Protein AF-0000000084447727 (afdb_homodimer)

Foldseek 3Di:
DCPPPLNVLLVLLQVLLVVLVVLLVVDFQVSLLVSLVSLLVNLVSLVVSVVVCVVVVPADPNSVVRSVVSNLSSLVSLLCSCVVVVLADPVLNVLSVLLNVLVVLLVVLQVVVVVVVHDDDDDPLNVVLSVLSSVLSSLSSSALRNCVVVVNNVDRSSVVSSVSSVVSSVSSVVVSVVSVVVSVVVVVVVVVVVVVVVVVVD/DCPPPLNVLLVLLLVLLVVLVVLLVVDFQVSLLVSLVSLLVNLVSLVVSVVVCVVVVPADPNSVVRSVVSNLSSLVSLLCSCVVVVLADPVLNVLSVLLNVLVVLLVVLQVVVVVVVHDDDDDPLNVVLSVLSSVLSSLSSSALRNCVVVVNNVDRSSVVSSVSSVVSSVSSVVVSVVSVVVSVVVVVVVVVVVVVVVVVVD

pLDDT: mean 88.58, std 10.21, range [55.38, 98.56]

Nearest PDB structures (foldseek):
  7drk-assembly1_B  TM=7.957E-01  e=1.998E-08  Staphylococcus aureus subsp. aureus N315
  4q7c-assembly1_B  TM=5.998E-01  e=5.733E-03  Archaeoglobus fulgidus DSM 4304
  4o6m-assembly1_A  TM=5.891E-01  e=8.051E-03  Archaeoglobus fulgidus DSM 4304
  4q7c-assembly1_A  TM=5.862E-01  e=9.313E-03  Archaeoglobus fulgidus DSM 4304
  7drk-assembly1_B  TM=7.958E-01  e=2.191E-08  Staphylococcus aureus subsp. aureus N315

Secondary structure (DSSP, 8-state):
-TTSHHHHHHHHHHHHHHHHHHHHHH-SHHHHHHHHHHHHHHHHHHHHHHHHHHHHT---HHHHHHHHHHHHHHHHHHHHHHHHTT-S-HHHHHHHHHHHHHHHHHHHHHHHHHHTT---PPPHHHHHHHHHHHHHHHHHHHHHHHHHHTT-TTS-HHHHHHHHHHHHHHHHHHHHHHHHHHHHHHHHHHHHHHHHHHHHH-/-TTSHHHHHHHHHHHHHHHHHHHHHH-SHHHHHHHHHHHHHHHHHHHHHHHHHHHHT---HHHHHHHHHHHHHHHHHHHHHHHHTT-S-HHHHHHHHHHHHHHHHHHHHHHHHHHTT---PPPHHHHHHHHHHHHHHHHHHHHHHHHHHTT-TTS-HHHHHHHHHHHHHHHHHHHHHHHHHHHHHHHHHHHHHHHHHHHHH-

Sequence (404 aa):
MPTDLPNLLTLSRIAAVPLLVLLAYGGGGWGDVAACAVFSIAAITDYFDGKIARDRQLTSAFGRMLDPIADKLLVGAALMLLAGLGRLSLLGLLPAIVILLREILVSGLREYLASLRVGMPVTRLAKWKTGFQMGALGVLLAGDTGARALGLGFLPLSLLGELGLWAAAVLTMITGWDYMISGLRHAGAQDAQAAATLRGRSMPTDLPNLLTLSRIAAVPLLVLLAYGGGGWGDVAACAVFSIAAITDYFDGKIARDRQLTSAFGRMLDPIADKLLVGAALMLLAGLGRLSLLGLLPAIVILLREILVSGLREYLASLRVGMPVTRLAKWKTGFQMGALGVLLAGDTGARALGLGFLPLSLLGELGLWAAAVLTMITGWDYMISGLRHAGAQDAQAAATLRGRS

Radius of gyration: 21.67 Å; Cα contacts (8 Å, |Δi|>4): 560; chains: 2; bounding box: 54×63×46 Å

InterPro domains:
  IPR000462 CDP-alcohol phosphatidyltransferase [PF01066] (5-173)
  IPR004570 CDP-diacylglycerol--glycerol-3-phosphate 3-phosphatidyltransferase [PIRSF000847] (4-187)
  IPR004570 CDP-diacylglycerol--glycerol-3-phosphate 3-phosphatidyltransferase [TIGR00560] (4-182)
  IPR043130 CDP-alcohol phosphatidyltransferase, transmembrane domain [G3DSA:1.20.120.1760] (4-189)
  IPR048254 CDP-alcohol phosphatidyltransferase, conserved site [PS00379] (49-71)
  IPR050324 CDP-alcohol phosphatidyltransferase class-I [PTHR14269] (4-183)

Organism: NCBI:txid207340

Solvent-accessible surface area (backbone atoms only — not comparable to full-atom values): 19793 Å² total; per-residue (Å²): 107,79,74,37,68,68,31,45,53,39,51,50,33,47,54,40,38,64,50,37,52,52,29,52,70,67,36,62,29,63,28,14,38,49,27,15,48,54,50,42,51,43,53,52,50,50,58,54,44,54,51,46,34,66,69,60,69,62,64,46,47,55,36,66,47,44,43,70,31,27,57,50,40,40,52,51,48,49,49,46,49,36,27,46,68,64,64,41,52,82,74,42,43,52,29,50,46,50,42,52,42,46,52,49,45,51,42,35,48,46,23,47,33,19,58,71,72,43,85,79,83,85,53,73,64,51,53,54,23,50,50,33,36,52,49,12,50,28,38,36,45,20,17,47,51,14,24,41,62,73,71,40,56,85,46,60,28,41,60,53,13,41,52,29,31,44,52,16,24,54,42,42,50,55,53,46,48,55,52,49,52,53,49,48,51,53,23,48,51,49,41,51,49,52,51,50,54,55,59,69,71,103,105,78,75,35,68,67,31,44,53,39,49,50,32,47,55,41,39,63,50,37,53,53,28,53,69,66,36,62,28,64,28,14,38,48,26,16,47,54,49,42,52,43,52,52,50,49,58,52,44,55,53,47,34,64,69,58,68,61,65,46,46,56,34,63,47,45,42,69,29,28,57,51,41,40,50,50,49,50,48,47,49,35,26,46,69,63,63,42,54,82,75,41,44,52,32,50,46,50,43,51,42,43,52,49,45,51,42,35,46,46,23,48,33,19,59,70,71,44,84,79,82,84,51,73,64,51,54,53,23,50,50,33,36,52,51,12,50,29,38,36,43,20,17,48,51,14,25,41,62,73,71,40,57,85,47,60,29,41,59,53,12,40,52,29,31,44,52,17,25,54,42,42,50,56,52,46,47,55,53,49,52,52,48,49,51,54,24,48,52,50,41,51,50,54,50,50,54,53,62,70,72,103

Structure (mmCIF, N/CA/C/O backbone):
data_AF-0000000084447727-model_v1
#
loop_
_entity.id
_entity.type
_entity.pdbx_description
1 polymer 'CDP-diacylglycerol--glycerol-3-phosphate 3-phosphatidyltransferase'
#
loop_
_atom_site.group_PDB
_atom_site.id
_atom_site.type_symbol
_atom_site.label_atom_id
_atom_site.label_alt_id
_atom_site.label_comp_id
_atom_site.label_asym_id
_atom_site.label_entity_id
_atom_site.label_seq_id
_atom_site.pdbx_PDB_ins_code
_atom_site.Cartn_x
_atom_site.Cartn_y
_atom_site.Cartn_z
_atom_site.occupancy
_atom_site.B_iso_or_equiv
_atom_site.auth_seq_id
_atom_site.auth_comp_id
_atom_site.auth_asym_id
_atom_site.auth_atom_id
_atom_site.pdbx_PDB_model_num
ATOM 1 N N . MET A 1 1 ? -19.031 10.312 18.109 1 55.38 1 MET A N 1
ATOM 2 C CA . MET A 1 1 ? -18.75 9.078 18.844 1 55.38 1 MET A CA 1
ATOM 3 C C . MET A 1 1 ? -18.281 7.98 17.891 1 55.38 1 MET A C 1
ATOM 5 O O . MET A 1 1 ? -18.641 7.977 16.719 1 55.38 1 MET A O 1
ATOM 9 N N . PRO A 1 2 ? -17.266 7.277 18.281 1 56.53 2 PRO A N 1
ATOM 10 C CA . PRO A 1 2 ? -16.797 6.176 17.438 1 56.53 2 PRO A CA 1
ATOM 11 C C . PRO A 1 2 ? -17.938 5.266 16.969 1 56.53 2 PRO A C 1
ATOM 13 O O . PRO A 1 2 ? -17.766 4.488 16.031 1 56.53 2 PRO A O 1
ATOM 16 N N . THR A 1 3 ? -19.016 5.52 17.531 1 65.5 3 THR A N 1
ATOM 17 C CA . THR A 1 3 ? -20.094 4.59 17.234 1 65.5 3 THR A CA 1
ATOM 18 C C . THR A 1 3 ? -21.078 5.211 16.25 1 65.5 3 THR A C 1
ATOM 20 O O . THR A 1 3 ? -22.125 4.629 15.953 1 65.5 3 THR A O 1
ATOM 23 N N . ASP A 1 4 ? -20.688 6.297 15.812 1 73.75 4 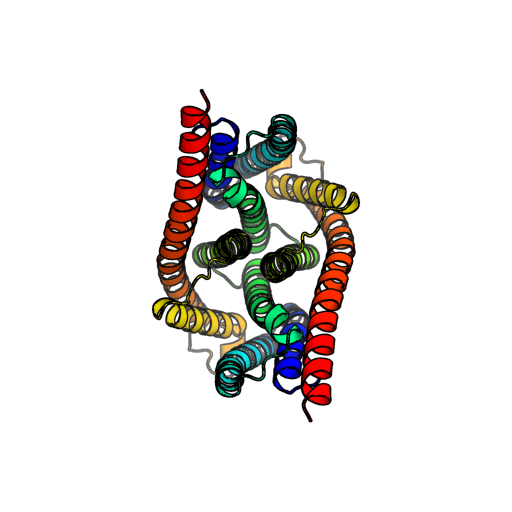ASP A N 1
ATOM 24 C CA . ASP A 1 4 ? -21.562 6.863 14.789 1 73.75 4 ASP A CA 1
ATOM 25 C C . ASP A 1 4 ? -21.531 6.031 13.508 1 73.75 4 ASP A C 1
ATOM 27 O O . ASP A 1 4 ? -20.547 5.332 13.25 1 73.75 4 ASP A O 1
ATOM 31 N N . LEU A 1 5 ? -22.578 6.004 12.844 1 73.31 5 LEU A N 1
ATOM 32 C CA . LEU A 1 5 ? -22.781 5.16 11.672 1 73.31 5 LEU A CA 1
ATOM 33 C C . LEU A 1 5 ? -21.578 5.246 10.727 1 73.31 5 LEU A C 1
ATOM 35 O O . LEU A 1 5 ? -21.047 4.219 10.297 1 73.31 5 LEU A O 1
ATOM 39 N N . PRO A 1 6 ? -21.094 6.402 10.461 1 73.94 6 PRO A N 1
ATOM 40 C CA . PRO A 1 6 ? -19.953 6.473 9.555 1 73.94 6 PRO A CA 1
ATOM 41 C C . PRO A 1 6 ? -18.703 5.789 10.117 1 73.94 6 PRO A C 1
ATOM 43 O O . PRO A 1 6 ? -17.969 5.141 9.375 1 73.94 6 PRO A O 1
ATOM 46 N N . ASN A 1 7 ? -18.609 5.859 11.383 1 80.25 7 ASN A N 1
ATOM 47 C CA . ASN A 1 7 ? -17.469 5.223 12.031 1 80.25 7 ASN A CA 1
ATOM 48 C C . ASN A 1 7 ? -17.594 3.699 12.008 1 80.25 7 ASN A C 1
ATOM 50 O O . ASN A 1 7 ? -16.594 2.998 11.844 1 80.25 7 ASN A O 1
ATOM 54 N N . LEU A 1 8 ? -18.734 3.311 12.148 1 80 8 LEU A N 1
ATOM 55 C CA . LEU A 1 8 ? -18.969 1.87 12.117 1 80 8 LEU A CA 1
ATOM 56 C C . LEU A 1 8 ? -18.672 1.307 10.727 1 80 8 LEU A C 1
ATOM 58 O O . LEU A 1 8 ? -18.156 0.198 10.602 1 80 8 LEU A O 1
ATOM 62 N N . LEU A 1 9 ? -19.031 2.039 9.773 1 81.81 9 LEU A N 1
ATOM 63 C CA . LEU A 1 9 ? -18.766 1.608 8.398 1 81.81 9 LEU A CA 1
ATOM 64 C C . LEU A 1 9 ? -17.266 1.563 8.125 1 81.81 9 LEU A C 1
ATOM 66 O O . LEU A 1 9 ? -16.781 0.634 7.477 1 81.81 9 LEU A O 1
ATOM 70 N N . THR A 1 10 ? -16.625 2.502 8.625 1 86.06 10 THR A N 1
ATOM 71 C CA . THR A 1 10 ? -15.172 2.529 8.477 1 86.06 10 THR A CA 1
ATOM 72 C C . THR A 1 10 ? -14.531 1.329 9.172 1 86.06 10 THR A C 1
ATOM 74 O O . THR A 1 10 ? -13.688 0.647 8.586 1 86.06 10 THR A O 1
ATOM 77 N N . LEU A 1 11 ? -14.992 1.07 10.352 1 88.19 11 LEU A N 1
ATOM 78 C CA . LEU A 1 11 ? -14.469 -0.056 11.117 1 88.19 11 LEU A CA 1
ATOM 79 C C . LEU A 1 11 ? -14.781 -1.377 10.422 1 88.19 11 LEU A C 1
ATOM 81 O O . LEU A 1 11 ? -13.977 -2.309 10.461 1 88.19 11 LEU A O 1
ATOM 85 N N . SER A 1 12 ? -15.906 -1.451 9.891 1 91.38 12 SER A N 1
ATOM 86 C CA . SER A 1 12 ? -16.281 -2.662 9.164 1 91.38 12 SER A CA 1
ATOM 87 C C . SER A 1 12 ? -15.367 -2.885 7.965 1 91.38 12 SER A C 1
ATOM 89 O O . SER A 1 12 ? -15.023 -4.023 7.641 1 91.38 12 SER A O 1
ATOM 91 N N . ARG A 1 13 ? -14.977 -1.822 7.305 1 93 13 ARG A N 1
ATOM 92 C CA . ARG A 1 13 ? -14.078 -1.932 6.16 1 93 13 ARG A CA 1
ATOM 93 C C . ARG A 1 13 ? -12.688 -2.377 6.598 1 93 13 ARG A C 1
ATOM 95 O O . ARG A 1 13 ? -12.031 -3.148 5.898 1 93 13 ARG A O 1
ATOM 102 N N . ILE A 1 14 ? -12.289 -1.893 7.672 1 92.81 14 ILE A N 1
ATOM 103 C CA . ILE A 1 14 ? -11.008 -2.32 8.219 1 92.81 14 ILE A CA 1
ATOM 104 C C . ILE A 1 14 ? -11.07 -3.801 8.586 1 92.81 14 ILE A C 1
ATOM 106 O O . ILE A 1 14 ? -10.133 -4.555 8.32 1 92.81 14 ILE A O 1
ATOM 110 N N . ALA A 1 15 ? -12.203 -4.184 9.188 1 94.75 15 ALA A N 1
ATOM 111 C CA . ALA A 1 15 ? -12.398 -5.578 9.578 1 94.75 15 ALA A CA 1
ATOM 112 C C . ALA A 1 15 ? -12.5 -6.48 8.352 1 94.75 15 ALA A C 1
ATOM 114 O O . ALA A 1 15 ? -12.219 -7.68 8.438 1 94.75 15 ALA A O 1
ATOM 115 N N . ALA A 1 16 ? -12.914 -5.938 7.305 1 96.62 16 ALA A N 1
ATOM 116 C CA . ALA A 1 16 ? -13.039 -6.691 6.059 1 96.62 16 ALA A CA 1
ATOM 117 C C . ALA A 1 16 ? -11.672 -7.16 5.562 1 96.62 16 ALA A C 1
ATOM 119 O O . ALA A 1 16 ? -11.578 -8.148 4.832 1 96.62 16 ALA A O 1
ATOM 120 N N . VAL A 1 17 ? -10.633 -6.496 5.926 1 97 17 VAL A N 1
ATOM 121 C CA . VAL A 1 17 ? -9.297 -6.789 5.418 1 97 17 VAL A CA 1
ATOM 122 C C . VAL A 1 17 ? -8.852 -8.172 5.898 1 97 17 VAL A C 1
ATOM 124 O O . VAL A 1 17 ? -8.531 -9.047 5.086 1 97 17 VAL A O 1
ATOM 127 N N . PRO A 1 18 ? -8.82 -8.469 7.23 1 97.19 18 PRO A N 1
ATOM 128 C CA . PRO A 1 18 ? -8.445 -9.82 7.645 1 97.19 18 PRO A CA 1
ATOM 129 C C . PRO A 1 18 ? -9.414 -10.883 7.133 1 97.19 18 PRO A C 1
ATOM 131 O O . PRO A 1 18 ? -9 -12.016 6.855 1 97.19 18 PRO A O 1
ATOM 134 N N . LEU A 1 19 ? -10.633 -10.531 7.047 1 97.44 19 LEU A N 1
ATOM 135 C CA . LEU A 1 19 ? -11.609 -11.469 6.496 1 97.44 19 LEU A CA 1
ATOM 136 C C . LEU A 1 19 ? -11.289 -11.789 5.043 1 97.44 19 LEU A C 1
ATOM 138 O O . LEU A 1 19 ? -11.383 -12.945 4.625 1 97.44 19 LEU A O 1
ATOM 142 N N . LEU A 1 20 ? -10.977 -10.781 4.332 1 97.62 20 LEU A N 1
ATOM 143 C CA . LEU A 1 20 ? -10.594 -10.969 2.936 1 97.62 20 LEU A CA 1
ATOM 144 C C . LEU A 1 20 ? -9.383 -11.883 2.82 1 97.62 20 LEU A C 1
ATOM 146 O O . LEU A 1 20 ? -9.344 -12.766 1.957 1 97.62 20 LEU A O 1
ATOM 150 N N . VAL A 1 21 ? -8.406 -11.688 3.648 1 97.31 21 VAL A N 1
ATOM 151 C CA . VAL A 1 21 ? -7.199 -12.508 3.65 1 97.31 21 VAL A CA 1
ATOM 152 C C . VAL A 1 21 ? -7.559 -13.961 3.943 1 97.31 21 VAL A C 1
ATOM 154 O O . VAL A 1 21 ? -7.113 -14.867 3.242 1 97.31 21 VAL A O 1
ATOM 157 N N . LEU A 1 22 ? -8.391 -14.148 4.938 1 96.5 22 LEU A N 1
ATOM 158 C CA . LEU A 1 22 ? -8.797 -15.492 5.332 1 96.5 22 LEU A CA 1
ATOM 159 C C . LEU A 1 22 ? -9.531 -16.188 4.195 1 96.5 22 LEU A C 1
ATOM 161 O O . LEU A 1 22 ? -9.242 -17.359 3.889 1 96.5 22 LEU A O 1
ATOM 165 N N . LEU A 1 23 ? -10.422 -15.547 3.6 1 96.75 23 LEU A N 1
ATOM 166 C CA . LEU A 1 23 ? -11.227 -16.141 2.533 1 96.75 23 LEU A CA 1
ATOM 167 C C . LEU A 1 23 ? -10.367 -16.438 1.309 1 96.75 23 LEU A C 1
ATOM 169 O O . LEU A 1 23 ? -10.531 -17.469 0.67 1 96.75 23 LEU A O 1
ATOM 173 N N . ALA A 1 24 ? -9.516 -15.508 1.017 1 94.62 24 ALA A N 1
ATOM 174 C CA . ALA A 1 24 ? -8.672 -15.695 -0.157 1 94.62 24 ALA A CA 1
ATOM 175 C C . ALA A 1 24 ? -7.73 -16.875 0.029 1 94.62 24 ALA A C 1
ATOM 177 O O . ALA A 1 24 ? -7.445 -17.609 -0.925 1 94.62 24 ALA A O 1
ATOM 178 N N . TYR A 1 25 ? -7.246 -17.094 1.228 1 93.75 25 TYR A N 1
ATOM 179 C CA . TYR A 1 25 ? -6.367 -18.219 1.52 1 93.75 25 TYR A CA 1
ATOM 180 C C . TYR A 1 25 ? -7.137 -19.531 1.483 1 93.75 25 TYR A C 1
ATOM 182 O O . TYR A 1 25 ? -6.562 -20.578 1.186 1 93.75 25 TYR A O 1
ATOM 190 N N . GLY A 1 26 ? -8.297 -19.484 1.862 1 90.69 26 GLY A N 1
ATOM 191 C CA . GLY A 1 26 ? -9.102 -20.703 1.827 1 90.69 26 GLY A CA 1
ATOM 192 C C . GLY A 1 26 ? -9.297 -21.25 0.426 1 90.69 26 GLY A C 1
ATOM 193 O O . GLY A 1 26 ? -9.461 -22.453 0.243 1 90.69 26 GLY A O 1
ATOM 194 N N . GLY A 1 27 ? -9.25 -20.391 -0.618 1 82.12 27 GLY A N 1
ATOM 195 C CA . GLY A 1 27 ? -9.344 -20.797 -2.012 1 82.12 27 GLY A CA 1
ATOM 196 C C . GLY A 1 27 ? -10.695 -21.391 -2.375 1 82.12 27 GLY A C 1
ATOM 197 O O . GLY A 1 27 ? -11.664 -21.219 -1.64 1 82.12 27 GLY A O 1
ATOM 198 N N . GLY A 1 28 ? -10.703 -21.906 -3.607 1 86.88 28 GLY A N 1
ATOM 199 C CA . GLY A 1 28 ? -11.898 -22.562 -4.109 1 86.88 28 GLY A CA 1
ATOM 200 C C . GLY A 1 28 ? -12.898 -21.594 -4.723 1 86.88 28 GLY A C 1
ATOM 201 O O . GLY A 1 28 ? -12.766 -20.391 -4.57 1 86.88 28 GLY A O 1
ATOM 202 N N . GLY A 1 29 ? -13.844 -22.203 -5.457 1 91.19 29 GLY A N 1
ATOM 203 C CA . GLY A 1 29 ? -14.852 -21.406 -6.164 1 91.19 29 GLY A CA 1
ATOM 204 C C . GLY A 1 29 ? -15.68 -20.531 -5.246 1 91.19 29 GLY A C 1
ATOM 205 O O . GLY A 1 29 ? -15.719 -19.312 -5.418 1 91.19 29 GLY A O 1
ATOM 206 N N . TRP A 1 30 ? -16.172 -21.109 -4.18 1 93.31 30 TRP A N 1
ATOM 207 C CA . TRP A 1 30 ? -17.062 -20.359 -3.291 1 93.31 30 TRP A CA 1
ATOM 208 C C . TRP A 1 30 ? -16.25 -19.422 -2.393 1 93.31 30 TRP A C 1
ATOM 210 O O . TRP A 1 30 ? -16.75 -18.375 -1.977 1 93.31 30 TRP A O 1
ATOM 220 N N . GLY A 1 31 ? -15.102 -19.812 -2.018 1 94.44 31 GLY A N 1
ATOM 221 C CA . GLY A 1 31 ? -14.219 -18.906 -1.3 1 94.44 31 GLY A CA 1
ATOM 222 C C . GLY A 1 31 ? -13.906 -17.641 -2.08 1 94.44 31 GLY A C 1
ATOM 223 O O . GLY A 1 31 ? -13.914 -16.547 -1.523 1 94.44 31 GLY A O 1
ATOM 224 N N . ASP A 1 32 ? -13.656 -17.875 -3.312 1 95.88 32 ASP A N 1
ATOM 225 C CA . ASP A 1 32 ? -13.359 -16.75 -4.184 1 95.88 32 ASP A CA 1
ATOM 226 C C . ASP A 1 32 ? -14.578 -15.836 -4.332 1 95.88 32 ASP A C 1
ATOM 228 O O . ASP A 1 32 ? -14.445 -14.609 -4.348 1 95.88 32 ASP A O 1
ATOM 232 N N . VAL A 1 33 ? -15.711 -16.422 -4.457 1 96.44 33 VAL A N 1
ATOM 233 C CA . VAL A 1 33 ? -16.953 -15.664 -4.543 1 96.44 33 VAL A CA 1
ATOM 234 C C . VAL A 1 33 ? -17.156 -14.867 -3.256 1 96.44 33 VAL A C 1
ATOM 236 O O . VAL A 1 33 ? -17.547 -13.703 -3.297 1 96.44 33 VAL A O 1
ATOM 239 N N . ALA A 1 34 ? -16.922 -15.531 -2.143 1 97.5 34 ALA A N 1
ATOM 240 C CA . ALA A 1 34 ? -17.062 -14.867 -0.852 1 97.5 34 ALA A CA 1
ATOM 241 C C . ALA A 1 34 ? -16.078 -13.703 -0.727 1 97.5 34 ALA A C 1
ATOM 243 O O . ALA A 1 34 ? -16.422 -12.648 -0.192 1 97.5 34 ALA A O 1
ATOM 244 N N . ALA A 1 35 ? -14.859 -13.914 -1.131 1 97.38 35 ALA A N 1
ATOM 245 C CA . ALA A 1 35 ? -13.867 -12.844 -1.106 1 97.38 35 ALA A CA 1
ATOM 246 C C . ALA A 1 35 ? -14.305 -11.672 -1.976 1 97.38 35 ALA A C 1
ATOM 248 O O . ALA A 1 35 ? -14.18 -10.508 -1.573 1 97.38 35 ALA A O 1
ATOM 249 N N . CYS A 1 36 ? -14.758 -12 -3.096 1 97.31 36 CYS A N 1
ATOM 250 C CA . CYS A 1 36 ? -15.289 -10.977 -3.988 1 97.31 36 CYS A CA 1
ATOM 251 C C . CYS A 1 36 ? -16.422 -10.203 -3.322 1 97.31 36 CYS A C 1
ATOM 253 O O . CYS A 1 36 ? -16.469 -8.977 -3.381 1 97.31 36 CYS A O 1
ATOM 255 N N . ALA A 1 37 ? -17.297 -10.906 -2.781 1 97.5 37 ALA A N 1
ATOM 256 C CA . ALA A 1 37 ? -18.453 -10.289 -2.121 1 97.5 37 ALA A CA 1
ATOM 257 C C . ALA A 1 37 ? -18.016 -9.367 -0.989 1 97.5 37 ALA A C 1
ATOM 259 O O . ALA A 1 37 ? -18.5 -8.242 -0.874 1 97.5 37 ALA A O 1
ATOM 260 N N . 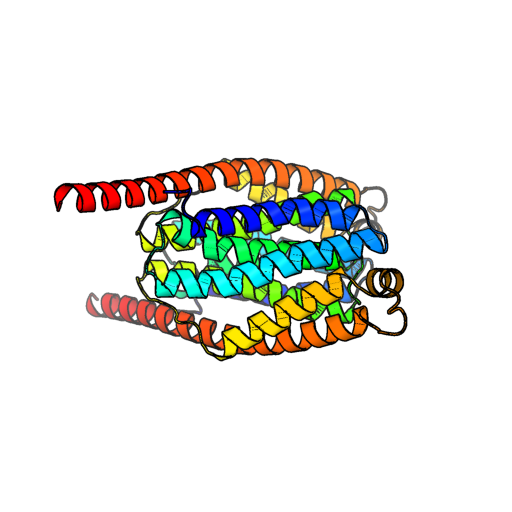VAL A 1 38 ? -17.172 -9.867 -0.092 1 97.31 38 VAL A N 1
ATOM 261 C CA . VAL A 1 38 ? -16.672 -9.078 1.029 1 97.31 38 VAL A CA 1
ATOM 262 C C . VAL A 1 38 ? -16.016 -7.797 0.511 1 97.31 38 VAL A C 1
ATOM 264 O O . VAL A 1 38 ? -16.281 -6.707 1.021 1 97.31 38 VAL A O 1
ATOM 267 N N . PHE A 1 39 ? -15.195 -7.934 -0.521 1 97.88 39 PHE A N 1
ATOM 268 C CA . PHE A 1 39 ? -14.516 -6.781 -1.089 1 97.88 39 PHE A CA 1
ATOM 269 C C . PHE A 1 39 ? -15.516 -5.801 -1.695 1 97.88 39 PHE A C 1
ATOM 271 O O . PHE A 1 39 ? -15.422 -4.594 -1.476 1 97.88 39 PHE A O 1
ATOM 278 N N . SER A 1 40 ? -16.438 -6.309 -2.457 1 96.19 40 SER A N 1
ATOM 279 C CA . SER A 1 40 ? -17.422 -5.473 -3.15 1 96.19 40 SER A CA 1
ATOM 280 C C . SER A 1 40 ? -18.312 -4.734 -2.162 1 96.19 40 SER A C 1
ATOM 282 O O . SER A 1 40 ? -18.609 -3.553 -2.348 1 96.19 40 SER A O 1
ATOM 284 N N . ILE A 1 41 ? -18.734 -5.438 -1.172 1 95.25 41 ILE A N 1
ATOM 285 C CA . ILE A 1 41 ? -19.578 -4.812 -0.156 1 95.25 41 ILE A CA 1
ATOM 286 C C . ILE A 1 41 ? -18.812 -3.684 0.525 1 95.25 41 ILE A C 1
ATOM 288 O O . ILE A 1 41 ? -19.328 -2.584 0.708 1 95.25 41 ILE A O 1
ATOM 292 N N . ALA A 1 42 ? -17.562 -3.984 0.841 1 93.5 42 ALA A N 1
ATOM 293 C CA . ALA A 1 42 ? -16.734 -2.969 1.475 1 93.5 42 ALA A CA 1
ATOM 294 C C . ALA A 1 42 ? -16.531 -1.768 0.553 1 93.5 42 ALA A C 1
ATOM 296 O O . ALA A 1 42 ? -16.594 -0.619 0.999 1 93.5 42 ALA A O 1
ATOM 297 N N . ALA A 1 43 ? -16.328 -2.014 -0.697 1 90.75 43 ALA A N 1
ATOM 298 C CA . ALA A 1 43 ? -16.094 -0.95 -1.672 1 90.75 43 ALA A CA 1
ATOM 299 C C . ALA A 1 43 ? -17.359 -0.118 -1.882 1 90.75 43 ALA A C 1
ATOM 301 O O . ALA A 1 43 ? -17.297 1.109 -1.977 1 90.75 43 ALA A O 1
ATOM 302 N N . ILE A 1 44 ? -18.422 -0.765 -2.014 1 88.69 44 ILE A N 1
ATOM 303 C CA . ILE A 1 44 ? -19.688 -0.102 -2.252 1 88.69 44 ILE A CA 1
ATOM 304 C C . ILE A 1 44 ? -20.078 0.73 -1.031 1 88.69 44 ILE A C 1
ATOM 306 O O . ILE A 1 44 ? -20.562 1.85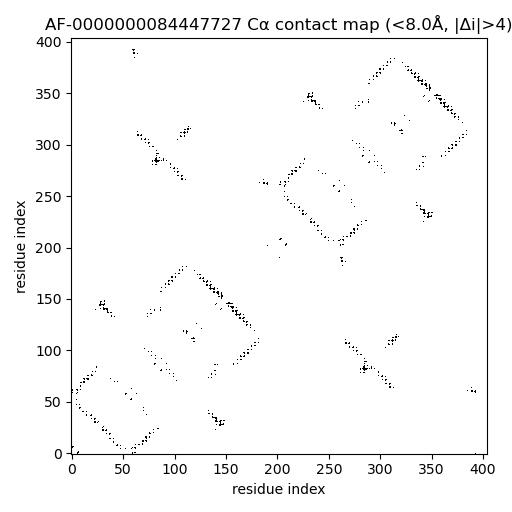6 -1.167 1 88.69 44 ILE A O 1
ATOM 310 N N . THR A 1 45 ? -19.906 0.197 0.106 1 85.81 45 THR A N 1
ATOM 311 C CA . THR A 1 45 ? -20.25 0.917 1.328 1 85.81 45 THR A CA 1
ATOM 312 C C . THR A 1 45 ? -19.422 2.191 1.453 1 85.81 45 THR A C 1
ATOM 314 O O . THR A 1 45 ? -19.891 3.201 1.974 1 85.81 45 THR A O 1
ATOM 317 N N . ASP A 1 46 ? -18.188 2.115 1.027 1 83.19 46 ASP A N 1
ATOM 318 C CA . ASP A 1 46 ? -17.344 3.305 1.056 1 83.19 46 ASP A CA 1
ATOM 319 C C . ASP A 1 46 ? -17.891 4.387 0.126 1 83.19 46 ASP A C 1
ATOM 321 O O . ASP A 1 46 ? -17.844 5.574 0.456 1 83.19 46 ASP A O 1
ATOM 325 N N . TYR A 1 47 ? -18.328 4.012 -0.947 1 77.69 47 TYR A N 1
ATOM 326 C CA . TYR A 1 47 ? -18.859 4.941 -1.937 1 77.69 47 TYR A CA 1
ATOM 327 C C . TYR A 1 47 ? -20.094 5.656 -1.404 1 77.69 47 TYR A C 1
ATOM 329 O O . TYR A 1 47 ? -20.219 6.875 -1.546 1 77.69 47 TYR A O 1
ATOM 337 N N . PHE A 1 48 ? -20.906 5.016 -0.827 1 77.38 48 PHE A N 1
ATOM 338 C CA . PHE A 1 48 ? -22.172 5.578 -0.366 1 77.38 48 PHE A CA 1
ATOM 339 C C . PHE A 1 48 ? -21.969 6.359 0.928 1 77.38 48 PHE A C 1
ATOM 341 O O . PHE A 1 48 ? -22.594 7.402 1.13 1 77.38 48 PHE A O 1
ATOM 348 N N . ASP A 1 49 ? -21.109 5.863 1.751 1 69.94 49 ASP A N 1
ATOM 349 C CA . ASP A 1 49 ? -20.938 6.531 3.035 1 69.94 49 ASP A CA 1
ATOM 350 C C . ASP A 1 49 ? -20.203 7.859 2.865 1 69.94 49 ASP A C 1
ATOM 352 O O . ASP A 1 49 ? -20.484 8.828 3.576 1 69.94 49 ASP A O 1
ATOM 356 N N . GLY A 1 50 ? -19.188 7.887 2.023 1 63.16 50 GLY A N 1
ATOM 357 C CA . GLY A 1 50 ? -18.578 9.172 1.734 1 63.16 50 GLY A CA 1
ATOM 358 C C . GLY A 1 50 ? -19.562 10.219 1.283 1 63.16 50 GLY A C 1
ATOM 359 O O . GLY A 1 50 ? -19.5 11.375 1.72 1 63.16 50 GLY A O 1
ATOM 360 N N . LYS A 1 51 ? -20.516 9.734 0.596 1 62.97 51 LYS A N 1
ATOM 361 C CA . LYS A 1 51 ? -21.547 10.648 0.112 1 62.97 51 LYS A CA 1
ATOM 362 C C . LYS A 1 51 ? -22.422 11.133 1.256 1 62.97 51 LYS A C 1
ATOM 364 O O . LYS A 1 51 ? -22.734 12.32 1.351 1 62.97 51 LYS A O 1
ATOM 369 N N . ILE A 1 52 ? -22.641 10.281 2.117 1 60.31 52 ILE A N 1
ATOM 370 C CA . ILE A 1 52 ? -23.547 10.594 3.219 1 60.31 52 ILE A CA 1
ATOM 371 C C . ILE A 1 52 ? -22.844 11.508 4.219 1 60.31 52 ILE A C 1
ATOM 373 O O . ILE A 1 52 ? -23.422 12.484 4.695 1 60.31 52 ILE A O 1
ATOM 377 N N . ALA A 1 53 ? -21.641 11.141 4.559 1 58.31 53 ALA A N 1
ATOM 378 C CA . ALA A 1 53 ? -20.891 11.938 5.516 1 58.31 53 ALA A CA 1
ATOM 379 C C . ALA A 1 53 ? -20.688 13.367 5.008 1 58.31 53 ALA A C 1
ATOM 381 O O . ALA A 1 53 ? -20.766 14.32 5.781 1 58.31 53 ALA A O 1
ATOM 382 N N . ARG A 1 54 ? -20.375 13.484 3.801 1 58.72 54 ARG A N 1
ATOM 383 C CA . ARG A 1 54 ? -20.219 14.797 3.188 1 58.72 54 ARG A CA 1
ATOM 384 C C . ARG A 1 54 ? -21.531 15.578 3.236 1 58.72 54 ARG A C 1
ATOM 386 O O . ARG A 1 54 ? -21.531 16.781 3.488 1 58.72 54 ARG A O 1
ATOM 393 N N . ASP A 1 55 ? -22.391 14.859 3.127 1 58.19 55 ASP A N 1
ATOM 394 C CA . ASP A 1 55 ? -23.688 15.516 3.078 1 58.19 55 ASP A CA 1
ATOM 395 C C . ASP A 1 55 ? -24.141 15.945 4.473 1 58.19 55 ASP A C 1
ATOM 397 O O . ASP A 1 55 ? -24.812 16.969 4.629 1 58.19 55 ASP A O 1
ATOM 401 N N . ARG A 1 56 ? -23.719 15.188 5.402 1 57.47 56 ARG A N 1
ATOM 402 C CA . ARG A 1 56 ? -24.234 15.5 6.73 1 57.47 56 ARG A CA 1
ATOM 403 C C . ARG A 1 56 ? -23.172 16.156 7.598 1 57.47 56 ARG A C 1
ATOM 405 O O . ARG A 1 5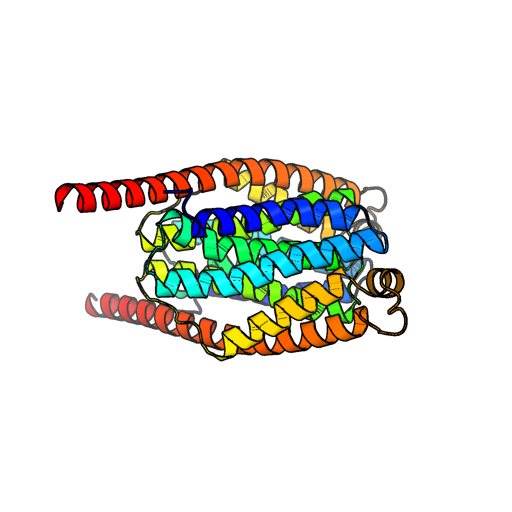6 ? -23.406 16.438 8.773 1 57.47 56 ARG A O 1
ATOM 412 N N . GLN A 1 57 ? -22.172 16.375 7.043 1 57.84 57 GLN A N 1
ATOM 413 C CA . GLN A 1 57 ? -21.094 17.047 7.738 1 57.84 57 GLN A CA 1
ATOM 414 C C . GLN A 1 57 ? -20.75 16.344 9.047 1 57.84 57 GLN A C 1
ATOM 416 O O . GLN A 1 57 ? -20.484 16.984 10.062 1 57.84 57 GLN A O 1
ATOM 421 N N . LEU A 1 58 ? -21.109 15.102 9.141 1 59.38 58 LEU A N 1
ATOM 422 C CA . LEU A 1 58 ? -21 14.375 10.398 1 59.38 58 LEU A CA 1
ATOM 423 C C . LEU A 1 58 ? -19.719 13.555 10.445 1 59.38 58 LEU A C 1
ATOM 425 O O . LEU A 1 58 ? -19.75 12.328 10.406 1 59.38 58 LEU A O 1
ATOM 429 N N . THR A 1 59 ? -18.656 14.227 10.133 1 70.38 59 THR A N 1
ATOM 430 C CA . THR A 1 59 ? -17.547 13.297 10.227 1 70.38 59 THR A CA 1
ATOM 431 C C . THR A 1 59 ? -16.719 13.562 11.484 1 70.38 59 THR A C 1
ATOM 433 O O . THR A 1 59 ? -16.391 14.711 11.789 1 70.38 59 THR A O 1
ATOM 436 N N . SER A 1 60 ? -16.656 12.547 12.344 1 82 60 SER A N 1
ATOM 437 C CA . SER A 1 60 ? -15.797 12.602 13.523 1 82 60 SER A CA 1
ATOM 438 C C . SER A 1 60 ? -14.32 12.633 13.141 1 82 60 SER A C 1
ATOM 440 O O . SER A 1 60 ? -13.969 12.383 11.984 1 82 60 SER A O 1
ATOM 442 N N . ALA A 1 61 ? -13.547 13.156 14.047 1 84.19 61 ALA A N 1
ATOM 443 C CA . ALA A 1 61 ? -12.102 13.125 13.828 1 84.19 61 ALA A CA 1
ATOM 444 C C . ALA A 1 61 ? -11.617 11.703 13.57 1 84.19 61 ALA A C 1
ATOM 446 O O . ALA A 1 61 ? -10.719 11.484 12.75 1 84.19 61 ALA A O 1
ATOM 447 N N . PHE A 1 62 ? -12.242 10.812 14.211 1 85.06 62 PHE A N 1
ATOM 448 C CA . PHE A 1 62 ? -11.938 9.406 14.023 1 85.06 62 PHE A CA 1
ATOM 449 C C . PHE A 1 62 ? -12.203 8.977 12.578 1 85.06 62 PHE A C 1
ATOM 451 O O . PHE A 1 62 ? -11.367 8.336 11.953 1 85.06 62 PHE A O 1
ATOM 458 N N . GLY A 1 63 ? -13.305 9.273 12.172 1 83.38 63 GLY A N 1
ATOM 459 C CA . GLY A 1 63 ? -13.672 8.953 10.797 1 83.38 63 GLY A CA 1
ATOM 460 C C . GLY A 1 63 ? -12.789 9.641 9.773 1 83.38 63 GLY A C 1
ATOM 461 O O . GLY A 1 63 ? -12.367 9.023 8.789 1 83.38 63 GLY A O 1
ATOM 462 N N . ARG A 1 64 ? -12.508 10.836 10.008 1 83.81 64 ARG A N 1
ATOM 463 C CA . ARG A 1 64 ? -11.664 11.602 9.109 1 83.81 64 ARG A CA 1
ATOM 464 C C . ARG A 1 64 ? -10.273 10.984 9 1 83.81 64 ARG A C 1
ATOM 466 O O . ARG A 1 64 ? -9.641 11.031 7.941 1 83.81 64 ARG A O 1
ATOM 473 N N . MET A 1 65 ? -9.867 10.477 10.039 1 87.75 65 MET A N 1
ATOM 474 C CA . MET A 1 65 ? -8.531 9.875 10.086 1 87.75 65 MET A CA 1
ATOM 475 C C . MET A 1 65 ? -8.523 8.516 9.398 1 87.75 65 MET A C 1
ATOM 477 O O . MET A 1 65 ? -7.668 8.25 8.555 1 87.75 65 MET A O 1
ATOM 481 N N . LEU A 1 66 ? -9.508 7.699 9.727 1 90 66 LEU A N 1
ATOM 482 C CA . LEU A 1 66 ? -9.414 6.285 9.375 1 90 66 LEU A CA 1
ATOM 483 C C . LEU A 1 66 ? -10.055 6.02 8.023 1 90 66 LEU A C 1
ATOM 485 O O . LEU A 1 66 ? -9.742 5.023 7.363 1 90 66 LEU A O 1
ATOM 489 N N . ASP A 1 67 ? -10.914 6.914 7.645 1 87.38 67 ASP A N 1
ATOM 490 C CA . ASP A 1 67 ? -11.68 6.672 6.426 1 87.38 67 ASP A CA 1
ATOM 491 C C . ASP A 1 67 ? -10.758 6.508 5.223 1 87.38 67 ASP A C 1
ATOM 493 O O . ASP A 1 67 ? -10.82 5.496 4.523 1 87.38 67 ASP A O 1
ATOM 497 N N . PRO A 1 68 ? -9.898 7.402 5.023 1 86.81 68 PRO A N 1
ATOM 498 C CA . PRO A 1 68 ? -9.008 7.285 3.863 1 86.81 68 PRO A CA 1
ATOM 499 C C . PRO A 1 68 ? -8.055 6.102 3.971 1 86.81 68 PRO A C 1
ATOM 501 O O . PRO A 1 68 ? -7.602 5.574 2.951 1 86.81 68 PRO A O 1
ATOM 504 N N . ILE A 1 69 ? -7.723 5.668 5.098 1 91.81 69 ILE A N 1
ATOM 505 C CA . ILE A 1 69 ? -6.797 4.57 5.348 1 91.81 69 ILE A CA 1
ATOM 506 C C . ILE A 1 69 ? -7.48 3.24 5.051 1 91.81 69 ILE A C 1
ATOM 508 O O . ILE A 1 69 ? -6.891 2.363 4.41 1 91.81 69 ILE A O 1
ATOM 512 N N . ALA A 1 70 ? -8.703 3.186 5.512 1 92.88 70 ALA A N 1
ATOM 513 C CA . ALA A 1 70 ? -9.453 1.939 5.391 1 92.88 70 ALA A CA 1
ATOM 514 C C . ALA A 1 70 ? -9.547 1.491 3.934 1 92.88 70 ALA A C 1
ATOM 516 O O . ALA A 1 70 ? -9.328 0.316 3.625 1 92.88 70 ALA A O 1
ATOM 517 N N . ASP A 1 71 ? -9.852 2.387 3.105 1 90.12 71 ASP A N 1
ATOM 518 C CA . ASP A 1 71 ? -9.977 2.059 1.688 1 90.12 71 ASP A CA 1
ATOM 519 C C . ASP A 1 71 ? -8.633 1.623 1.106 1 90.12 71 ASP A C 1
ATOM 521 O O . ASP A 1 71 ? -8.57 0.678 0.317 1 90.12 71 ASP A O 1
ATOM 525 N N . LYS A 1 72 ? -7.59 2.197 1.433 1 93.81 72 LYS A N 1
ATOM 526 C CA . LYS A 1 72 ? -6.254 1.873 0.939 1 93.81 72 LYS A CA 1
ATOM 527 C C . LYS A 1 72 ? -5.797 0.508 1.447 1 93.81 72 LYS A C 1
ATOM 529 O O . LYS A 1 72 ? -5.113 -0.228 0.734 1 93.81 72 LYS A O 1
ATOM 534 N N . LEU A 1 73 ? -6.145 0.281 2.664 1 96.5 73 LEU A N 1
ATOM 535 C CA . LEU A 1 73 ? -5.797 -1.018 3.229 1 96.5 73 LEU A CA 1
ATOM 536 C C . LEU A 1 73 ? -6.461 -2.146 2.449 1 96.5 73 LEU A C 1
ATOM 538 O O . LEU A 1 73 ? -5.824 -3.156 2.143 1 96.5 73 LEU A O 1
ATOM 542 N N . LEU A 1 74 ? -7.703 -1.944 2.219 1 96 74 LEU A N 1
ATOM 543 C CA . LEU A 1 74 ? -8.469 -2.953 1.497 1 96 74 LEU A CA 1
ATOM 544 C C . LEU A 1 74 ? -7.891 -3.184 0.106 1 96 74 LEU A C 1
ATOM 546 O O . LEU A 1 74 ? -7.719 -4.328 -0.317 1 96 74 LEU A O 1
ATOM 550 N N . VAL A 1 75 ? -7.617 -2.158 -0.579 1 96.69 75 VAL A N 1
ATOM 551 C CA . VAL A 1 75 ? -7.047 -2.23 -1.92 1 96.69 75 VAL A CA 1
ATOM 552 C C . VAL A 1 75 ? -5.66 -2.867 -1.858 1 96.69 75 VAL A C 1
ATOM 554 O O . VAL A 1 75 ? -5.336 -3.744 -2.662 1 96.69 75 VAL A O 1
ATOM 557 N N . GLY A 1 76 ? -4.836 -2.396 -0.933 1 97.81 76 GLY A N 1
ATOM 558 C CA . GLY A 1 76 ? -3.512 -2.977 -0.773 1 97.81 76 GLY A CA 1
ATOM 559 C C . GLY A 1 76 ? -3.543 -4.469 -0.503 1 97.81 76 GLY A C 1
ATOM 560 O O . GLY A 1 76 ? -2.768 -5.227 -1.09 1 97.81 76 GLY A O 1
ATOM 561 N N . ALA A 1 77 ? -4.41 -4.84 0.379 1 98.19 77 ALA A N 1
ATOM 562 C CA . ALA A 1 77 ? -4.551 -6.258 0.695 1 98.19 77 ALA A CA 1
ATOM 563 C C . ALA A 1 77 ? -4.984 -7.051 -0.533 1 98.19 77 ALA A C 1
ATOM 565 O O . ALA A 1 77 ? -4.434 -8.117 -0.815 1 98.19 77 ALA A O 1
ATOM 566 N N . ALA A 1 78 ? -5.945 -6.527 -1.213 1 98.31 78 ALA A N 1
ATOM 567 C CA . ALA A 1 78 ? -6.453 -7.211 -2.398 1 98.31 78 ALA A CA 1
ATOM 568 C C . ALA A 1 78 ? -5.359 -7.391 -3.443 1 98.31 78 ALA A C 1
ATOM 570 O O . ALA A 1 78 ? -5.219 -8.469 -4.031 1 98.31 78 ALA A O 1
ATOM 571 N N . LEU A 1 79 ? -4.621 -6.352 -3.67 1 98.56 79 LEU A N 1
ATOM 572 C CA . LEU A 1 79 ? -3.549 -6.406 -4.66 1 98.56 79 LEU A CA 1
ATOM 573 C C . LEU A 1 79 ? -2.498 -7.438 -4.266 1 98.56 79 LEU A C 1
ATOM 575 O O . LEU A 1 79 ? -2.053 -8.227 -5.102 1 98.56 79 LEU A O 1
ATOM 579 N N . MET A 1 80 ? -2.137 -7.441 -3.004 1 98.56 80 MET A N 1
ATOM 580 C CA . MET A 1 80 ? -1.133 -8.383 -2.523 1 98.56 80 MET A CA 1
ATOM 581 C C . MET A 1 80 ? -1.643 -9.82 -2.629 1 98.56 80 MET A C 1
ATOM 583 O O . MET A 1 80 ? -0.891 -10.727 -2.992 1 98.56 80 MET A O 1
ATOM 587 N N . LEU A 1 81 ? -2.881 -10.016 -2.279 1 98.19 81 LEU A N 1
ATOM 588 C CA . LEU A 1 81 ? -3.469 -11.352 -2.336 1 98.19 81 LEU A CA 1
ATOM 589 C C . LEU A 1 81 ? -3.533 -11.859 -3.775 1 98.19 81 LEU A C 1
ATOM 591 O O . LEU A 1 81 ? -3.174 -13 -4.051 1 98.19 81 LEU A O 1
ATOM 595 N N . LEU A 1 82 ? -4.004 -10.984 -4.637 1 98 82 LEU A N 1
ATOM 596 C CA . LEU A 1 82 ? -4.102 -11.383 -6.039 1 98 82 LEU A CA 1
ATOM 597 C C . LEU A 1 82 ? -2.725 -11.695 -6.609 1 98 82 LEU A C 1
ATOM 599 O O . LEU A 1 82 ? -2.562 -12.672 -7.348 1 98 82 LEU A O 1
ATOM 603 N N . ALA A 1 83 ? -1.757 -10.906 -6.27 1 97.75 83 ALA A N 1
ATOM 604 C CA . ALA A 1 83 ? -0.388 -11.133 -6.723 1 97.75 83 ALA A CA 1
ATOM 605 C C . ALA A 1 83 ? 0.186 -12.406 -6.105 1 97.75 83 ALA A C 1
ATOM 607 O O . ALA A 1 83 ? 0.729 -13.258 -6.812 1 97.75 83 ALA A O 1
ATOM 608 N N . GLY A 1 84 ? 0.015 -12.602 -4.852 1 97.31 84 GLY A N 1
ATOM 609 C CA . GLY A 1 84 ? 0.695 -13.648 -4.098 1 97.31 84 GLY A CA 1
ATOM 610 C C . GLY A 1 84 ? 0.058 -15.016 -4.266 1 97.31 84 GLY A C 1
ATOM 611 O O . GLY A 1 84 ? 0.702 -16.031 -4.027 1 97.31 84 GLY A O 1
ATOM 612 N N . LEU A 1 85 ? -1.169 -15.031 -4.633 1 96.19 85 LEU A N 1
ATOM 613 C CA . LEU A 1 85 ? -1.856 -16.312 -4.773 1 96.19 85 LEU A CA 1
ATOM 614 C C . LEU A 1 85 ? -1.926 -16.734 -6.238 1 96.19 85 LEU A C 1
ATOM 616 O O . LEU A 1 85 ? -2.684 -17.641 -6.59 1 96.19 85 LEU A O 1
ATOM 620 N N . GLY A 1 86 ? -1.207 -16 -7.043 1 94.56 86 GLY A N 1
ATOM 621 C CA . GLY A 1 86 ? -1.086 -16.391 -8.438 1 94.56 86 GLY A CA 1
ATOM 622 C C . GLY A 1 86 ? -2.34 -16.125 -9.25 1 94.56 86 GLY A C 1
ATOM 623 O O . GLY A 1 86 ? -2.67 -16.875 -10.164 1 94.56 86 GLY A O 1
ATOM 624 N N . ARG A 1 87 ? -3.061 -15.078 -8.867 1 94.88 87 ARG A N 1
ATOM 625 C CA . ARG A 1 87 ? -4.32 -14.766 -9.539 1 94.88 87 ARG A CA 1
ATOM 626 C C . ARG A 1 87 ? -4.129 -13.68 -10.586 1 94.88 87 ARG A C 1
ATOM 628 O O . ARG A 1 87 ? -5.105 -13.172 -11.148 1 94.88 87 ARG A O 1
ATOM 635 N N . LEU A 1 88 ? -2.98 -13.258 -10.781 1 96.81 88 LEU A N 1
ATOM 636 C CA . LEU A 1 88 ? -2.611 -12.305 -11.828 1 96.81 88 LEU A CA 1
ATOM 637 C C . LEU A 1 88 ? -1.62 -12.93 -12.805 1 96.81 88 LEU A C 1
ATOM 639 O O . LEU A 1 88 ? -0.726 -13.672 -12.398 1 96.81 88 LEU A O 1
ATOM 643 N N . SER A 1 89 ? -1.908 -12.672 -14.117 1 96.69 89 SER A N 1
ATOM 644 C CA . SER A 1 89 ? -0.89 -13.031 -15.094 1 96.69 89 SER A CA 1
ATOM 645 C C . SER A 1 89 ? 0.376 -12.203 -14.914 1 96.69 89 SER A C 1
ATOM 647 O O . SER A 1 89 ? 0.379 -11.227 -14.164 1 96.69 89 SER A O 1
ATOM 649 N N . LEU A 1 90 ? 1.475 -12.617 -15.531 1 95.12 90 LEU A N 1
ATOM 650 C CA . LEU A 1 90 ? 2.721 -11.867 -15.477 1 95.12 90 LEU A CA 1
ATOM 651 C C . LEU A 1 90 ? 2.514 -10.43 -15.953 1 95.12 90 LEU A C 1
ATOM 653 O O . LEU A 1 90 ? 3.061 -9.492 -15.375 1 95.12 90 LEU A O 1
ATOM 657 N N . LEU A 1 91 ? 1.741 -10.281 -16.969 1 95.94 91 LEU A N 1
ATOM 658 C CA . LEU A 1 91 ? 1.457 -8.953 -17.5 1 95.94 91 LEU A CA 1
ATOM 659 C C . LEU A 1 91 ? 0.497 -8.195 -16.594 1 95.94 91 LEU A C 1
ATOM 661 O O . LEU A 1 91 ? 0.55 -6.965 -16.516 1 95.94 91 LEU A O 1
ATOM 665 N N . GLY A 1 92 ? -0.367 -8.922 -15.898 1 97.44 92 GLY A N 1
ATOM 666 C CA . GLY A 1 92 ? -1.323 -8.32 -14.984 1 97.44 92 GLY A CA 1
ATOM 667 C C . GLY A 1 92 ? -0.69 -7.816 -13.703 1 97.44 92 GLY A C 1
ATOM 668 O O . GLY A 1 92 ? -1.27 -6.984 -13 1 97.44 92 GLY A O 1
ATOM 669 N N . LEU A 1 93 ? 0.486 -8.312 -13.414 1 97.88 93 LEU A N 1
ATOM 670 C CA . LEU A 1 93 ? 1.202 -7.891 -12.211 1 97.88 93 LEU A CA 1
ATOM 671 C C . LEU A 1 93 ? 1.707 -6.457 -12.359 1 97.88 93 LEU A C 1
ATOM 673 O O . LEU A 1 93 ? 1.783 -5.719 -11.375 1 97.88 93 LEU A O 1
ATOM 677 N N . LEU A 1 94 ? 1.979 -6.012 -13.562 1 98 94 LEU A N 1
ATOM 678 C CA . LEU A 1 94 ? 2.547 -4.691 -13.812 1 98 94 LEU A CA 1
ATOM 679 C C . LEU A 1 94 ? 1.57 -3.594 -13.398 1 98 94 LEU A C 1
ATOM 681 O O . LEU A 1 94 ? 1.922 -2.701 -12.625 1 98 94 LEU A O 1
ATOM 685 N N . PRO A 1 95 ? 0.304 -3.701 -13.883 1 98.25 95 PRO A N 1
ATOM 686 C CA . PRO A 1 95 ? -0.622 -2.662 -13.43 1 98.25 95 PRO A CA 1
ATOM 687 C C . PRO A 1 95 ? -0.876 -2.715 -11.93 1 98.25 95 PRO A C 1
ATOM 689 O O . PRO A 1 95 ? -1.111 -1.678 -11.297 1 98.25 95 PRO A O 1
ATOM 692 N N . ALA A 1 96 ? -0.866 -3.871 -11.305 1 98.38 96 ALA A N 1
ATOM 693 C CA . ALA A 1 96 ? -1.018 -3.984 -9.852 1 98.38 96 ALA A CA 1
ATOM 694 C C . ALA A 1 96 ? 0.101 -3.244 -9.125 1 98.38 96 ALA A C 1
ATOM 696 O O . ALA A 1 96 ? -0.149 -2.535 -8.148 1 98.38 96 ALA A O 1
ATOM 697 N N . ILE A 1 97 ? 1.322 -3.379 -9.625 1 98.31 97 ILE A N 1
ATOM 698 C CA . ILE A 1 97 ? 2.475 -2.699 -9.047 1 98.31 97 ILE A CA 1
ATOM 699 C C . ILE A 1 97 ? 2.32 -1.189 -9.211 1 98.31 97 ILE A C 1
ATOM 701 O O . ILE A 1 97 ? 2.508 -0.432 -8.258 1 98.31 97 ILE A O 1
ATOM 705 N N . VAL A 1 98 ? 1.93 -0.82 -10.367 1 97.75 98 VAL A N 1
ATOM 706 C CA . VAL A 1 98 ? 1.773 0.6 -10.664 1 97.75 98 VAL A CA 1
ATOM 707 C C . VAL A 1 98 ? 0.731 1.212 -9.727 1 97.75 98 VAL A C 1
ATOM 709 O O . VAL A 1 98 ? 0.948 2.287 -9.164 1 97.75 98 VAL A O 1
ATOM 712 N N . ILE A 1 99 ? -0.343 0.566 -9.578 1 97.31 99 ILE A N 1
ATOM 713 C CA . ILE A 1 99 ? -1.438 1.071 -8.758 1 97.31 99 ILE A CA 1
ATOM 714 C C . ILE A 1 99 ? -0.991 1.172 -7.301 1 97.31 99 ILE A C 1
ATOM 716 O O . ILE A 1 99 ? -1.211 2.193 -6.645 1 97.31 99 ILE A O 1
ATOM 720 N N . LEU A 1 100 ? -0.405 0.158 -6.84 1 97.5 100 LEU A N 1
ATOM 721 C CA . LEU A 1 100 ? 0.042 0.157 -5.449 1 97.5 100 LEU A CA 1
ATOM 722 C C . LEU A 1 100 ? 1.079 1.25 -5.211 1 97.5 100 LEU A C 1
ATOM 724 O O . LEU A 1 100 ? 1 1.981 -4.223 1 97.5 100 LEU A O 1
ATOM 728 N N . LEU A 1 101 ? 2.074 1.369 -6.082 1 96.75 101 LEU A N 1
ATOM 729 C CA . LEU A 1 101 ? 3.125 2.369 -5.93 1 96.75 101 LEU A CA 1
ATOM 730 C C . LEU A 1 101 ? 2.549 3.779 -6.008 1 96.75 101 LEU A C 1
ATOM 732 O O . LEU A 1 101 ? 3.014 4.684 -5.312 1 96.75 101 LEU A O 1
ATOM 736 N N . ARG A 1 102 ? 1.612 3.912 -6.84 1 95.12 102 ARG A N 1
ATOM 737 C CA . ARG A 1 102 ? 0.958 5.215 -6.926 1 95.12 102 ARG A CA 1
ATOM 738 C C . ARG A 1 102 ? 0.231 5.547 -5.625 1 95.12 102 ARG A C 1
ATOM 740 O O . ARG A 1 102 ? 0.209 6.703 -5.199 1 95.12 102 ARG A O 1
ATOM 747 N N . GLU A 1 103 ? -0.399 4.605 -5.086 1 93.12 103 GLU A N 1
ATOM 748 C CA . GLU A 1 103 ? -1.043 4.824 -3.793 1 93.12 103 GLU A CA 1
ATOM 749 C C . GLU A 1 103 ? -0.033 5.281 -2.744 1 93.12 103 GLU A C 1
ATOM 751 O O . GLU A 1 103 ? -0.313 6.191 -1.963 1 93.12 103 GLU A O 1
ATOM 756 N N . ILE A 1 104 ? 1.058 4.645 -2.727 1 93.5 104 ILE A N 1
ATOM 757 C CA . ILE A 1 104 ? 2.127 4.984 -1.795 1 93.5 104 ILE A CA 1
ATOM 758 C C . ILE A 1 104 ? 2.654 6.383 -2.102 1 93.5 104 ILE A C 1
ATOM 760 O O . ILE A 1 104 ? 2.816 7.207 -1.197 1 93.5 104 ILE A O 1
ATOM 764 N N . LEU A 1 105 ? 2.877 6.672 -3.359 1 93.75 105 LEU A N 1
ATOM 765 C CA . LEU A 1 105 ? 3.395 7.957 -3.816 1 93.75 105 LEU A CA 1
ATOM 766 C C . LEU A 1 105 ? 2.461 9.094 -3.412 1 93.75 105 LEU A C 1
ATOM 768 O O . LEU A 1 105 ? 2.898 10.078 -2.812 1 93.75 105 LEU A O 1
ATOM 772 N N . VAL A 1 106 ? 1.239 8.922 -3.676 1 91.62 106 VAL A N 1
ATOM 773 C CA . VAL A 1 106 ? 0.26 9.977 -3.426 1 91.62 106 VAL A CA 1
ATOM 774 C C . VAL A 1 106 ? 0.08 10.164 -1.922 1 91.62 106 VAL A C 1
ATOM 776 O O . VAL A 1 106 ? -0.102 11.289 -1.452 1 91.62 106 VAL A O 1
ATOM 779 N N . SER A 1 107 ? 0.073 9.078 -1.18 1 91.75 107 SER A N 1
ATOM 780 C CA . SER A 1 107 ? -0.005 9.195 0.273 1 91.75 107 SER A CA 1
ATOM 781 C C . SER A 1 107 ? 1.162 10 0.826 1 91.75 107 SER A C 1
ATOM 783 O O . SER A 1 107 ? 0.981 10.828 1.725 1 91.75 107 SER A O 1
ATOM 785 N N . GLY A 1 108 ? 2.354 9.758 0.339 1 91.62 108 GLY A N 1
ATOM 786 C CA . GLY A 1 108 ? 3.514 10.531 0.757 1 91.62 108 GLY A CA 1
ATOM 787 C C . GLY A 1 108 ? 3.42 12 0.384 1 91.62 108 GLY A C 1
ATOM 788 O O . GLY A 1 108 ? 3.785 12.875 1.175 1 91.62 108 GLY A O 1
ATOM 789 N N . LEU A 1 109 ? 2.953 12.281 -0.782 1 91.38 109 LEU A N 1
ATOM 790 C CA . LEU A 1 109 ? 2.779 13.656 -1.232 1 91.38 109 LEU A CA 1
ATOM 791 C C . LEU A 1 109 ? 1.752 14.383 -0.372 1 91.38 109 LEU A C 1
ATOM 793 O O . LEU A 1 109 ? 1.959 15.539 0.006 1 91.38 109 LEU A O 1
ATOM 797 N N . ARG A 1 110 ? 0.724 13.695 -0.067 1 89.75 110 ARG A N 1
ATOM 798 C CA . ARG A 1 110 ? -0.317 14.289 0.766 1 89.75 110 ARG A CA 1
ATOM 799 C C . ARG A 1 110 ? 0.202 14.57 2.172 1 89.75 110 ARG A C 1
ATOM 801 O O . ARG A 1 110 ? -0.18 15.562 2.791 1 89.75 110 ARG A O 1
ATOM 808 N N . GLU A 1 111 ? 0.929 13.609 2.641 1 87.88 111 GLU A N 1
ATOM 809 C CA . GLU A 1 111 ? 1.544 13.82 3.947 1 87.88 111 GLU A CA 1
ATOM 810 C C . GLU A 1 111 ? 2.398 15.086 3.961 1 87.88 111 GLU A C 1
ATOM 812 O O . GLU A 1 111 ? 2.311 15.891 4.891 1 87.88 111 GLU A O 1
ATOM 817 N N . TYR A 1 112 ? 3.189 15.281 2.939 1 88.56 112 TYR A N 1
ATOM 818 C CA . TYR A 1 112 ? 4.051 16.453 2.822 1 88.56 112 TYR A CA 1
ATOM 819 C C . TYR A 1 112 ? 3.225 17.719 2.693 1 88.56 112 TYR A C 1
ATOM 821 O O . TYR A 1 112 ? 3.473 18.703 3.396 1 88.56 112 TYR A O 1
ATOM 829 N N . LEU A 1 113 ? 2.277 17.766 1.892 1 87.75 113 LEU A N 1
ATOM 830 C CA . LEU A 1 113 ? 1.472 18.953 1.619 1 87.75 113 LEU A CA 1
ATOM 831 C C . LEU A 1 113 ? 0.603 19.312 2.82 1 87.75 113 LEU A C 1
ATOM 833 O O . LEU A 1 113 ? 0.328 20.484 3.066 1 87.75 113 LEU A O 1
ATOM 837 N N . ALA A 1 114 ? 0.166 18.25 3.479 1 84.81 114 ALA A N 1
ATOM 838 C CA . ALA A 1 114 ? -0.595 18.5 4.699 1 84.81 114 ALA A CA 1
ATOM 839 C C . ALA A 1 114 ? 0.236 19.281 5.719 1 84.81 114 ALA A C 1
ATOM 841 O O . ALA A 1 114 ? -0.295 20.109 6.457 1 84.81 114 ALA A O 1
ATOM 842 N N . SER A 1 115 ? 1.493 18.984 5.734 1 84.31 115 SER A N 1
ATOM 843 C CA . SER A 1 115 ? 2.373 19.703 6.656 1 84.31 115 SER A CA 1
ATOM 844 C C . SER A 1 115 ? 2.48 21.172 6.289 1 84.31 115 SER A C 1
ATOM 846 O O . SER A 1 115 ? 2.814 22 7.137 1 84.31 115 SER A O 1
ATOM 848 N N . LEU A 1 116 ? 2.221 21.5 5.07 1 84.06 116 LEU A N 1
ATOM 849 C CA . LEU A 1 116 ? 2.24 22.875 4.59 1 84.06 116 LEU A CA 1
ATOM 850 C C . LEU A 1 116 ? 0.843 23.484 4.629 1 84.06 116 LEU A C 1
ATOM 852 O O . LEU A 1 116 ? 0.646 24.625 4.195 1 84.06 116 LEU A O 1
ATOM 856 N N . ARG A 1 117 ? -0.137 22.672 5.02 1 84.62 117 ARG A N 1
ATOM 857 C CA . ARG A 1 117 ? -1.533 23.078 5.078 1 84.62 117 ARG A CA 1
ATOM 858 C C . ARG A 1 117 ? -2.088 23.328 3.678 1 84.62 117 ARG A C 1
ATOM 860 O O . ARG A 1 117 ? -2.84 24.281 3.465 1 84.62 117 ARG A O 1
ATOM 867 N N . VAL A 1 118 ? -1.565 22.641 2.822 1 80.25 118 VAL A N 1
ATOM 868 C CA . VAL A 1 118 ? -2.066 22.703 1.453 1 80.25 118 VAL A CA 1
ATOM 869 C C . VAL A 1 118 ? -2.891 21.453 1.147 1 80.25 118 VAL A C 1
ATOM 871 O O . VAL A 1 118 ? -2.439 20.328 1.387 1 80.25 118 VAL A O 1
ATOM 874 N N . GLY A 1 119 ? -4.105 21.688 0.72 1 76.5 119 GLY A N 1
ATOM 875 C CA . GLY A 1 119 ? -4.957 20.562 0.35 1 76.5 119 GLY A CA 1
ATOM 876 C C . GLY A 1 119 ? -4.762 20.109 -1.088 1 76.5 119 GLY A C 1
ATOM 877 O O . GLY A 1 119 ? -4.266 20.875 -1.918 1 76.5 119 GLY A O 1
ATOM 878 N N . MET A 1 120 ? -4.961 18.891 -1.272 1 75.06 120 MET A N 1
ATOM 879 C CA . MET A 1 120 ? -4.945 18.312 -2.615 1 75.06 120 MET A CA 1
ATOM 880 C C . MET A 1 120 ? -6.336 17.828 -3.016 1 75.06 120 MET A C 1
ATOM 882 O O . MET A 1 120 ? -6.73 16.719 -2.674 1 75.06 120 MET A O 1
ATOM 886 N N . PRO A 1 121 ? -7.023 18.656 -3.773 1 72.5 121 PRO A N 1
ATOM 887 C CA . PRO A 1 121 ? -8.391 18.25 -4.117 1 72.5 121 PRO A CA 1
ATOM 888 C C . PRO A 1 121 ? -8.438 17.062 -5.086 1 72.5 121 PRO A C 1
ATOM 890 O O . PRO A 1 121 ? -7.543 16.922 -5.922 1 72.5 121 PRO A O 1
ATOM 893 N N . VAL A 1 122 ? -9.523 16.266 -4.914 1 68.69 122 VAL A N 1
ATOM 894 C CA . VAL A 1 122 ? -9.734 15.102 -5.77 1 68.69 122 VAL A CA 1
ATOM 895 C C . VAL A 1 122 ? -10.336 15.539 -7.102 1 68.69 122 VAL A C 1
ATOM 897 O O . VAL A 1 122 ? -11.219 16.406 -7.137 1 68.69 122 VAL A O 1
ATOM 900 N N . THR A 1 123 ? -9.773 15.023 -8.195 1 76.12 123 THR A N 1
ATOM 901 C CA . THR A 1 123 ? -10.273 15.336 -9.531 1 76.12 123 THR A CA 1
ATOM 902 C C . THR A 1 123 ? -11.32 14.32 -9.969 1 76.12 123 THR A C 1
ATOM 904 O O . THR A 1 123 ? -11.461 13.258 -9.359 1 76.12 123 THR A O 1
ATOM 907 N N . ARG A 1 124 ? -12.07 14.727 -10.961 1 77.88 124 ARG A N 1
ATOM 908 C CA . ARG A 1 124 ? -13.062 13.82 -11.523 1 77.88 124 ARG A CA 1
ATOM 909 C C . ARG A 1 124 ? -12.406 12.547 -12.047 1 77.88 124 ARG A C 1
ATOM 911 O O . ARG A 1 124 ? -12.969 11.461 -11.922 1 77.88 124 ARG A O 1
ATOM 918 N N . LEU A 1 125 ? -11.328 12.672 -12.578 1 79.12 125 LEU A N 1
ATOM 919 C CA . LEU A 1 125 ? -10.609 11.523 -13.109 1 79.12 125 LEU A CA 1
ATOM 920 C C . LEU A 1 125 ? -10.25 10.539 -12 1 79.12 125 LEU A C 1
ATOM 922 O O . LEU A 1 125 ? -10.195 9.328 -12.227 1 79.12 125 LEU A O 1
ATOM 926 N N . ALA A 1 126 ? -10.133 11.062 -10.906 1 76.5 126 ALA A N 1
ATOM 927 C CA . ALA A 1 126 ? -9.789 10.227 -9.758 1 76.5 126 ALA A CA 1
ATOM 928 C C . ALA A 1 126 ? -10.953 9.312 -9.375 1 76.5 126 ALA A C 1
ATOM 930 O O . ALA A 1 126 ? -10.742 8.203 -8.891 1 76.5 126 ALA A O 1
ATOM 931 N N . LYS A 1 127 ? -12.133 9.789 -9.617 1 79.56 127 LYS A N 1
ATOM 932 C CA . LYS A 1 127 ? -13.312 8.984 -9.32 1 79.56 127 LYS A CA 1
ATOM 933 C C . LYS A 1 127 ? -13.422 7.797 -10.273 1 79.56 127 LYS A C 1
ATOM 935 O O . LYS A 1 127 ? -13.766 6.688 -9.852 1 79.56 127 LYS A O 1
ATOM 940 N N . TRP A 1 128 ? -13.156 8.039 -11.477 1 85.69 128 TRP A N 1
ATOM 941 C CA . TRP A 1 128 ? -13.172 6.969 -12.469 1 85.69 128 TRP A CA 1
ATOM 942 C C . TRP A 1 128 ? -12.094 5.934 -12.164 1 85.69 128 TRP A C 1
ATOM 944 O O . TRP A 1 128 ? -12.328 4.73 -12.289 1 85.69 128 TRP A O 1
ATOM 954 N N . LYS A 1 129 ? -11.023 6.395 -11.797 1 88.06 129 LYS A N 1
ATOM 955 C CA . LYS A 1 129 ? -9.945 5.484 -11.422 1 88.06 129 LYS A CA 1
ATOM 956 C C . LYS A 1 129 ? -10.375 4.543 -10.305 1 88.06 129 LYS A C 1
ATOM 958 O O . LYS A 1 129 ? -10.148 3.336 -10.375 1 88.06 129 LYS A O 1
ATOM 963 N N . THR A 1 130 ? -10.961 5.16 -9.344 1 86.5 130 THR A N 1
ATOM 964 C CA . THR A 1 130 ? -11.391 4.367 -8.195 1 86.5 130 THR A CA 1
ATOM 965 C C . THR A 1 130 ? -12.461 3.363 -8.609 1 86.5 130 THR A C 1
ATOM 967 O O . THR A 1 130 ? -12.438 2.207 -8.18 1 86.5 130 THR A O 1
ATOM 970 N N . GLY A 1 131 ? -13.312 3.771 -9.438 1 88.44 131 GLY A N 1
ATOM 971 C CA . GLY A 1 131 ? -14.336 2.867 -9.93 1 88.44 131 GLY A CA 1
ATOM 972 C C . GLY A 1 131 ? -13.773 1.681 -10.695 1 88.44 131 GLY A C 1
ATOM 973 O O . GLY A 1 131 ? -14.141 0.534 -10.422 1 88.44 131 GLY A O 1
ATOM 974 N N . PHE A 1 132 ? -12.914 1.929 -11.625 1 93 132 PHE A N 1
ATOM 975 C CA . PHE A 1 132 ? -12.289 0.872 -12.406 1 93 132 PHE A CA 1
ATOM 976 C C . PHE A 1 132 ? -11.453 -0.04 -11.523 1 93 132 PHE A C 1
ATOM 978 O O . PHE A 1 132 ? -11.453 -1.261 -11.695 1 93 132 PHE A O 1
ATOM 985 N N . GLN A 1 133 ? -10.766 0.55 -10.633 1 94.81 133 GLN A N 1
ATOM 986 C CA . GLN A 1 133 ? -9.891 -0.212 -9.75 1 94.81 133 GLN A CA 1
ATOM 987 C C . GLN A 1 133 ? -10.695 -1.155 -8.859 1 94.81 133 GLN A C 1
ATOM 989 O O . GLN A 1 133 ? -10.398 -2.35 -8.781 1 94.81 133 GLN A O 1
ATOM 994 N N . MET A 1 134 ? -11.734 -0.606 -8.258 1 95.38 134 MET A N 1
ATOM 995 C CA . MET A 1 134 ? -12.547 -1.426 -7.363 1 95.38 134 MET A CA 1
ATOM 996 C C . MET A 1 134 ? -13.266 -2.525 -8.141 1 95.38 134 MET A C 1
ATOM 998 O O . MET A 1 134 ? -13.359 -3.662 -7.672 1 95.38 134 MET A O 1
ATOM 1002 N N . GLY A 1 135 ? -13.766 -2.139 -9.227 1 96.44 135 GLY A N 1
ATOM 1003 C CA . GLY A 1 135 ? -14.406 -3.139 -10.07 1 96.44 135 GLY A CA 1
ATOM 1004 C C . GLY A 1 135 ? -13.469 -4.242 -10.508 1 96.44 135 GLY A C 1
ATOM 1005 O O . GLY A 1 135 ? -13.812 -5.422 -10.438 1 96.44 135 GLY A O 1
ATOM 1006 N N . ALA A 1 136 ? -12.359 -3.84 -11 1 97.81 136 ALA A N 1
ATOM 1007 C CA . ALA A 1 136 ? -11.367 -4.797 -11.477 1 97.81 136 ALA A CA 1
ATOM 1008 C C . ALA A 1 136 ? -10.922 -5.734 -10.359 1 97.81 136 ALA A C 1
ATOM 1010 O O . ALA A 1 136 ? -10.828 -6.949 -10.555 1 97.81 136 ALA A O 1
ATOM 1011 N N . LEU A 1 137 ? -10.648 -5.18 -9.227 1 98.06 137 LEU A N 1
ATOM 1012 C CA . LEU A 1 137 ? -10.195 -5.988 -8.102 1 98.06 137 LEU A CA 1
ATOM 1013 C C . LEU A 1 137 ? -11.281 -6.969 -7.668 1 98.06 137 LEU A C 1
ATOM 1015 O O . LEU A 1 137 ? -11 -8.133 -7.391 1 98.06 137 LEU A O 1
ATOM 1019 N N . GLY A 1 138 ? -12.516 -6.488 -7.574 1 97.31 138 GLY A N 1
ATOM 1020 C CA . GLY A 1 138 ? -13.609 -7.387 -7.25 1 97.31 138 GLY A CA 1
ATOM 1021 C C . GLY A 1 138 ? -13.734 -8.547 -8.219 1 97.31 138 GLY A C 1
ATOM 1022 O O . GLY A 1 138 ? -13.836 -9.703 -7.801 1 97.31 138 GLY A O 1
ATOM 1023 N N . VAL A 1 139 ? -13.734 -8.25 -9.461 1 97.31 139 VAL A N 1
ATOM 1024 C CA . VAL A 1 139 ? -13.859 -9.258 -10.508 1 97.31 139 VAL A CA 1
ATOM 1025 C C . VAL A 1 139 ? -12.688 -10.234 -10.422 1 97.31 139 VAL A C 1
ATOM 1027 O O . VAL A 1 139 ? -12.875 -11.445 -10.578 1 97.31 139 VAL A O 1
ATOM 1030 N N . LEU A 1 140 ? -11.539 -9.766 -10.195 1 97.62 140 LEU A N 1
ATOM 1031 C CA . LEU A 1 140 ? -10.344 -10.609 -10.133 1 97.62 140 LEU A CA 1
ATOM 1032 C C . LEU A 1 140 ? -10.383 -11.5 -8.891 1 97.62 140 LEU A C 1
ATOM 1034 O O . LEU A 1 140 ? -9.867 -12.625 -8.914 1 97.62 140 LEU A O 1
ATOM 1038 N N . LEU A 1 141 ? -10.93 -10.992 -7.809 1 97.44 141 LEU A N 1
ATOM 1039 C CA . LEU A 1 141 ? -11.039 -11.805 -6.598 1 97.44 141 LEU A CA 1
ATOM 1040 C C . LEU A 1 141 ? -11.961 -12.992 -6.82 1 97.44 141 LEU A C 1
ATOM 1042 O O . LEU A 1 141 ? -11.734 -14.07 -6.273 1 97.44 141 LEU A O 1
ATOM 1046 N N . ALA A 1 142 ? -12.969 -12.781 -7.562 1 96 142 ALA A N 1
ATOM 1047 C CA . ALA A 1 142 ? -13.797 -13.922 -7.961 1 96 142 ALA A CA 1
ATOM 1048 C C . ALA A 1 142 ? -13.039 -14.844 -8.906 1 96 142 ALA A C 1
ATOM 1050 O O . ALA A 1 142 ? -12.969 -16.047 -8.68 1 96 142 ALA A O 1
ATOM 1051 N N . GLY A 1 143 ? -12.43 -14.188 -9.938 1 95.38 143 GLY A N 1
ATOM 1052 C CA . GLY A 1 143 ? -11.648 -14.922 -10.922 1 95.38 143 GLY A CA 1
ATOM 1053 C C . GLY A 1 143 ? -12.461 -15.945 -11.688 1 95.38 143 GLY A C 1
ATOM 1054 O O . GLY A 1 143 ? -13.688 -15.945 -11.625 1 95.38 143 GLY A O 1
ATOM 1055 N N . ASP A 1 144 ? -11.758 -16.797 -12.359 1 94.81 144 ASP A N 1
ATOM 1056 C CA . ASP A 1 144 ? -12.422 -17.812 -13.164 1 94.81 144 ASP A CA 1
ATOM 1057 C C . ASP A 1 144 ? -13.023 -18.906 -12.273 1 94.81 144 ASP A C 1
ATOM 1059 O O . ASP A 1 144 ? -14.047 -19.5 -12.625 1 94.81 144 ASP A O 1
ATOM 1063 N N . THR A 1 145 ? -12.383 -19.141 -11.164 1 93.5 145 THR A N 1
ATOM 1064 C CA . THR A 1 145 ? -12.898 -20.141 -10.227 1 93.5 145 THR A CA 1
ATOM 1065 C C . THR A 1 145 ? -14.242 -19.703 -9.648 1 93.5 145 THR A C 1
ATOM 1067 O O . THR A 1 145 ? -15.156 -20.5 -9.508 1 93.5 145 THR A O 1
ATOM 1070 N N . GLY A 1 146 ? -14.312 -18.453 -9.273 1 93.12 146 GLY A N 1
ATOM 1071 C CA . GLY A 1 146 ? -15.586 -17.922 -8.805 1 93.12 146 GLY A CA 1
ATOM 1072 C C . GLY A 1 146 ? -16.656 -17.922 -9.875 1 93.12 146 GLY A C 1
ATOM 1073 O O . GLY A 1 146 ? -17.828 -18.203 -9.594 1 93.12 146 GLY A O 1
ATOM 1074 N N . ALA A 1 147 ? -16.266 -17.562 -11.062 1 93.5 147 ALA A N 1
ATOM 1075 C CA . ALA A 1 147 ? -17.203 -17.562 -12.172 1 93.5 147 ALA A CA 1
ATOM 1076 C C . ALA A 1 147 ? -17.812 -18.953 -12.367 1 93.5 147 ALA A C 1
ATOM 1078 O O . ALA A 1 147 ? -19.016 -19.078 -12.594 1 93.5 147 ALA A O 1
ATOM 1079 N N . ARG A 1 148 ? -16.984 -19.953 -12.344 1 93.81 148 ARG A N 1
ATOM 1080 C CA . ARG A 1 148 ? -17.469 -21.312 -12.508 1 93.81 148 ARG A CA 1
ATOM 1081 C C . ARG A 1 148 ? -18.406 -21.703 -11.367 1 93.81 148 ARG A C 1
ATOM 1083 O O . ARG A 1 148 ? -19.422 -22.359 -11.594 1 93.81 148 ARG A O 1
ATOM 1090 N N . ALA A 1 149 ? -18.047 -21.297 -10.211 1 93.12 149 ALA A N 1
ATOM 1091 C CA . ALA A 1 149 ? -18.875 -21.609 -9.055 1 93.12 149 ALA A CA 1
ATOM 1092 C C . ALA A 1 149 ? -20.25 -20.969 -9.188 1 93.12 149 ALA A C 1
ATOM 1094 O O . ALA A 1 149 ? -21.25 -21.547 -8.742 1 93.12 149 ALA A O 1
ATOM 1095 N N . LEU A 1 150 ? -20.344 -19.859 -9.75 1 93.56 150 LEU A N 1
ATOM 1096 C CA . LEU A 1 150 ? -21.594 -19.125 -9.914 1 93.56 150 LEU A CA 1
ATOM 1097 C C . LEU A 1 150 ? -22.328 -19.562 -11.172 1 93.56 150 LEU A C 1
ATOM 1099 O O . LEU A 1 150 ? -23.375 -19.016 -11.516 1 93.56 150 LEU A O 1
ATOM 1103 N N . GLY A 1 151 ? -21.734 -20.516 -11.938 1 92.25 151 GLY A N 1
ATOM 1104 C CA . GLY A 1 151 ? -22.344 -21 -13.172 1 92.25 151 GLY A CA 1
ATOM 1105 C C . GLY A 1 151 ? -22.047 -20.109 -14.359 1 92.25 151 GLY A C 1
ATOM 1106 O O . GLY A 1 151 ? -22.734 -20.188 -15.383 1 92.25 151 GLY A O 1
ATOM 1107 N N . LEU A 1 152 ? -21.125 -19.234 -14.203 1 92.5 152 LEU A N 1
ATOM 1108 C CA . LEU A 1 152 ? -20.734 -18.297 -15.258 1 92.5 152 LEU A CA 1
ATOM 1109 C C . LEU A 1 152 ? -19.359 -18.641 -15.812 1 92.5 152 LEU A C 1
ATOM 1111 O O . LEU A 1 152 ? -18.562 -17.75 -16.078 1 92.5 152 LEU A O 1
ATOM 1115 N N . GLY A 1 153 ? -19.094 -19.891 -15.891 1 88.56 153 GLY A N 1
ATOM 1116 C CA . GLY A 1 153 ? -17.781 -20.375 -16.281 1 88.56 153 GLY A CA 1
ATOM 1117 C C . GLY A 1 153 ? -17.359 -19.922 -17.656 1 88.56 153 GLY A C 1
ATOM 1118 O O . GLY A 1 153 ? -16.172 -19.922 -17.969 1 88.56 153 GLY A O 1
ATOM 1119 N N . PHE A 1 154 ? -18.328 -19.484 -18.406 1 91.12 154 PHE A N 1
ATOM 1120 C CA . PHE A 1 154 ? -18.016 -19.047 -19.766 1 91.12 154 PHE A CA 1
ATOM 1121 C C . PHE A 1 154 ? -17.375 -17.672 -19.766 1 91.12 154 PHE A C 1
ATOM 1123 O O . PHE A 1 154 ? -16.75 -17.266 -20.75 1 91.12 154 PHE A O 1
ATOM 1130 N N . LEU A 1 155 ? -17.531 -16.922 -18.734 1 90.5 155 LEU A N 1
ATOM 1131 C CA . LEU A 1 155 ? -16.984 -15.57 -18.641 1 90.5 155 LEU A CA 1
ATOM 1132 C C . LEU A 1 155 ? -15.531 -15.594 -18.172 1 90.5 155 LEU A C 1
ATOM 1134 O O . LEU A 1 155 ? -15.234 -16.141 -17.109 1 90.5 155 LEU A O 1
ATOM 1138 N N . PRO A 1 156 ? -14.688 -15.039 -19 1 94.81 156 PRO A N 1
ATOM 1139 C CA . PRO A 1 156 ? -13.289 -14.969 -18.562 1 94.81 156 PRO A CA 1
ATOM 1140 C C . PRO A 1 156 ? -13.031 -13.828 -17.578 1 94.81 156 PRO A C 1
ATOM 1142 O O . PRO A 1 156 ? -12.422 -12.82 -17.938 1 94.81 156 PRO A O 1
ATOM 1145 N N . LEU A 1 157 ? -13.422 -14.031 -16.359 1 95 157 LEU A N 1
ATOM 1146 C CA . LEU A 1 157 ? -13.375 -12.977 -15.352 1 95 157 LEU A CA 1
ATOM 1147 C C . LEU A 1 157 ? -11.938 -12.555 -15.07 1 95 157 LEU A C 1
ATOM 1149 O O . LEU A 1 157 ? -11.68 -11.383 -14.789 1 95 157 LEU A O 1
ATOM 1153 N N . SER A 1 158 ? -11.047 -13.484 -15.102 1 95.75 158 SER A N 1
ATOM 1154 C CA . SER A 1 158 ? -9.648 -13.133 -14.875 1 95.75 158 SER A CA 1
ATOM 1155 C C . SER A 1 158 ? -9.141 -12.18 -15.953 1 95.75 158 SER A C 1
ATOM 1157 O O . SER A 1 158 ? -8.461 -11.195 -15.648 1 95.75 158 SER A O 1
ATOM 1159 N N . LEU A 1 159 ? -9.484 -12.461 -17.188 1 95.88 159 LEU A N 1
ATOM 1160 C CA . LEU A 1 159 ? -9.07 -11.602 -18.297 1 95.88 159 LEU A CA 1
ATOM 1161 C C . LEU A 1 159 ? -9.742 -10.234 -18.188 1 95.88 159 LEU A C 1
ATOM 1163 O O . LEU A 1 159 ? -9.086 -9.203 -18.359 1 95.88 159 LEU A O 1
ATOM 1167 N N . LEU A 1 160 ? -11.055 -10.242 -17.922 1 95.94 160 LEU A N 1
ATOM 1168 C CA . LEU A 1 160 ? -11.797 -9 -17.781 1 95.94 160 LEU A CA 1
ATOM 1169 C C . LEU A 1 160 ? -11.266 -8.164 -16.625 1 95.94 160 LEU A C 1
ATOM 1171 O O . LEU A 1 160 ? -11.148 -6.941 -16.734 1 95.94 160 LEU A O 1
ATOM 1175 N N . GLY A 1 161 ? -11.039 -8.836 -15.547 1 97.38 161 GLY A N 1
ATOM 1176 C CA . GLY A 1 161 ? -10.477 -8.156 -14.398 1 97.38 161 GLY A CA 1
ATOM 1177 C C . GLY A 1 161 ? -9.117 -7.535 -14.672 1 97.38 161 GLY A C 1
ATOM 1178 O O . GLY A 1 161 ? -8.844 -6.414 -14.25 1 97.38 161 GLY A O 1
ATOM 1179 N N . GLU A 1 162 ? -8.289 -8.219 -15.359 1 97.88 162 GLU A N 1
ATOM 1180 C CA . GLU A 1 162 ? -6.965 -7.699 -15.672 1 97.88 162 GLU A CA 1
ATOM 1181 C C . GLU A 1 162 ? -7.047 -6.523 -16.641 1 97.88 162 GLU A C 1
ATOM 1183 O O . GLU A 1 162 ? -6.273 -5.566 -16.531 1 97.88 162 GLU A O 1
ATOM 1188 N N . LEU A 1 163 ? -7.934 -6.617 -17.594 1 97.5 163 LEU A N 1
ATOM 1189 C CA . LEU A 1 163 ? -8.148 -5.484 -18.5 1 97.5 163 LEU A CA 1
ATOM 1190 C C . LEU A 1 163 ? -8.594 -4.254 -17.719 1 97.5 163 LEU A C 1
ATOM 1192 O O . LEU A 1 163 ? -8.141 -3.143 -17.984 1 97.5 163 LEU A O 1
ATOM 1196 N N . GLY A 1 164 ? -9.523 -4.496 -16.828 1 97.69 164 GLY A N 1
ATOM 1197 C CA . GLY A 1 164 ? -9.945 -3.41 -15.953 1 97.69 164 GLY A CA 1
ATOM 1198 C C . GLY A 1 164 ? -8.805 -2.84 -15.125 1 97.69 164 GLY A C 1
ATOM 1199 O O . GLY A 1 164 ? -8.734 -1.628 -14.914 1 97.69 164 GLY A O 1
ATOM 1200 N N . LEU A 1 165 ? -7.98 -3.719 -14.672 1 97.56 165 LEU A N 1
ATOM 1201 C CA . LEU A 1 165 ? -6.832 -3.283 -13.875 1 97.56 165 LEU A CA 1
ATOM 1202 C C . LEU A 1 165 ? -5.895 -2.416 -14.711 1 97.56 165 LEU A C 1
ATOM 1204 O O . LEU A 1 165 ? -5.34 -1.437 -14.211 1 97.56 165 LEU A O 1
ATOM 1208 N N . TRP A 1 166 ? -5.645 -2.777 -15.953 1 98 166 TRP A N 1
ATOM 1209 C CA . TRP A 1 166 ? -4.828 -1.976 -16.859 1 98 166 TRP A CA 1
ATOM 1210 C C . TRP A 1 166 ? -5.445 -0.597 -17.078 1 98 166 TRP A C 1
ATOM 1212 O O . TRP A 1 166 ? -4.738 0.413 -17.078 1 98 166 TRP A O 1
ATOM 1222 N N . ALA A 1 167 ? -6.727 -0.594 -17.281 1 97.38 167 ALA A N 1
ATOM 1223 C CA . ALA A 1 167 ? -7.418 0.685 -17.422 1 97.38 167 ALA A CA 1
ATOM 1224 C C . ALA A 1 167 ? -7.242 1.545 -16.172 1 97.38 167 ALA A C 1
ATOM 1226 O O . ALA A 1 167 ? -6.961 2.742 -16.266 1 97.38 167 ALA A O 1
ATOM 1227 N N . ALA A 1 168 ? -7.441 0.904 -15.062 1 96.5 168 ALA A N 1
ATOM 1228 C CA . ALA A 1 168 ? -7.262 1.612 -13.797 1 96.5 168 ALA A CA 1
ATOM 1229 C C . ALA A 1 168 ? -5.836 2.135 -13.656 1 96.5 168 ALA A C 1
ATOM 1231 O O . ALA A 1 168 ? -5.617 3.244 -13.164 1 96.5 168 ALA A O 1
ATOM 1232 N N . ALA A 1 169 ? -4.895 1.338 -14.062 1 97.19 169 ALA A N 1
ATOM 1233 C CA . ALA A 1 169 ? -3.49 1.725 -13.945 1 97.19 169 ALA A CA 1
ATOM 1234 C C . ALA A 1 169 ? -3.186 2.943 -14.812 1 97.19 169 ALA A C 1
ATOM 1236 O O . ALA A 1 169 ? -2.445 3.838 -14.398 1 97.19 169 ALA A O 1
ATOM 1237 N N . VAL A 1 170 ? -3.707 2.969 -15.992 1 96.12 170 VAL A N 1
ATOM 1238 C CA . VAL A 1 170 ? -3.502 4.105 -16.891 1 96.12 170 VAL A CA 1
ATOM 1239 C C . VAL A 1 170 ? -4.082 5.367 -16.25 1 96.12 170 VAL A C 1
ATOM 1241 O O . VAL A 1 170 ? -3.422 6.41 -16.203 1 96.12 170 VAL A O 1
ATOM 1244 N N . LEU A 1 171 ? -5.309 5.258 -15.766 1 93.31 171 LEU A N 1
ATOM 1245 C CA . LEU A 1 171 ? -5.949 6.391 -15.109 1 93.31 171 LEU A CA 1
ATOM 1246 C C . LEU A 1 171 ? -5.176 6.816 -13.867 1 93.31 171 LEU A C 1
ATOM 1248 O O . LEU A 1 171 ? -5.059 8.008 -13.578 1 93.31 171 LEU A O 1
ATOM 1252 N N . THR A 1 172 ? -4.711 5.824 -13.133 1 91.44 172 THR A N 1
ATOM 1253 C CA . THR A 1 172 ? -3.924 6.059 -11.93 1 91.44 172 THR A CA 1
ATOM 1254 C C . THR A 1 172 ? -2.645 6.82 -12.258 1 91.44 172 THR A C 1
ATOM 1256 O O . THR A 1 172 ? -2.246 7.723 -11.523 1 91.44 172 THR A O 1
ATOM 1259 N N . MET A 1 173 ? -2.025 6.48 -13.32 1 93.94 173 MET A N 1
ATOM 1260 C CA . MET A 1 173 ? -0.798 7.156 -13.727 1 93.94 173 MET A CA 1
ATOM 1261 C C . MET A 1 173 ? -1.078 8.609 -14.117 1 93.94 173 MET A C 1
ATOM 1263 O O . MET A 1 173 ? -0.295 9.5 -13.789 1 93.94 173 MET A O 1
ATOM 1267 N N . ILE A 1 174 ? -2.143 8.82 -14.75 1 91.56 174 ILE A N 1
ATOM 1268 C CA . ILE A 1 174 ? -2.51 10.164 -15.172 1 91.56 174 ILE A CA 1
ATOM 1269 C C . ILE A 1 174 ? -2.789 11.039 -13.953 1 91.56 174 ILE A C 1
ATOM 1271 O O . ILE A 1 174 ? -2.25 12.141 -13.828 1 91.56 174 ILE A O 1
ATOM 1275 N N . THR A 1 175 ? -3.557 10.523 -13.047 1 88.75 175 THR A N 1
ATOM 1276 C CA . THR A 1 175 ? -3.893 11.305 -11.852 1 88.75 175 THR A CA 1
ATOM 1277 C C . THR A 1 175 ? -2.682 11.43 -10.938 1 88.75 175 THR A C 1
ATOM 1279 O O . THR A 1 175 ? -2.506 12.461 -10.273 1 88.75 175 THR A O 1
ATOM 1282 N N . GLY A 1 176 ? -1.904 10.406 -10.844 1 88.19 176 GLY A N 1
ATOM 1283 C CA . GLY A 1 176 ? -0.681 10.469 -10.055 1 88.19 176 GLY A CA 1
ATOM 1284 C C . GLY A 1 176 ? 0.288 11.523 -10.547 1 88.19 176 GLY A C 1
ATOM 1285 O O . GLY A 1 176 ? 0.96 12.18 -9.742 1 88.19 176 GLY A O 1
ATOM 1286 N N . TRP A 1 177 ? 0.301 11.672 -11.836 1 89.38 177 TRP A N 1
ATOM 1287 C CA . TRP A 1 177 ? 1.151 12.695 -12.438 1 89.38 177 TRP A CA 1
ATOM 1288 C C . TRP A 1 177 ? 0.712 14.086 -12 1 89.38 177 TRP A C 1
ATOM 1290 O O . TRP A 1 177 ? 1.547 14.93 -11.672 1 89.38 177 TRP A O 1
ATOM 1300 N N . ASP A 1 178 ? -0.505 14.383 -12 1 87 178 ASP A N 1
ATOM 1301 C CA . ASP A 1 178 ? -1.035 15.672 -11.562 1 87 178 ASP A CA 1
ATOM 1302 C C . ASP A 1 178 ? -0.65 15.961 -10.117 1 87 178 ASP A C 1
ATOM 1304 O O . ASP A 1 178 ? -0.252 17.078 -9.789 1 87 178 ASP A O 1
ATOM 1308 N N . TYR A 1 179 ? -0.778 14.969 -9.297 1 85.5 179 TYR A N 1
ATOM 1309 C CA . TYR A 1 179 ? -0.44 15.133 -7.887 1 85.5 179 TYR A CA 1
ATOM 1310 C C . TYR A 1 179 ? 1.055 15.367 -7.707 1 85.5 179 TYR A C 1
ATOM 1312 O O . TYR A 1 179 ? 1.466 16.172 -6.863 1 85.5 179 TYR A O 1
ATOM 1320 N N . MET A 1 180 ? 1.805 14.68 -8.484 1 90.38 180 MET A N 1
ATOM 1321 C CA . MET A 1 180 ? 3.256 14.82 -8.406 1 90.38 180 MET A CA 1
ATOM 1322 C C . MET A 1 180 ? 3.689 16.219 -8.797 1 90.38 180 MET A C 1
ATOM 1324 O O . MET A 1 180 ? 4.523 16.828 -8.125 1 90.38 180 MET A O 1
ATOM 1328 N N . ILE A 1 181 ? 3.121 16.766 -9.859 1 89.62 181 ILE A N 1
ATOM 1329 C CA . ILE A 1 181 ? 3.459 18.109 -10.328 1 89.62 181 ILE A CA 1
ATOM 1330 C C . ILE A 1 181 ? 3.07 19.141 -9.266 1 89.62 181 ILE A C 1
ATOM 1332 O O . ILE A 1 181 ? 3.828 20.062 -8.992 1 89.62 181 ILE A O 1
ATOM 1336 N N . SER A 1 182 ? 1.938 18.891 -8.742 1 85.69 182 SER A N 1
ATOM 1337 C CA . SER A 1 182 ? 1.498 19.797 -7.688 1 85.69 182 SER A CA 1
ATOM 1338 C C . SER A 1 182 ? 2.473 19.781 -6.516 1 85.69 182 SER A C 1
ATOM 1340 O O . SER A 1 182 ? 2.832 20.844 -5.996 1 85.69 182 SER A O 1
ATOM 1342 N N . GLY A 1 183 ? 2.867 18.625 -6.043 1 86.75 183 GLY A N 1
ATOM 1343 C CA . GLY A 1 183 ? 3.836 18.516 -4.965 1 86.75 183 GLY A CA 1
ATOM 1344 C C . GLY A 1 183 ? 5.172 19.156 -5.293 1 86.75 183 GLY A C 1
ATOM 1345 O O . GLY A 1 183 ? 5.746 19.875 -4.465 1 86.75 183 GLY A O 1
ATOM 1346 N N . LEU A 1 184 ? 5.602 18.922 -6.535 1 88.12 184 LEU A N 1
ATOM 1347 C CA . LEU A 1 184 ? 6.895 19.469 -6.961 1 88.12 184 LEU A CA 1
ATOM 1348 C C . LEU A 1 184 ? 6.852 20.984 -7.051 1 88.12 184 LEU A C 1
ATOM 1350 O O . LEU A 1 184 ? 7.84 21.656 -6.754 1 88.12 184 LEU A O 1
ATOM 1354 N N . ARG A 1 185 ? 5.766 21.469 -7.465 1 89.44 185 ARG A N 1
ATOM 1355 C CA . ARG A 1 185 ? 5.605 22.922 -7.543 1 89.44 185 ARG A CA 1
ATOM 1356 C C . ARG A 1 185 ? 5.711 23.562 -6.16 1 89.44 185 ARG A C 1
ATOM 1358 O O . ARG A 1 185 ? 6.379 24.578 -5.992 1 89.44 185 ARG A O 1
ATOM 1365 N N . HIS A 1 186 ? 5.121 22.984 -5.238 1 88.94 186 HIS A N 1
ATOM 1366 C CA . HIS A 1 186 ? 5.152 23.516 -3.881 1 88.94 186 HIS A CA 1
ATOM 1367 C C . HIS A 1 186 ? 6.543 23.375 -3.27 1 88.94 186 HIS A C 1
ATOM 1369 O O . HIS A 1 186 ? 7.02 24.281 -2.592 1 88.94 186 HIS A O 1
ATOM 1375 N N . ALA A 1 187 ? 7.16 22.234 -3.453 1 87.25 187 ALA A N 1
ATOM 1376 C CA . ALA A 1 187 ? 8.516 22.031 -2.951 1 87.25 187 ALA A CA 1
ATOM 1377 C C . ALA A 1 187 ? 9.5 23 -3.6 1 87.25 187 ALA A C 1
ATOM 1379 O O . ALA A 1 187 ? 10.383 23.547 -2.932 1 87.25 187 ALA A O 1
ATOM 1380 N N . GLY A 1 188 ? 9.32 23.156 -4.867 1 86.81 188 GLY A N 1
ATOM 1381 C CA . GLY A 1 188 ? 10.156 24.094 -5.59 1 86.81 188 GLY A CA 1
ATOM 1382 C C . GLY A 1 188 ? 10.016 25.531 -5.105 1 86.81 188 GLY A C 1
ATOM 1383 O O . GLY A 1 188 ? 11 26.25 -4.996 1 86.81 188 GLY A O 1
ATOM 1384 N N . ALA A 1 189 ? 8.812 25.859 -4.867 1 85.81 189 ALA A N 1
ATOM 1385 C CA . ALA A 1 189 ? 8.539 27.203 -4.359 1 85.81 189 ALA A CA 1
ATOM 1386 C C . ALA A 1 189 ? 9.195 27.422 -2.998 1 85.81 189 ALA A C 1
ATOM 1388 O O . ALA A 1 189 ? 9.719 28.5 -2.721 1 85.81 189 ALA A O 1
ATOM 1389 N N . GLN A 1 190 ? 9.18 26.438 -2.197 1 84.88 190 GLN A N 1
ATOM 1390 C CA . GLN A 1 190 ? 9.805 26.516 -0.883 1 84.88 190 GLN A CA 1
ATOM 1391 C C . GLN A 1 190 ? 11.32 26.641 -1.004 1 84.88 190 GLN A C 1
ATOM 1393 O O . GLN A 1 190 ? 11.953 27.406 -0.263 1 84.88 190 GLN A O 1
ATOM 1398 N N . ASP A 1 191 ? 11.867 25.875 -1.846 1 84.62 191 ASP A N 1
ATOM 139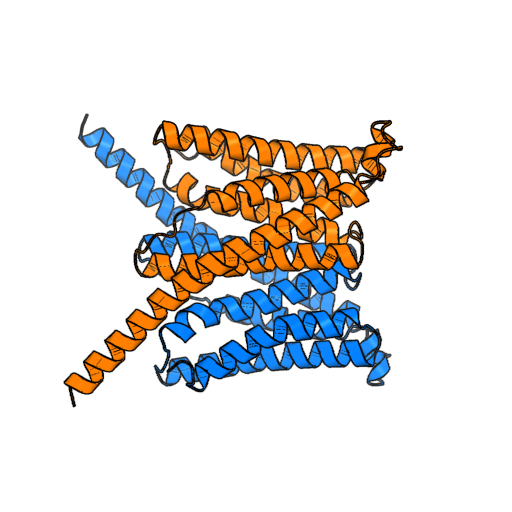9 C CA . ASP A 1 191 ? 13.32 25.922 -2.031 1 84.62 191 ASP A CA 1
ATOM 1400 C C . ASP A 1 191 ? 13.758 27.266 -2.613 1 84.62 191 ASP A C 1
ATOM 1402 O O . ASP A 1 191 ? 14.805 27.797 -2.232 1 84.62 191 ASP A O 1
ATOM 1406 N N . ALA A 1 192 ? 12.953 27.766 -3.525 1 84.25 192 ALA A N 1
ATOM 1407 C CA . ALA A 1 192 ? 13.234 29.078 -4.109 1 84.25 192 ALA A CA 1
ATOM 1408 C C . ALA A 1 192 ? 13.156 30.172 -3.051 1 84.25 192 ALA A C 1
ATOM 1410 O O . ALA A 1 192 ? 13.984 31.094 -3.041 1 84.25 192 ALA A O 1
ATOM 1411 N N . GLN A 1 193 ? 12.211 30.031 -2.223 1 82.19 193 GLN A N 1
ATOM 1412 C CA . GLN A 1 193 ? 12.055 31.016 -1.149 1 82.19 193 GLN A CA 1
ATOM 1413 C C . GLN A 1 193 ? 13.227 30.953 -0.172 1 82.19 193 GLN A C 1
ATOM 1415 O O . GLN A 1 193 ? 13.711 31.984 0.291 1 82.19 193 GLN A O 1
ATOM 1420 N N . ALA A 1 194 ? 13.641 29.766 0.139 1 81.56 194 ALA A N 1
ATOM 1421 C CA . ALA A 1 194 ? 14.773 29.594 1.041 1 81.56 194 ALA A CA 1
ATOM 1422 C C . ALA A 1 194 ? 16.062 30.141 0.425 1 81.56 194 ALA A C 1
ATOM 1424 O O . ALA A 1 194 ? 16.859 30.766 1.116 1 81.56 194 ALA A O 1
ATOM 1425 N N . ALA A 1 195 ? 16.188 29.953 -0.833 1 81.94 195 ALA A N 1
ATOM 1426 C CA . ALA A 1 195 ? 17.359 30.453 -1.536 1 81.94 195 ALA A CA 1
ATOM 1427 C C . ALA A 1 195 ? 17.359 31.984 -1.599 1 81.94 195 ALA A C 1
ATOM 1429 O O . ALA A 1 195 ? 18.391 32.625 -1.46 1 81.94 195 ALA A O 1
ATOM 1430 N N . ALA A 1 196 ? 16.203 32.5 -1.768 1 85.69 196 ALA A N 1
ATOM 1431 C CA . ALA A 1 196 ? 16.047 33.969 -1.836 1 85.69 196 ALA A CA 1
ATOM 1432 C C . ALA A 1 196 ? 16.344 34.625 -0.485 1 85.69 196 ALA A C 1
ATOM 1434 O O . ALA A 1 196 ? 16.969 35.656 -0.42 1 85.69 196 ALA A O 1
ATOM 1435 N N . THR A 1 197 ? 15.93 33.938 0.478 1 83.38 197 THR A N 1
ATOM 1436 C CA . THR A 1 197 ? 16.172 34.438 1.822 1 83.38 197 THR A CA 1
ATOM 1437 C C . THR A 1 197 ? 17.656 34.406 2.158 1 83.38 197 THR A C 1
ATOM 1439 O O . THR A 1 197 ? 18.172 35.312 2.799 1 83.38 197 THR A O 1
ATOM 1442 N N . LEU A 1 198 ? 18.375 33.375 1.793 1 76.88 198 LEU A N 1
ATOM 1443 C CA . LEU A 1 198 ? 19.797 33.25 2.053 1 76.88 198 LEU A CA 1
ATOM 1444 C C . LEU A 1 198 ? 20.594 34.25 1.253 1 76.88 198 LEU A C 1
ATOM 1446 O O . LEU A 1 198 ? 21.594 34.781 1.741 1 76.88 198 LEU A O 1
ATOM 1450 N N . ARG A 1 199 ? 20.281 34.531 0.013 1 83 199 ARG A N 1
ATOM 1451 C CA . ARG A 1 199 ? 20.953 35.531 -0.829 1 83 199 ARG A CA 1
ATOM 1452 C C . ARG A 1 199 ? 20.75 36.938 -0.298 1 83 199 ARG A C 1
ATOM 1454 O O . ARG A 1 199 ? 21.641 37.781 -0.421 1 83 199 ARG A O 1
ATOM 1461 N N . GLY A 1 200 ? 19.531 37.031 0.139 1 75.12 200 GLY A N 1
ATOM 1462 C CA . GLY A 1 200 ? 19.266 38.375 0.679 1 75.12 200 GLY A CA 1
ATOM 1463 C C . GLY A 1 200 ? 20.031 38.656 1.957 1 75.12 200 GLY A C 1
ATOM 1464 O O . GLY A 1 200 ? 20.219 39.812 2.318 1 75.12 200 GLY A O 1
ATOM 1465 N N . ARG A 1 201 ? 20.469 37.719 2.686 1 81.06 201 ARG A N 1
ATOM 1466 C CA . ARG A 1 201 ? 21.219 37.906 3.928 1 81.06 201 ARG A CA 1
ATOM 1467 C C . ARG A 1 201 ? 22.719 38 3.658 1 81.06 201 ARG A C 1
ATOM 1469 O O . ARG A 1 201 ? 23.484 38.375 4.547 1 81.06 201 ARG A O 1
ATOM 1476 N N . SER A 1 202 ? 23.141 37.562 2.59 1 64 202 SER A N 1
ATOM 1477 C CA . SER A 1 202 ? 24.547 37.781 2.271 1 64 202 SER A CA 1
ATOM 1478 C C . SER A 1 202 ? 24.766 39.156 1.644 1 64 202 SER A C 1
ATOM 1480 O O . SER A 1 202 ? 25.797 39.781 1.888 1 64 202 SER A O 1
ATOM 1482 N N . MET B 1 1 ? 19.188 22.812 -4.254 1 55.69 1 MET B N 1
ATOM 1483 C CA . MET B 1 1 ? 19 22.5 -5.664 1 55.69 1 MET B CA 1
ATOM 1484 C C . MET B 1 1 ? 18.703 21.016 -5.859 1 55.69 1 MET B C 1
ATOM 1486 O O . MET B 1 1 ? 19.109 20.188 -5.043 1 55.69 1 MET B O 1
ATOM 1490 N N . PRO B 1 2 ? 17.766 20.719 -6.68 1 56.62 2 PRO B N 1
ATOM 1491 C CA . PRO B 1 2 ? 17.469 19.297 -6.945 1 56.62 2 PRO B CA 1
ATOM 1492 C C . PRO B 1 2 ? 18.734 18.484 -7.234 1 56.62 2 PRO B C 1
ATOM 1494 O O . PRO B 1 2 ? 18.703 17.25 -7.168 1 56.62 2 PRO B O 1
ATOM 1497 N N . THR B 1 3 ? 19.766 19.203 -7.371 1 65.75 3 THR B N 1
ATOM 1498 C CA . THR B 1 3 ? 20.969 18.484 -7.781 1 65.75 3 THR B CA 1
ATOM 1499 C C . THR B 1 3 ? 21.922 18.297 -6.605 1 65.75 3 THR B C 1
ATOM 1501 O O . THR B 1 3 ? 23.047 17.844 -6.777 1 65.75 3 THR B O 1
ATOM 1504 N N . ASP B 1 4 ? 21.406 18.656 -5.535 1 73.81 4 ASP B N 1
ATOM 1505 C CA . ASP B 1 4 ? 22.25 18.391 -4.379 1 73.81 4 ASP B CA 1
ATOM 1506 C C . ASP B 1 4 ? 22.391 16.891 -4.117 1 73.81 4 ASP B C 1
ATOM 1508 O O . ASP B 1 4 ? 21.516 16.109 -4.504 1 73.81 4 ASP B O 1
ATOM 1512 N N . LEU B 1 5 ? 23.469 16.516 -3.621 1 73.44 5 LEU B N 1
ATOM 1513 C CA . LEU B 1 5 ? 23.828 15.109 -3.434 1 73.44 5 LEU B CA 1
ATOM 1514 C C . LEU B 1 5 ? 22.688 14.336 -2.797 1 73.44 5 LEU B C 1
ATOM 1516 O O . LEU B 1 5 ? 22.312 13.266 -3.287 1 73.44 5 LEU B O 1
ATOM 1520 N N . PRO B 1 6 ? 22.078 14.859 -1.791 1 74.06 6 PRO B N 1
ATOM 1521 C CA . PRO B 1 6 ? 20.984 14.102 -1.189 1 74.06 6 PRO B CA 1
ATOM 1522 C C . PRO B 1 6 ? 19.797 13.914 -2.145 1 74.06 6 PRO B C 1
ATOM 1524 O O . PRO B 1 6 ? 19.172 12.852 -2.156 1 74.06 6 PRO B O 1
ATOM 1527 N N . ASN B 1 7 ? 19.625 14.867 -2.947 1 80.31 7 ASN B N 1
ATOM 1528 C CA . ASN B 1 7 ? 18.547 14.781 -3.916 1 80.31 7 ASN B CA 1
ATOM 1529 C C . ASN B 1 7 ? 18.844 13.758 -5.008 1 80.31 7 ASN B C 1
ATOM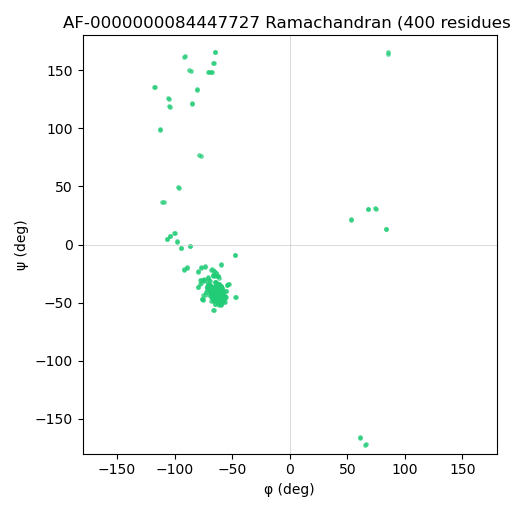 1531 O O . ASN B 1 7 ? 17.953 13.047 -5.469 1 80.31 7 ASN B O 1
ATOM 1535 N N . LEU B 1 8 ? 20.031 13.742 -5.34 1 80.06 8 LEU B N 1
ATOM 1536 C CA . LEU B 1 8 ? 20.422 12.781 -6.363 1 80.06 8 LEU B CA 1
ATOM 1537 C C . LEU B 1 8 ? 20.281 11.352 -5.848 1 80.06 8 LEU B C 1
ATOM 1539 O O . LEU B 1 8 ? 19.906 10.453 -6.605 1 80.06 8 LEU B O 1
ATOM 1543 N N . LEU B 1 9 ? 20.594 11.18 -4.629 1 81.88 9 LEU B N 1
ATOM 1544 C CA . LEU B 1 9 ? 20.469 9.859 -4.031 1 81.88 9 LEU B CA 1
ATOM 1545 C C . LEU B 1 9 ? 19 9.445 -3.953 1 81.88 9 LEU B C 1
ATOM 1547 O O . LEU B 1 9 ? 18.656 8.289 -4.219 1 81.88 9 LEU B O 1
ATOM 1551 N N . THR B 1 10 ? 18.203 10.383 -3.654 1 86.19 10 THR B N 1
ATOM 1552 C CA . THR B 1 10 ? 16.766 10.117 -3.613 1 86.19 10 THR B CA 1
ATOM 1553 C C . THR B 1 10 ? 16.234 9.75 -5 1 86.19 10 THR B C 1
ATOM 1555 O O . THR B 1 10 ? 15.516 8.766 -5.148 1 86.19 10 THR B O 1
ATOM 1558 N N . LEU B 1 11 ? 16.688 10.477 -5.953 1 88.38 11 LEU B N 1
ATOM 1559 C CA . LEU B 1 11 ? 16.266 10.219 -7.328 1 88.38 11 LEU B CA 1
ATOM 1560 C C . LEU B 1 11 ? 16.766 8.859 -7.801 1 88.38 11 LEU B C 1
ATOM 1562 O O . LEU B 1 11 ? 16.078 8.164 -8.555 1 88.38 11 LEU B O 1
ATOM 1566 N N . SER B 1 12 ? 17.922 8.57 -7.445 1 91.38 12 SER B N 1
ATOM 1567 C CA . SER B 1 12 ? 18.484 7.266 -7.816 1 91.38 12 SER B CA 1
ATOM 1568 C C . SER B 1 12 ? 17.656 6.129 -7.211 1 91.38 12 SER B C 1
ATOM 1570 O O . SER B 1 12 ? 17.484 5.09 -7.844 1 91.38 12 SER B O 1
ATOM 1572 N N . ARG B 1 13 ? 17.172 6.312 -6.016 1 93.06 13 ARG B N 1
ATOM 1573 C CA . ARG B 1 13 ? 16.359 5.293 -5.371 1 93.06 13 ARG B CA 1
ATOM 1574 C C . ARG B 1 13 ? 15.008 5.145 -6.07 1 93.06 13 ARG B C 1
ATOM 1576 O O . ARG B 1 13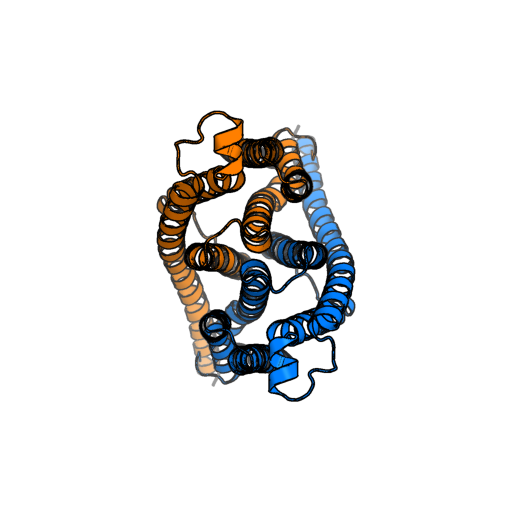 ? 14.484 4.035 -6.195 1 93.06 13 ARG B O 1
ATOM 1583 N N . ILE B 1 14 ? 14.508 6.195 -6.441 1 92.88 14 ILE B N 1
ATOM 1584 C CA . ILE B 1 14 ? 13.258 6.152 -7.195 1 92.88 14 ILE B CA 1
ATOM 1585 C C . ILE B 1 14 ? 13.484 5.434 -8.523 1 92.88 14 ILE B C 1
ATOM 1587 O O . ILE B 1 14 ? 12.664 4.617 -8.945 1 92.88 14 ILE B O 1
ATOM 1591 N N . ALA B 1 15 ? 14.609 5.781 -9.18 1 94.75 15 ALA B N 1
ATOM 1592 C CA . ALA B 1 15 ? 14.953 5.152 -10.453 1 94.75 15 ALA B CA 1
ATOM 1593 C C . ALA B 1 15 ? 15.227 3.662 -10.273 1 94.75 15 ALA B C 1
ATOM 1595 O O . ALA B 1 15 ? 15.086 2.883 -11.219 1 94.75 15 ALA B O 1
ATOM 1596 N N . ALA B 1 16 ? 15.641 3.293 -9.125 1 96.62 16 ALA B N 1
ATOM 1597 C CA . ALA B 1 16 ? 15.922 1.891 -8.82 1 96.62 16 ALA B CA 1
ATOM 1598 C C . ALA B 1 16 ? 14.648 1.049 -8.898 1 96.62 16 ALA B C 1
ATOM 1600 O O . ALA B 1 16 ? 14.711 -0.161 -9.133 1 96.62 16 ALA B O 1
ATOM 1601 N N . VAL B 1 17 ? 13.508 1.648 -8.727 1 97 17 VAL B N 1
ATOM 1602 C CA . VAL B 1 17 ? 12.242 0.92 -8.664 1 97 17 VAL B CA 1
ATOM 1603 C C . VAL B 1 17 ? 11.945 0.292 -10.023 1 97 17 VAL B 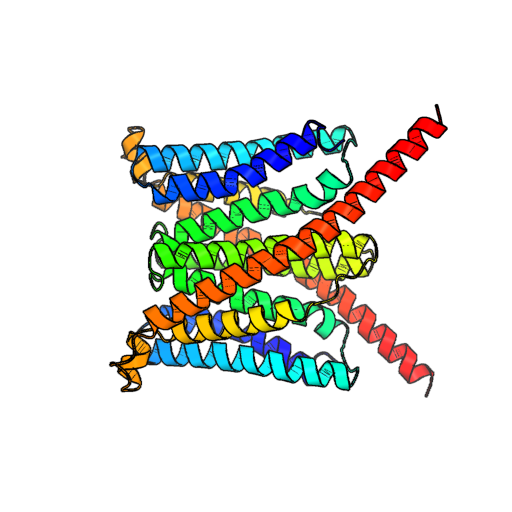C 1
ATOM 1605 O O . VAL B 1 17 ? 11.773 -0.926 -10.125 1 97 17 VAL B O 1
ATOM 1608 N N . PRO B 1 18 ? 11.883 1.05 -11.133 1 97.19 18 PRO B N 1
ATOM 1609 C CA . PRO B 1 18 ? 11.648 0.401 -12.43 1 97.19 18 PRO B CA 1
ATOM 1610 C C . PRO B 1 18 ? 12.766 -0.573 -12.805 1 97.19 18 PRO B C 1
ATOM 1612 O O . PRO B 1 18 ? 12.508 -1.584 -13.461 1 97.19 18 PRO B O 1
ATOM 1615 N N . LEU B 1 19 ? 13.945 -0.245 -12.43 1 97.44 19 LEU B N 1
ATOM 1616 C CA . LEU B 1 19 ? 15.055 -1.159 -12.688 1 97.44 19 LEU B CA 1
ATOM 1617 C C . LEU B 1 19 ? 14.852 -2.479 -11.953 1 97.44 19 LEU B C 1
ATOM 1619 O O . LEU B 1 19 ? 15.102 -3.551 -12.508 1 97.44 19 LEU B O 1
ATOM 1623 N N . LEU B 1 20 ? 14.453 -2.359 -10.75 1 97.69 20 LEU B N 1
ATOM 1624 C CA . LEU B 1 20 ? 14.164 -3.551 -9.961 1 97.69 20 LEU B CA 1
ATOM 1625 C C . LEU B 1 20 ? 13.078 -4.395 -10.617 1 97.69 20 LEU B C 1
ATOM 1627 O O . LEU B 1 20 ? 13.195 -5.621 -10.672 1 97.69 20 LEU B O 1
ATOM 1631 N N . VAL B 1 21 ? 12.047 -3.771 -11.078 1 97.38 21 VAL B N 1
ATOM 1632 C CA . VAL B 1 21 ? 10.953 -4.465 -11.742 1 97.38 21 VAL B CA 1
ATOM 1633 C C . VAL B 1 21 ? 11.469 -5.184 -12.984 1 97.38 21 VAL B C 1
ATOM 1635 O O . VAL B 1 21 ? 11.172 -6.359 -13.195 1 97.38 21 VAL B O 1
ATOM 1638 N N . LEU B 1 22 ? 12.25 -4.488 -13.766 1 96.5 22 LEU B N 1
ATOM 1639 C CA . LEU B 1 22 ? 12.789 -5.051 -14.992 1 96.5 22 LEU B CA 1
ATOM 1640 C C . LEU B 1 22 ? 13.664 -6.266 -14.695 1 96.5 22 LEU B C 1
ATOM 1642 O O . LEU B 1 22 ? 13.539 -7.305 -15.352 1 96.5 22 LEU B O 1
ATOM 1646 N N . LEU B 1 23 ? 14.516 -6.156 -13.773 1 96.75 23 LEU B N 1
ATOM 1647 C CA . LEU B 1 23 ? 15.438 -7.234 -13.43 1 96.75 23 LEU B CA 1
ATOM 1648 C C . LEU B 1 23 ? 14.68 -8.438 -12.867 1 96.75 23 LEU B C 1
ATOM 1650 O O . LEU B 1 23 ? 15 -9.578 -13.188 1 96.75 23 LEU B O 1
ATOM 1654 N N . ALA B 1 24 ? 13.742 -8.141 -12.039 1 94.75 24 ALA B N 1
ATOM 1655 C CA . ALA B 1 24 ? 12.984 -9.227 -11.422 1 94.75 24 ALA B CA 1
ATOM 1656 C C . ALA B 1 24 ? 12.188 -10 -12.461 1 94.75 24 ALA B C 1
ATOM 1658 O O . ALA B 1 24 ? 12.047 -11.219 -12.367 1 94.75 24 ALA B O 1
ATOM 1659 N N . TYR B 1 25 ? 11.672 -9.305 -13.461 1 93.88 25 TYR B N 1
ATOM 1660 C CA . TYR B 1 25 ? 10.922 -9.953 -14.523 1 93.88 25 TYR B CA 1
ATOM 1661 C C . TYR B 1 25 ? 11.844 -10.773 -15.422 1 93.88 25 TYR B C 1
ATOM 1663 O O . TYR B 1 25 ? 11.414 -11.766 -16.016 1 93.88 25 TYR B O 1
ATOM 1671 N N . GLY B 1 26 ? 12.969 -10.336 -15.586 1 90.75 26 GLY B N 1
ATOM 1672 C CA . GLY B 1 26 ? 13.914 -11.07 -16.406 1 90.75 26 GLY B CA 1
ATOM 1673 C C . GLY B 1 26 ? 14.242 -12.445 -15.844 1 90.75 26 GLY B C 1
ATOM 1674 O O . GLY B 1 26 ? 14.578 -13.367 -16.594 1 90.75 26 GLY B O 1
ATOM 1675 N N . GLY B 1 27 ? 14.141 -12.648 -14.508 1 81.94 27 GLY B N 1
ATOM 1676 C CA . GLY B 1 27 ? 14.359 -13.93 -13.859 1 81.94 27 GLY B CA 1
ATOM 1677 C C . GLY B 1 27 ? 15.789 -14.422 -13.961 1 81.94 27 GLY B C 1
ATOM 1678 O O . GLY B 1 27 ? 16.688 -13.648 -14.273 1 81.94 27 GLY B O 1
ATOM 1679 N N . GLY B 1 28 ? 15.938 -15.68 -13.508 1 87 28 GLY B N 1
ATOM 1680 C CA . GLY B 1 28 ? 17.234 -16.328 -13.578 1 87 28 GLY B CA 1
ATOM 1681 C C . GLY B 1 28 ? 18.141 -16.016 -12.406 1 87 28 GLY B C 1
ATOM 1682 O O . GLY B 1 28 ? 17.844 -15.109 -11.617 1 87 28 GLY B O 1
ATOM 1683 N N . GLY B 1 29 ? 19.172 -16.844 -12.297 1 91.12 29 GLY B N 1
ATOM 1684 C CA . GLY B 1 29 ? 20.109 -16.703 -11.188 1 91.12 29 GLY B CA 1
ATOM 1685 C C . GLY B 1 29 ? 20.781 -15.344 -11.125 1 91.12 29 GLY B C 1
ATOM 1686 O O . GLY B 1 29 ? 20.688 -14.648 -10.117 1 91.12 29 GLY B O 1
ATOM 1687 N N . TRP B 1 30 ? 21.297 -14.898 -12.227 1 93.31 30 TRP B N 1
ATOM 1688 C CA . TRP B 1 30 ? 22.047 -13.641 -12.242 1 93.31 30 TRP B CA 1
ATOM 1689 C C . TRP B 1 30 ? 21.094 -12.445 -12.211 1 93.31 30 TRP B C 1
ATOM 1691 O O . TRP B 1 30 ? 21.438 -11.375 -11.703 1 93.31 30 TRP B O 1
ATOM 1701 N N . GLY B 1 31 ? 19.953 -12.586 -12.82 1 94.44 31 GLY B N 1
ATOM 1702 C CA . GLY B 1 31 ? 18.938 -11.555 -12.688 1 94.44 31 GLY B CA 1
ATOM 1703 C C . GLY B 1 31 ? 18.516 -11.312 -11.25 1 94.44 31 GLY B C 1
ATOM 1704 O O . GLY B 1 31 ? 18.375 -10.164 -10.828 1 94.44 31 GLY B O 1
ATOM 1705 N N . ASP B 1 32 ? 18.359 -12.391 -10.602 1 95.81 32 ASP B N 1
ATOM 1706 C CA . ASP B 1 32 ? 17.984 -12.305 -9.195 1 95.81 32 ASP B CA 1
ATOM 1707 C C . ASP B 1 32 ? 19.094 -11.656 -8.367 1 95.81 32 ASP B C 1
ATOM 1709 O O . ASP B 1 32 ? 18.812 -10.859 -7.465 1 95.81 32 ASP B O 1
ATOM 1713 N N . VAL B 1 33 ? 20.297 -12.008 -8.656 1 96.44 33 VAL B N 1
ATOM 1714 C CA . VAL B 1 33 ? 21.438 -11.406 -7.977 1 96.44 33 VAL B CA 1
ATOM 1715 C C . VAL B 1 33 ? 21.469 -9.906 -8.258 1 96.44 33 VAL B C 1
ATOM 1717 O O . VAL B 1 33 ? 21.734 -9.102 -7.355 1 96.44 33 VAL B O 1
ATOM 1720 N N . ALA B 1 34 ? 21.25 -9.57 -9.508 1 97.5 34 ALA B N 1
ATOM 1721 C CA . ALA B 1 34 ? 21.25 -8.164 -9.898 1 97.5 34 ALA B CA 1
ATOM 1722 C C . ALA B 1 34 ? 20.125 -7.406 -9.18 1 97.5 34 ALA B C 1
ATOM 1724 O O . ALA B 1 34 ? 20.312 -6.266 -8.75 1 97.5 34 ALA B O 1
ATOM 1725 N N . ALA B 1 35 ? 18.969 -7.984 -9.133 1 97.38 35 ALA B N 1
ATOM 1726 C CA . ALA B 1 35 ? 17.859 -7.367 -8.422 1 97.38 35 ALA B CA 1
ATOM 1727 C C . ALA B 1 35 ? 18.203 -7.16 -6.945 1 97.38 35 ALA B C 1
ATOM 1729 O O . ALA B 1 35 ? 17.906 -6.102 -6.379 1 97.38 35 ALA B O 1
ATOM 1730 N N . CYS B 1 36 ? 18.75 -8.164 -6.379 1 97.31 36 CYS B N 1
ATOM 1731 C CA . CYS B 1 36 ? 19.188 -8.062 -4.996 1 97.31 36 CYS B CA 1
ATOM 1732 C C . CYS B 1 36 ? 20.188 -6.922 -4.824 1 97.31 36 CYS B C 1
ATOM 1734 O O . CYS B 1 36 ? 20.078 -6.137 -3.885 1 97.31 36 CYS B O 1
ATOM 1736 N N . ALA B 1 37 ? 21.125 -6.867 -5.688 1 97.5 37 ALA B N 1
ATOM 1737 C CA . ALA B 1 37 ? 22.156 -5.836 -5.629 1 97.5 37 ALA B CA 1
ATOM 1738 C C . ALA B 1 37 ? 21.547 -4.441 -5.75 1 97.5 37 ALA B C 1
ATOM 1740 O O . ALA B 1 37 ? 21.891 -3.543 -4.977 1 97.5 37 ALA B O 1
ATOM 1741 N N . VAL B 1 38 ? 20.719 -4.262 -6.727 1 97.31 38 VAL B N 1
ATOM 1742 C CA . VAL B 1 38 ? 20.062 -2.971 -6.938 1 97.31 38 VAL B CA 1
ATOM 1743 C C . VAL B 1 38 ? 19.281 -2.568 -5.688 1 97.31 38 VAL B C 1
ATOM 1745 O O . VAL B 1 38 ? 19.391 -1.432 -5.219 1 97.31 38 VAL B O 1
ATOM 1748 N N . PHE B 1 39 ? 18.562 -3.475 -5.156 1 97.88 39 PHE B N 1
ATOM 1749 C CA . PHE B 1 39 ? 17.781 -3.195 -3.961 1 97.88 39 PHE B CA 1
ATOM 1750 C C . PHE B 1 39 ? 18.688 -2.861 -2.783 1 97.88 39 PHE B C 1
ATOM 1752 O O . PHE B 1 39 ? 18.438 -1.896 -2.057 1 97.88 39 PHE B O 1
ATOM 1759 N N . SER B 1 40 ? 19.688 -3.658 -2.584 1 96.12 40 SER B N 1
ATOM 1760 C CA . SER B 1 40 ? 20.594 -3.486 -1.45 1 96.12 40 SER B CA 1
ATOM 1761 C C . SER B 1 40 ? 21.344 -2.162 -1.536 1 96.12 40 SER B C 1
ATOM 1763 O O . SER B 1 40 ? 21.5 -1.467 -0.531 1 96.12 40 SER B O 1
ATOM 1765 N N . ILE B 1 41 ? 21.812 -1.877 -2.68 1 95.19 41 ILE B N 1
ATOM 1766 C CA . ILE B 1 41 ? 22.516 -0.614 -2.873 1 95.19 41 ILE B CA 1
ATOM 1767 C C . ILE B 1 41 ? 21.578 0.551 -2.553 1 95.19 41 ILE B C 1
ATOM 1769 O O . ILE B 1 41 ? 21.969 1.488 -1.849 1 95.19 41 ILE B O 1
ATOM 1773 N N . ALA B 1 42 ? 20.375 0.455 -3.068 1 93.56 42 ALA B N 1
ATOM 1774 C CA . ALA B 1 42 ? 19.391 1.504 -2.801 1 93.56 42 ALA B CA 1
ATOM 1775 C C . ALA B 1 42 ? 19.094 1.616 -1.308 1 93.56 42 ALA B C 1
ATOM 1777 O O . ALA B 1 42 ? 19 2.721 -0.77 1 93.56 42 ALA B O 1
ATOM 1778 N N . ALA B 1 43 ? 18.984 0.5 -0.636 1 90.75 43 ALA B N 1
ATOM 1779 C CA . ALA B 1 43 ? 18.688 0.476 0.792 1 90.75 43 ALA B CA 1
ATOM 1780 C C . ALA B 1 43 ? 19.844 1.032 1.607 1 90.75 43 ALA B C 1
ATOM 1782 O O . ALA B 1 43 ? 19.641 1.784 2.562 1 90.75 43 ALA B O 1
ATOM 1783 N N . ILE B 1 44 ? 20.969 0.626 1.281 1 88.69 44 ILE B N 1
ATOM 1784 C CA . ILE B 1 44 ? 22.172 1.052 1.994 1 88.69 44 ILE B CA 1
ATOM 1785 C C . ILE B 1 44 ? 22.391 2.549 1.79 1 88.69 44 ILE B C 1
ATOM 1787 O O . ILE B 1 44 ? 22.734 3.266 2.73 1 88.69 44 ILE B O 1
ATOM 1791 N N . THR B 1 45 ? 22.219 3.016 0.603 1 86 45 THR B N 1
ATOM 1792 C CA . THR B 1 45 ? 22.406 4.434 0.314 1 86 45 THR B CA 1
ATOM 1793 C C . THR B 1 45 ? 21.422 5.285 1.114 1 86 45 THR B C 1
ATOM 1795 O O . THR B 1 45 ? 21.75 6.398 1.524 1 86 45 THR B O 1
ATOM 1798 N N . ASP B 1 46 ? 20.25 4.758 1.278 1 83.31 46 ASP B N 1
ATOM 1799 C CA . ASP B 1 46 ? 19.266 5.477 2.08 1 83.31 46 ASP B CA 1
ATOM 1800 C C . ASP B 1 46 ? 19.719 5.59 3.533 1 83.31 46 ASP B C 1
ATOM 1802 O O . ASP B 1 46 ? 19.516 6.625 4.172 1 83.31 46 ASP B O 1
ATOM 1806 N N . TYR B 1 47 ? 20.25 4.605 4.016 1 78.06 47 TYR B N 1
ATOM 1807 C CA . TYR B 1 47 ? 20.703 4.574 5.398 1 78.06 47 TYR B CA 1
ATOM 1808 C C . TYR B 1 47 ? 21.812 5.59 5.629 1 78.06 47 TYR B C 1
ATOM 1810 O O . TYR B 1 47 ? 21.797 6.324 6.621 1 78.06 47 TYR B O 1
ATOM 1818 N N . PHE B 1 48 ? 22.672 5.68 4.809 1 77.69 48 PHE B N 1
ATOM 1819 C CA . PHE B 1 48 ? 23.828 6.543 4.98 1 77.69 48 PHE B CA 1
ATOM 1820 C C . PHE B 1 48 ? 23.484 7.992 4.66 1 77.69 48 PHE B C 1
ATOM 1822 O O . PHE B 1 48 ? 23.969 8.914 5.32 1 77.69 48 PHE B O 1
ATOM 1829 N N . ASP B 1 49 ? 22.641 8.164 3.684 1 70.5 49 ASP B N 1
ATOM 1830 C CA . ASP B 1 49 ? 22.328 9.531 3.287 1 70.5 49 ASP B CA 1
ATOM 1831 C C . ASP B 1 49 ? 21.438 10.211 4.332 1 70.5 49 ASP B C 1
ATOM 1833 O O . ASP B 1 49 ? 21.562 11.414 4.57 1 70.5 49 ASP B O 1
ATOM 1837 N N . GLY B 1 50 ? 20.469 9.484 4.875 1 63.75 50 GLY B N 1
ATOM 1838 C CA . GLY B 1 50 ? 19.719 10.062 5.977 1 63.75 50 GLY B CA 1
ATOM 1839 C C . GLY B 1 50 ? 20.594 10.555 7.105 1 63.75 50 GLY B C 1
ATOM 1840 O O . GLY B 1 50 ? 20.375 11.641 7.645 1 63.75 50 GLY B O 1
ATOM 1841 N N . LYS B 1 51 ? 21.625 9.844 7.266 1 63.69 51 LYS B N 1
ATOM 1842 C CA . LYS B 1 51 ? 22.562 10.227 8.32 1 63.69 51 LYS B CA 1
ATOM 1843 C C . LYS B 1 51 ? 23.328 11.5 7.949 1 63.69 51 LYS B C 1
ATOM 1845 O O . LYS B 1 51 ? 23.469 12.406 8.773 1 63.69 51 LYS B O 1
ATOM 1850 N N . ILE B 1 52 ? 23.594 11.578 6.746 1 60.75 52 ILE B N 1
ATOM 1851 C CA . ILE B 1 52 ? 24.391 12.711 6.273 1 60.75 52 ILE B CA 1
ATOM 1852 C C . ILE B 1 52 ? 23.531 13.969 6.234 1 60.75 52 ILE B C 1
ATOM 1854 O O . ILE B 1 52 ? 23.969 15.039 6.656 1 60.75 52 ILE B O 1
ATOM 1858 N N . ALA B 1 53 ? 22.359 13.828 5.668 1 59.16 53 ALA B N 1
ATOM 1859 C CA . ALA B 1 53 ? 21.469 14.969 5.57 1 59.16 53 ALA B CA 1
ATOM 1860 C C . ALA B 1 53 ? 21.125 15.531 6.949 1 59.16 53 ALA B C 1
ATOM 1862 O O . ALA B 1 53 ? 21.047 16.75 7.133 1 59.16 53 ALA B O 1
ATOM 1863 N N . ARG B 1 54 ? 20.891 14.68 7.832 1 59.47 54 ARG B N 1
ATOM 1864 C CA . ARG B 1 54 ? 20.609 15.094 9.203 1 59.47 54 ARG B CA 1
ATOM 1865 C C . ARG B 1 54 ? 21.812 15.812 9.812 1 59.47 54 ARG B C 1
ATOM 1867 O O . ARG B 1 54 ? 21.656 16.797 10.531 1 59.47 54 ARG B O 1
ATOM 1874 N N . ASP B 1 55 ? 22.766 15.352 9.414 1 59.19 55 ASP B N 1
ATOM 1875 C CA . ASP B 1 55 ? 23.969 15.914 10 1 59.19 55 ASP B CA 1
ATOM 1876 C C . ASP B 1 55 ? 24.297 17.281 9.391 1 59.19 55 ASP B C 1
ATOM 1878 O O . ASP B 1 55 ? 24.828 18.156 10.07 1 59.19 55 ASP B O 1
ATOM 1882 N N . ARG B 1 56 ? 23.922 17.391 8.18 1 58.12 56 ARG B N 1
ATOM 1883 C CA . ARG B 1 56 ? 24.328 18.641 7.535 1 58.12 56 ARG B CA 1
ATOM 1884 C C . ARG B 1 56 ? 23.141 19.578 7.367 1 58.12 56 ARG B C 1
ATOM 1886 O O . ARG B 1 56 ? 23.281 20.656 6.785 1 58.12 56 ARG B O 1
ATOM 1893 N N . GLN B 1 57 ? 22.156 19.188 7.848 1 58.5 57 GLN B N 1
ATOM 1894 C CA . GLN B 1 57 ? 20.953 20.016 7.805 1 58.5 57 GLN B CA 1
ATOM 1895 C C . GLN B 1 57 ? 20.641 20.438 6.375 1 58.5 57 GLN B C 1
ATOM 1897 O O . GLN B 1 57 ? 20.25 21.594 6.141 1 58.5 57 GLN B O 1
ATOM 1902 N N . LEU B 1 58 ? 21.125 19.719 5.438 1 59.78 58 LEU B N 1
ATOM 1903 C CA . LEU B 1 58 ? 21.047 20.125 4.035 1 59.78 58 LEU B CA 1
ATOM 1904 C C . LEU B 1 58 ? 19.859 19.469 3.35 1 59.78 58 LEU B C 1
ATOM 1906 O O . LEU B 1 58 ? 20.031 18.703 2.393 1 59.78 58 LEU B O 1
ATOM 1910 N N . THR B 1 59 ? 18.75 19.562 4.004 1 70.44 59 THR B N 1
ATOM 1911 C CA . THR B 1 59 ? 17.734 18.875 3.211 1 70.44 59 THR B CA 1
ATOM 1912 C C . THR B 1 59 ? 16.828 19.875 2.51 1 70.44 59 THR B C 1
ATOM 1914 O O . THR B 1 59 ? 16.375 20.844 3.123 1 70.44 59 THR B O 1
ATOM 1917 N N . SER B 1 60 ? 16.844 19.828 1.173 1 82.06 60 SER B N 1
ATOM 1918 C CA . SER B 1 60 ? 15.93 20.641 0.368 1 82.06 60 SER B CA 1
ATOM 1919 C C . SER B 1 60 ? 14.484 20.188 0.576 1 82.06 60 SER B C 1
ATOM 1921 O O . SER B 1 60 ? 14.227 19.141 1.158 1 82.06 60 SER B O 1
ATOM 1923 N N . ALA B 1 61 ? 13.602 21.125 0.309 1 84.38 61 ALA B N 1
ATOM 1924 C CA . ALA B 1 61 ? 12.188 20.766 0.355 1 84.38 61 ALA B CA 1
ATOM 1925 C C . ALA B 1 61 ? 11.891 19.562 -0.541 1 84.38 61 ALA B C 1
ATOM 1927 O O . ALA B 1 61 ? 11.07 18.719 -0.194 1 84.38 61 ALA B O 1
ATOM 1928 N N . PHE B 1 62 ? 12.594 19.516 -1.602 1 85.19 62 PHE B N 1
ATOM 1929 C CA . PHE B 1 62 ? 12.469 18.391 -2.525 1 85.19 62 PHE B CA 1
ATOM 1930 C C . PHE B 1 62 ? 12.867 17.094 -1.845 1 85.19 62 PHE B C 1
ATOM 1932 O O . PHE B 1 62 ? 12.141 16.094 -1.935 1 85.19 62 PHE B O 1
ATOM 1939 N N . GLY B 1 63 ? 13.93 17.125 -1.294 1 83.44 63 GLY B N 1
ATOM 1940 C CA . GLY B 1 63 ? 14.398 15.953 -0.578 1 83.44 63 GLY B CA 1
ATOM 1941 C C . GLY B 1 63 ? 13.492 15.555 0.572 1 83.44 63 GLY B C 1
ATOM 1942 O O . GLY B 1 63 ? 13.211 14.367 0.759 1 83.44 63 GLY B O 1
ATOM 1943 N N . ARG B 1 64 ? 13.07 16.484 1.267 1 83.81 64 ARG B N 1
ATOM 1944 C CA . ARG B 1 64 ? 12.188 16.234 2.4 1 83.81 64 ARG B CA 1
ATOM 1945 C C . ARG B 1 64 ? 10.891 15.578 1.947 1 83.81 64 ARG B C 1
ATOM 1947 O O . ARG B 1 64 ? 10.32 14.75 2.666 1 83.81 64 ARG B O 1
ATOM 1954 N N . MET B 1 65 ? 10.484 15.945 0.86 1 87.81 65 MET B N 1
ATOM 1955 C CA . MET B 1 65 ? 9.234 15.422 0.319 1 87.81 65 MET B CA 1
ATOM 1956 C C . MET B 1 65 ? 9.422 14 -0.214 1 87.81 65 MET B C 1
ATOM 1958 O O . MET B 1 65 ? 8.656 13.102 0.118 1 87.81 65 MET B O 1
ATOM 1962 N N . LEU B 1 66 ? 10.484 13.812 -0.991 1 90 66 LEU B N 1
ATOM 1963 C CA . LEU B 1 66 ? 10.586 12.594 -1.793 1 90 66 LEU B CA 1
ATOM 1964 C C . LEU B 1 66 ? 11.328 11.5 -1.035 1 90 66 LEU B C 1
ATOM 1966 O O . LEU B 1 66 ? 11.172 10.32 -1.336 1 90 66 LEU B O 1
ATOM 1970 N N . ASP B 1 67 ? 12.078 11.945 -0.073 1 87.5 67 ASP B N 1
ATOM 1971 C CA . ASP B 1 67 ? 12.93 10.984 0.619 1 87.5 67 ASP B CA 1
ATOM 1972 C C . ASP B 1 67 ? 12.102 9.883 1.27 1 87.5 67 ASP B C 1
ATOM 1974 O O . ASP B 1 67 ? 12.312 8.695 1.005 1 87.5 67 ASP B O 1
ATOM 1978 N N . PRO B 1 68 ? 11.156 10.227 2.006 1 86.88 68 PRO B N 1
ATOM 1979 C CA . PRO B 1 68 ? 10.359 9.188 2.66 1 86.88 68 PRO B CA 1
ATOM 1980 C C . PRO B 1 68 ? 9.547 8.359 1.668 1 86.88 68 PRO B C 1
ATOM 1982 O O . PRO B 1 68 ? 9.227 7.199 1.947 1 86.88 68 PRO B O 1
ATOM 1985 N N . ILE B 1 69 ? 9.188 8.859 0.584 1 91.94 69 ILE B N 1
ATOM 1986 C CA . ILE B 1 69 ? 8.391 8.195 -0.441 1 91.94 69 ILE B CA 1
ATOM 1987 C C . ILE B 1 69 ? 9.242 7.164 -1.173 1 91.94 69 ILE B C 1
ATOM 1989 O O . ILE B 1 69 ? 8.805 6.035 -1.406 1 91.94 69 ILE B O 1
ATOM 1993 N N . ALA B 1 70 ? 10.453 7.605 -1.478 1 92.94 70 ALA B N 1
ATOM 1994 C CA . ALA B 1 70 ? 11.352 6.77 -2.266 1 92.94 70 ALA B CA 1
ATOM 1995 C C . ALA B 1 70 ? 11.578 5.418 -1.597 1 92.94 70 ALA B C 1
ATOM 1997 O O . ALA B 1 70 ? 11.523 4.375 -2.256 1 92.94 70 ALA B O 1
ATOM 1998 N N . ASP B 1 71 ? 11.805 5.457 -0.355 1 90.19 71 ASP B N 1
ATOM 1999 C CA . ASP B 1 71 ? 12.039 4.215 0.375 1 90.19 71 ASP B CA 1
ATOM 2000 C C . ASP B 1 71 ? 10.797 3.336 0.385 1 90.19 71 ASP B C 1
ATOM 2002 O O . ASP B 1 71 ? 10.891 2.117 0.231 1 90.19 71 ASP B O 1
ATOM 2006 N N . LYS B 1 72 ? 9.68 3.84 0.522 1 93.75 72 LYS B N 1
ATOM 2007 C CA . LYS B 1 72 ? 8.422 3.102 0.552 1 93.75 72 LYS B CA 1
ATOM 2008 C C . LYS B 1 72 ? 8.102 2.496 -0.813 1 93.75 72 LYS B C 1
ATOM 2010 O O . LYS B 1 72 ? 7.555 1.395 -0.899 1 93.75 72 LYS B O 1
ATOM 2015 N N . LEU B 1 73 ? 8.406 3.271 -1.785 1 96.5 73 LEU B N 1
ATOM 2016 C CA . LEU B 1 73 ? 8.188 2.77 -3.137 1 96.5 73 LEU B CA 1
ATOM 2017 C C . LEU B 1 73 ? 9.023 1.521 -3.396 1 96.5 73 LEU B C 1
ATOM 2019 O O . LEU B 1 73 ? 8.531 0.542 -3.959 1 96.5 73 LEU B O 1
ATOM 2023 N N . LEU B 1 74 ? 10.258 1.641 -3.029 1 96 74 LEU B N 1
ATOM 2024 C CA . LEU B 1 74 ? 11.172 0.528 -3.236 1 96 74 LEU B CA 1
ATOM 2025 C C . LEU B 1 74 ? 10.703 -0.714 -2.488 1 96 74 LEU B C 1
ATOM 2027 O O . LEU B 1 74 ? 10.688 -1.813 -3.047 1 96 74 LEU B O 1
ATOM 2031 N N . VAL B 1 75 ? 10.336 -0.557 -1.294 1 96.69 75 VAL B N 1
ATOM 2032 C CA . VAL B 1 75 ? 9.852 -1.656 -0.466 1 96.69 75 VAL B CA 1
ATOM 2033 C C . VAL B 1 75 ? 8.547 -2.205 -1.045 1 96.69 75 VAL B C 1
ATOM 2035 O O . VAL B 1 75 ? 8.375 -3.422 -1.16 1 96.69 75 VAL B O 1
ATOM 2038 N N . GLY B 1 76 ? 7.629 -1.316 -1.36 1 97.88 76 GLY B N 1
ATOM 2039 C CA . GLY B 1 76 ? 6.379 -1.746 -1.963 1 97.88 76 GLY B CA 1
ATOM 2040 C C . GLY B 1 76 ? 6.57 -2.549 -3.234 1 97.88 76 GLY B C 1
ATOM 2041 O O . GLY B 1 76 ? 5.922 -3.578 -3.43 1 97.88 76 GLY B O 1
ATOM 2042 N N . ALA B 1 77 ? 7.426 -2.049 -4.074 1 98.25 77 ALA B N 1
ATOM 2043 C CA . ALA B 1 77 ? 7.723 -2.754 -5.316 1 98.25 77 ALA B CA 1
ATOM 2044 C C . ALA B 1 77 ? 8.312 -4.133 -5.039 1 98.25 77 ALA B C 1
ATOM 2046 O O . ALA B 1 77 ? 7.91 -5.125 -5.656 1 98.25 77 ALA B O 1
ATOM 2047 N N . ALA B 1 78 ? 9.242 -4.156 -4.137 1 98.31 78 ALA B N 1
ATOM 2048 C CA . ALA B 1 78 ? 9.891 -5.422 -3.805 1 98.31 78 ALA B CA 1
ATOM 2049 C C . ALA B 1 78 ? 8.883 -6.438 -3.281 1 98.31 78 ALA B C 1
ATOM 2051 O O . ALA B 1 78 ? 8.906 -7.605 -3.676 1 98.31 78 ALA B O 1
ATOM 2052 N N . LEU B 1 79 ? 8.031 -5.996 -2.418 1 98.56 79 LEU B N 1
ATOM 2053 C CA . LEU B 1 79 ? 7.027 -6.887 -1.843 1 98.56 79 LEU B CA 1
ATOM 2054 C C . LEU B 1 79 ? 6.09 -7.422 -2.922 1 98.56 79 LEU B C 1
ATOM 2056 O O . LEU B 1 79 ? 5.793 -8.617 -2.955 1 98.56 79 LEU B O 1
ATOM 2060 N N . MET B 1 80 ? 5.668 -6.547 -3.77 1 98.56 80 MET B N 1
ATOM 2061 C CA . MET B 1 80 ? 4.762 -6.957 -4.84 1 98.56 80 MET B CA 1
ATOM 2062 C C . MET B 1 80 ? 5.445 -7.934 -5.789 1 98.56 80 MET B C 1
ATOM 2064 O O . MET B 1 80 ? 4.828 -8.898 -6.242 1 98.56 80 MET B O 1
ATOM 2068 N N . LEU B 1 81 ? 6.688 -7.648 -6.145 1 98.19 81 LEU B N 1
ATOM 2069 C CA . LEU B 1 81 ? 7.438 -8.516 -7.047 1 98.19 81 LEU B CA 1
ATOM 2070 C C . LEU B 1 81 ? 7.641 -9.898 -6.43 1 98.19 81 LEU B C 1
ATOM 2072 O O . LEU B 1 81 ? 7.438 -10.914 -7.098 1 98.19 81 LEU B O 1
ATOM 2076 N N . LEU B 1 82 ? 8.039 -9.898 -5.176 1 98 82 LEU B N 1
ATOM 2077 C CA . LEU B 1 82 ? 8.258 -11.172 -4.504 1 98 82 LEU B CA 1
ATOM 2078 C C . LEU B 1 82 ? 6.961 -11.969 -4.418 1 98 82 LEU B C 1
ATOM 2080 O O . LEU B 1 82 ? 6.957 -13.18 -4.637 1 98 82 LEU B O 1
ATOM 2084 N N . ALA B 1 83 ? 5.883 -11.305 -4.125 1 97.69 83 ALA B N 1
ATOM 2085 C CA . ALA B 1 83 ? 4.578 -11.961 -4.062 1 97.69 83 ALA B CA 1
ATOM 2086 C C . ALA B 1 83 ? 4.129 -12.422 -5.441 1 97.69 83 ALA B C 1
ATOM 2088 O O . ALA B 1 83 ? 3.732 -13.578 -5.617 1 97.69 83 ALA B O 1
ATOM 2089 N N . GLY B 1 84 ? 4.254 -11.617 -6.418 1 97.31 84 GLY B N 1
ATOM 2090 C CA . GLY B 1 84 ? 3.664 -11.852 -7.727 1 97.31 84 GLY B CA 1
ATOM 2091 C C . GLY B 1 84 ? 4.469 -12.82 -8.578 1 97.31 84 GLY B C 1
ATOM 2092 O O . GLY B 1 84 ? 3.939 -13.406 -9.523 1 97.31 84 GLY B O 1
ATOM 2093 N N . LEU B 1 85 ? 5.711 -12.938 -8.297 1 96.19 85 LEU B N 1
ATOM 2094 C CA . LEU B 1 85 ? 6.555 -13.812 -9.102 1 96.19 85 LEU B CA 1
ATOM 2095 C C . LEU B 1 85 ? 6.754 -15.156 -8.406 1 96.19 85 LEU B C 1
ATOM 2097 O O . LEU B 1 85 ? 7.633 -15.93 -8.797 1 96.19 85 LEU B O 1
ATOM 2101 N N . GLY B 1 86 ? 5.992 -15.344 -7.348 1 94.56 86 GLY B N 1
ATOM 2102 C CA . GLY B 1 86 ? 5.992 -16.641 -6.703 1 94.56 86 GLY B CA 1
ATOM 2103 C C . GLY B 1 86 ? 7.242 -16.906 -5.887 1 94.56 86 GLY B C 1
ATOM 2104 O O . GLY B 1 86 ? 7.711 -18.047 -5.797 1 94.56 86 GLY B O 1
ATOM 2105 N N . ARG B 1 87 ? 7.82 -15.852 -5.355 1 94.81 87 ARG B N 1
ATOM 2106 C CA . ARG B 1 87 ? 9.07 -15.984 -4.609 1 94.81 87 ARG B CA 1
ATOM 2107 C C . ARG B 1 87 ? 8.805 -16.047 -3.107 1 94.81 87 ARG B C 1
ATOM 2109 O O . ARG B 1 87 ? 9.742 -16 -2.305 1 94.81 87 ARG B O 1
ATOM 2116 N N . LEU B 1 88 ? 7.621 -16.031 -2.721 1 96.75 88 LEU B N 1
ATOM 2117 C CA . LEU B 1 88 ? 7.195 -16.203 -1.334 1 96.75 88 LEU B CA 1
ATOM 2118 C C . LEU B 1 88 ? 6.34 -17.453 -1.176 1 96.75 88 LEU B C 1
ATOM 2120 O O . LEU B 1 88 ? 5.52 -17.766 -2.043 1 96.75 88 LEU B O 1
ATOM 2124 N N . SER B 1 89 ? 6.664 -18.203 -0.074 1 96.69 89 SER B N 1
ATOM 2125 C CA . SER B 1 89 ? 5.746 -19.281 0.277 1 96.69 89 SER B CA 1
ATOM 2126 C C . SER B 1 89 ? 4.383 -18.734 0.69 1 96.69 89 SER B C 1
ATOM 2128 O O . SER B 1 89 ? 4.227 -17.531 0.891 1 96.69 89 SER B O 1
ATOM 2130 N N . LEU B 1 90 ? 3.377 -19.609 0.745 1 95.06 90 LEU B N 1
ATOM 2131 C CA . LEU B 1 90 ? 2.049 -19.203 1.192 1 95.06 90 LEU B CA 1
ATOM 2132 C C . LEU B 1 90 ? 2.111 -18.562 2.58 1 95.06 90 LEU B C 1
ATOM 2134 O O . LEU B 1 90 ? 1.423 -17.578 2.848 1 95.06 90 LEU B O 1
ATOM 2138 N N . LEU B 1 91 ? 2.91 -19.109 3.416 1 95.94 91 LEU B N 1
ATOM 2139 C CA . LEU B 1 91 ? 3.064 -18.578 4.766 1 95.94 91 LEU B CA 1
ATOM 2140 C C . LEU B 1 91 ? 3.873 -17.281 4.75 1 95.94 91 LEU B C 1
ATOM 2142 O O . LEU B 1 91 ? 3.668 -16.406 5.598 1 95.94 91 LEU B O 1
ATOM 2146 N N . GLY B 1 92 ? 4.781 -17.156 3.797 1 97.44 92 GLY B N 1
ATOM 2147 C CA . GLY B 1 92 ? 5.605 -15.969 3.67 1 97.44 92 GLY B CA 1
ATOM 2148 C C . GLY B 1 92 ? 4.848 -14.773 3.131 1 97.44 92 GLY B C 1
ATOM 2149 O O . GLY B 1 92 ? 5.281 -13.633 3.291 1 97.44 92 GLY B O 1
ATOM 2150 N N . LEU B 1 93 ? 3.729 -15.047 2.51 1 97.88 93 LEU B N 1
ATOM 2151 C CA . LEU B 1 93 ? 2.902 -13.969 1.968 1 97.88 93 LEU B CA 1
ATOM 2152 C C . LEU B 1 93 ? 2.234 -13.18 3.088 1 97.88 93 LEU B C 1
ATOM 2154 O O . LEU B 1 93 ? 2.016 -11.977 2.957 1 97.88 93 LEU B O 1
ATOM 2158 N N . LEU B 1 94 ? 1.978 -13.789 4.207 1 97.94 94 LEU B N 1
ATOM 2159 C CA . LEU B 1 94 ? 1.269 -13.156 5.312 1 97.94 94 LEU B CA 1
ATOM 2160 C C . LEU B 1 94 ? 2.082 -12 5.891 1 97.94 94 LEU B C 1
ATOM 2162 O O . LEU B 1 94 ? 1.585 -10.883 6 1 97.94 94 LEU B O 1
ATOM 2166 N N . PRO B 1 95 ? 3.369 -12.273 6.219 1 98.31 95 PRO B N 1
ATOM 2167 C CA . PRO B 1 95 ? 4.141 -11.133 6.719 1 98.31 95 PRO B CA 1
ATOM 2168 C C . PRO B 1 95 ? 4.316 -10.039 5.672 1 98.31 95 PRO B C 1
ATOM 2170 O O . PRO B 1 95 ? 4.391 -8.859 6.016 1 98.31 95 PRO B O 1
ATOM 2173 N N . ALA B 1 96 ? 4.41 -10.359 4.391 1 98.38 96 ALA B N 1
ATOM 2174 C CA . ALA B 1 96 ? 4.5 -9.352 3.332 1 98.38 96 ALA B CA 1
ATOM 2175 C C . ALA B 1 96 ? 3.262 -8.461 3.318 1 98.38 96 ALA B C 1
ATOM 2177 O O . ALA B 1 96 ? 3.371 -7.238 3.186 1 98.38 96 ALA B O 1
ATOM 2178 N N . ILE B 1 97 ? 2.092 -9.062 3.504 1 98.31 97 ILE B N 1
ATOM 2179 C CA . ILE B 1 97 ? 0.835 -8.32 3.547 1 98.31 97 ILE B CA 1
ATOM 2180 C C . ILE B 1 97 ? 0.816 -7.41 4.77 1 98.31 97 ILE B C 1
ATOM 2182 O O . ILE B 1 97 ? 0.486 -6.227 4.668 1 98.31 97 ILE B O 1
ATOM 2186 N N . VAL B 1 98 ? 1.222 -7.961 5.844 1 97.75 98 VAL B N 1
ATOM 2187 C CA . VAL B 1 98 ? 1.222 -7.207 7.09 1 97.75 98 VAL B CA 1
ATOM 2188 C C . VAL B 1 98 ? 2.133 -5.988 6.961 1 97.75 98 VAL B C 1
ATOM 2190 O O . VAL B 1 98 ? 1.76 -4.883 7.355 1 97.75 98 VAL B O 1
ATOM 2193 N N . ILE B 1 99 ? 3.273 -6.176 6.441 1 97.31 99 ILE B N 1
ATOM 2194 C CA . ILE B 1 99 ? 4.258 -5.105 6.312 1 97.31 99 ILE B CA 1
ATOM 2195 C C . ILE B 1 99 ? 3.723 -4.027 5.375 1 97.31 99 ILE B C 1
ATOM 2197 O O . ILE B 1 99 ? 3.783 -2.834 5.688 1 97.31 99 ILE B O 1
ATOM 2201 N N . LEU B 1 100 ? 3.23 -4.445 4.285 1 97.5 100 LEU B N 1
ATOM 2202 C CA . LEU B 1 100 ? 2.715 -3.484 3.316 1 97.5 100 LEU B CA 1
ATOM 2203 C C . LEU B 1 100 ? 1.542 -2.701 3.9 1 97.5 100 LEU B C 1
ATOM 2205 O O . LEU B 1 100 ? 1.48 -1.477 3.768 1 97.5 100 LEU B O 1
ATOM 2209 N N . LEU B 1 101 ? 0.605 -3.375 4.527 1 96.75 101 LEU B N 1
ATOM 2210 C CA . LEU B 1 101 ? -0.566 -2.723 5.102 1 96.75 101 LEU B CA 1
ATOM 2211 C C . LEU B 1 101 ? -0.163 -1.764 6.219 1 96.75 101 LEU B C 1
ATOM 2213 O O . LEU B 1 101 ? -0.772 -0.705 6.383 1 96.75 101 LEU B O 1
ATOM 2217 N N . ARG B 1 102 ? 0.777 -2.172 6.934 1 95.19 102 ARG B N 1
ATOM 2218 C CA . ARG B 1 102 ? 1.275 -1.28 7.977 1 95.19 102 ARG B CA 1
ATOM 2219 C C . ARG B 1 102 ? 1.887 -0.02 7.375 1 95.19 102 ARG B C 1
ATOM 2221 O O . ARG B 1 102 ? 1.748 1.071 7.93 1 95.19 102 ARG B O 1
ATOM 2228 N N . GLU B 1 103 ? 2.604 -0.175 6.355 1 93.12 103 GLU B N 1
ATOM 2229 C CA . GLU B 1 103 ? 3.146 0.994 5.672 1 93.12 103 GLU B CA 1
ATOM 2230 C C . GLU B 1 103 ? 2.037 1.947 5.238 1 93.12 103 GLU B C 1
ATOM 2232 O O . GLU B 1 103 ? 2.16 3.164 5.391 1 93.12 103 GLU B O 1
ATOM 2237 N N . ILE B 1 104 ? 1.027 1.396 4.703 1 93.44 104 ILE B N 1
ATOM 2238 C CA . ILE B 1 104 ? -0.124 2.176 4.262 1 93.44 104 ILE B CA 1
ATOM 2239 C C . ILE B 1 104 ? -0.799 2.826 5.465 1 93.44 104 ILE B C 1
ATOM 2241 O O . ILE B 1 104 ? -1.105 4.02 5.445 1 93.44 104 ILE B O 1
ATOM 2245 N N . LEU B 1 105 ? -0.981 2.078 6.516 1 93.75 105 LEU B N 1
ATOM 2246 C CA . LEU B 1 105 ? -1.626 2.545 7.738 1 93.75 105 LEU B CA 1
ATOM 2247 C C . LEU B 1 105 ? -0.859 3.717 8.344 1 93.75 105 LEU B C 1
ATOM 2249 O O . LEU B 1 105 ? -1.442 4.766 8.633 1 93.75 105 LEU B O 1
ATOM 2253 N N . VAL B 1 106 ? 0.388 3.555 8.469 1 91.62 106 VAL B N 1
ATOM 2254 C CA . VAL B 1 106 ? 1.22 4.559 9.125 1 91.62 106 VAL B CA 1
ATOM 2255 C C . VAL B 1 106 ? 1.296 5.812 8.25 1 91.62 106 VAL B C 1
ATOM 2257 O O . VAL B 1 106 ? 1.315 6.934 8.766 1 91.62 106 VAL B O 1
ATOM 2260 N N . SER B 1 107 ? 1.394 5.625 6.945 1 91.69 107 SER B N 1
ATOM 2261 C CA . SER B 1 107 ? 1.383 6.773 6.047 1 91.69 107 SER B CA 1
ATOM 2262 C C . SER B 1 107 ? 0.1 7.586 6.203 1 91.69 107 SER B C 1
ATOM 2264 O O . SER B 1 107 ? 0.134 8.82 6.203 1 91.69 107 SER B O 1
ATOM 2266 N N . GLY B 1 108 ? -1.015 6.922 6.297 1 91.62 108 GLY B N 1
ATOM 2267 C CA . GLY B 1 108 ? -2.279 7.609 6.516 1 91.62 108 GLY B CA 1
ATOM 2268 C C . GLY B 1 108 ? -2.346 8.328 7.852 1 91.62 108 GLY B C 1
ATOM 2269 O O . GLY B 1 108 ? -2.854 9.445 7.934 1 91.62 108 GLY B O 1
ATOM 2270 N N . LEU B 1 109 ? -1.864 7.715 8.867 1 91.38 109 LEU B N 1
ATOM 2271 C CA . LEU B 1 109 ? -1.835 8.328 10.188 1 91.38 109 LEU B CA 1
ATOM 2272 C C . LEU B 1 109 ? -0.948 9.57 10.195 1 91.38 109 LEU B C 1
ATOM 2274 O O . LEU B 1 109 ? -1.311 10.594 10.773 1 91.38 109 LEU B O 1
ATOM 2278 N N . ARG B 1 110 ? 0.145 9.461 9.539 1 89.69 110 ARG B N 1
ATOM 2279 C CA . ARG B 1 110 ? 1.062 10.594 9.461 1 89.69 110 ARG B CA 1
ATOM 2280 C C . ARG B 1 110 ? 0.44 11.75 8.688 1 89.69 110 ARG B C 1
ATOM 2282 O O . ARG B 1 110 ? 0.667 12.914 9.016 1 89.69 110 ARG B O 1
ATOM 2289 N N . GLU B 1 111 ? -0.194 11.359 7.633 1 87.81 111 GLU B N 1
ATOM 2290 C CA . GLU B 1 111 ? -0.896 12.383 6.863 1 87.81 111 GLU B CA 1
ATOM 2291 C C . GLU B 1 111 ? -1.896 13.141 7.738 1 87.81 111 GLU B C 1
ATOM 2293 O O . GLU B 1 111 ? -1.954 14.367 7.699 1 87.81 111 GLU B O 1
ATOM 2298 N N . TYR B 1 112 ? -2.639 12.43 8.531 1 88.62 112 TYR B N 1
ATOM 2299 C CA . TYR B 1 112 ? -3.629 13.023 9.414 1 88.62 112 TYR B CA 1
ATOM 2300 C C . TYR B 1 112 ? -2.957 13.883 10.484 1 88.62 112 TYR B C 1
ATOM 2302 O O . TYR B 1 112 ? -3.357 15.023 10.719 1 88.62 112 TYR B O 1
ATOM 2310 N N . LEU B 1 113 ? -1.989 13.438 11.117 1 87.75 113 LEU B N 1
ATOM 2311 C CA . LEU B 1 113 ? -1.317 14.125 12.211 1 87.75 113 LEU B CA 1
ATOM 2312 C C . LEU B 1 113 ? -0.562 15.352 11.703 1 87.75 113 LEU B C 1
ATOM 2314 O O . LEU B 1 113 ? -0.445 16.359 12.406 1 87.75 113 LEU B O 1
ATOM 2318 N N . ALA B 1 114 ? -0.033 15.18 10.508 1 84.81 114 ALA B N 1
ATOM 2319 C CA . ALA B 1 114 ? 0.63 16.328 9.906 1 84.81 114 ALA B CA 1
ATOM 2320 C C . ALA B 1 114 ? -0.34 17.5 9.734 1 84.81 114 ALA B C 1
ATOM 2322 O O . ALA B 1 114 ? 0.046 18.656 9.875 1 84.81 114 ALA B O 1
ATOM 2323 N N . SER B 1 115 ? -1.549 17.156 9.422 1 84.31 115 SER B N 1
ATOM 2324 C CA . SER B 1 115 ? -2.555 18.203 9.266 1 84.31 115 SER B CA 1
ATOM 2325 C C . SER B 1 115 ? -2.82 18.906 10.594 1 84.31 115 SER B C 1
ATOM 2327 O O . SER B 1 115 ? -3.293 20.047 10.609 1 84.31 115 SER B O 1
ATOM 2329 N N . LEU B 1 116 ? -2.541 18.281 11.672 1 84.06 116 LEU B N 1
ATOM 2330 C CA . LEU B 1 116 ? -2.703 18.844 13.008 1 84.06 116 LEU B CA 1
ATOM 2331 C C . LEU B 1 116 ? -1.394 19.453 13.5 1 84.06 116 LEU B C 1
ATOM 2333 O O . LEU B 1 116 ? -1.312 19.922 14.641 1 84.06 116 LEU B O 1
ATOM 2337 N N . ARG B 1 117 ? -0.349 19.312 12.695 1 84.19 117 ARG B N 1
ATOM 2338 C CA . ARG B 1 117 ? 0.982 19.797 13.031 1 84.19 117 ARG B CA 1
ATOM 2339 C C . ARG B 1 117 ? 1.577 19 14.195 1 84.19 117 ARG B C 1
ATOM 2341 O O . ARG B 1 117 ? 2.225 19.578 15.07 1 84.19 117 ARG B O 1
ATOM 2348 N N . VAL B 1 118 ? 1.185 17.844 14.234 1 80.31 118 VAL B N 1
ATOM 2349 C CA . VAL B 1 118 ? 1.748 16.953 15.234 1 80.31 118 VAL B CA 1
ATOM 2350 C C . VAL B 1 118 ? 2.729 15.984 14.562 1 80.31 118 VAL B C 1
ATOM 2352 O O . VAL B 1 118 ? 2.406 15.367 13.547 1 80.31 118 VAL B O 1
ATOM 2355 N N . GLY B 1 119 ? 3.924 15.961 15.102 1 76.56 119 GLY B N 1
ATOM 2356 C CA . GLY B 1 119 ? 4.914 15.039 14.57 1 76.56 119 GLY B CA 1
ATOM 2357 C C . GLY B 1 119 ? 4.852 13.664 15.211 1 76.56 119 GLY B C 1
ATOM 2358 O O . GLY B 1 119 ? 4.312 13.508 16.312 1 76.56 119 GLY B O 1
ATOM 2359 N N . MET B 1 120 ? 5.211 12.734 14.445 1 75.19 120 MET B N 1
ATOM 2360 C CA . MET B 1 120 ? 5.332 11.359 14.938 1 75.19 120 MET B CA 1
ATOM 2361 C C . MET B 1 120 ? 6.789 10.914 14.938 1 75.19 120 MET B C 1
ATOM 2363 O O . MET B 1 120 ? 7.305 10.469 13.906 1 75.19 120 MET B O 1
ATOM 2367 N N . PRO B 1 121 ? 7.418 10.977 16.094 1 72.44 121 PRO B N 1
ATOM 2368 C CA . PRO B 1 121 ? 8.836 10.625 16.109 1 72.44 121 PRO B CA 1
ATOM 2369 C C . PRO B 1 121 ? 9.07 9.125 15.914 1 72.44 121 PRO B C 1
ATOM 2371 O O . PRO B 1 121 ? 8.25 8.305 16.328 1 72.44 121 PRO B O 1
ATOM 2374 N N . VAL B 1 122 ? 10.234 8.844 15.273 1 68.81 122 VAL B N 1
ATOM 2375 C CA . VAL B 1 122 ? 10.625 7.461 15.016 1 68.81 122 VAL B CA 1
ATOM 2376 C C . VAL B 1 122 ? 11.242 6.852 16.281 1 68.81 122 VAL B C 1
ATOM 2378 O O . VAL B 1 122 ? 12.016 7.508 16.969 1 68.81 122 VAL B O 1
ATOM 2381 N N . THR B 1 123 ? 10.805 5.645 16.594 1 76.12 123 THR B N 1
ATOM 2382 C CA . THR B 1 123 ? 11.336 4.934 17.75 1 76.12 123 THR B CA 1
ATOM 2383 C C . THR B 1 123 ? 12.516 4.055 17.359 1 76.12 123 THR B C 1
ATOM 2385 O O . THR B 1 123 ? 12.742 3.807 16.172 1 76.12 123 THR B O 1
ATOM 2388 N N . ARG B 1 124 ? 13.266 3.699 18.391 1 77.75 124 ARG B N 1
ATOM 2389 C CA . ARG B 1 124 ? 14.391 2.801 18.141 1 77.75 124 ARG B CA 1
ATOM 2390 C C . ARG B 1 124 ? 13.922 1.485 17.531 1 77.75 124 ARG B C 1
ATOM 2392 O O . ARG B 1 124 ? 14.609 0.914 16.688 1 77.75 124 ARG B O 1
ATOM 2399 N N . LEU B 1 125 ? 12.875 1.042 17.938 1 78.94 125 LEU B N 1
ATOM 2400 C CA . LEU B 1 125 ? 12.32 -0.205 17.406 1 78.94 125 LEU B CA 1
ATOM 2401 C C . LEU B 1 125 ? 12.031 -0.092 15.922 1 78.94 125 LEU B C 1
ATOM 2403 O O . LEU B 1 125 ? 12.125 -1.079 15.188 1 78.94 125 LEU B O 1
ATOM 2407 N N . ALA B 1 126 ? 11.773 1.04 15.555 1 76.31 126 ALA B N 1
ATOM 2408 C CA . ALA B 1 126 ? 11.477 1.276 14.141 1 76.31 126 ALA B CA 1
ATOM 2409 C C . ALA B 1 126 ? 12.719 1.084 13.281 1 76.31 126 ALA B C 1
ATOM 2411 O O . ALA B 1 126 ? 12.617 0.669 12.125 1 76.31 126 ALA B O 1
ATOM 2412 N N . LYS B 1 127 ? 13.867 1.375 13.844 1 79.38 127 LYS B N 1
ATOM 2413 C CA . LYS B 1 127 ? 15.117 1.197 13.117 1 79.38 127 LYS B CA 1
ATOM 2414 C C . LYS B 1 127 ? 15.422 -0.282 12.906 1 79.38 127 LYS B C 1
ATOM 2416 O O . LYS B 1 127 ? 15.875 -0.678 11.828 1 79.38 127 LYS B O 1
ATOM 2421 N N . TRP B 1 128 ? 15.164 -1.044 13.898 1 85.62 128 TRP B N 1
ATOM 2422 C CA . TRP B 1 128 ? 15.367 -2.484 13.781 1 85.62 128 TRP B CA 1
ATOM 2423 C C . TRP B 1 128 ? 14.406 -3.088 12.758 1 85.62 128 TRP B C 1
ATOM 2425 O O . TRP B 1 128 ? 14.789 -3.959 11.977 1 85.62 128 TRP B O 1
ATOM 2435 N N . LYS B 1 129 ? 13.281 -2.627 12.781 1 88.12 129 LYS B N 1
ATOM 2436 C CA . LYS B 1 129 ? 12.305 -3.096 11.805 1 88.12 129 LYS B CA 1
ATOM 2437 C C . LYS B 1 129 ? 12.789 -2.852 10.383 1 88.12 129 LYS B C 1
ATOM 2439 O O . LYS B 1 129 ? 12.711 -3.742 9.531 1 88.12 129 LYS B O 1
ATOM 2444 N N . THR B 1 130 ? 13.227 -1.681 10.219 1 86.44 130 THR B N 1
ATOM 2445 C CA . THR B 1 130 ? 13.688 -1.323 8.883 1 86.44 130 THR B CA 1
ATOM 2446 C C . THR B 1 130 ? 14.891 -2.17 8.484 1 86.44 130 THR B C 1
ATOM 2448 O O . THR B 1 130 ? 14.984 -2.637 7.344 1 86.44 130 THR B O 1
ATOM 2451 N N . GLY B 1 131 ? 15.75 -2.389 9.383 1 88.38 131 GLY B N 1
ATOM 2452 C CA . GLY B 1 131 ? 16.906 -3.229 9.109 1 88.38 131 GLY B CA 1
ATOM 2453 C C . GLY B 1 131 ? 16.531 -4.648 8.727 1 88.38 131 GLY B C 1
ATOM 2454 O O . GLY B 1 131 ? 17.016 -5.172 7.723 1 88.38 131 GLY B O 1
ATOM 2455 N N . PHE B 1 132 ? 15.688 -5.273 9.5 1 93 132 PHE B N 1
ATOM 2456 C CA . PHE B 1 132 ? 15.234 -6.633 9.227 1 93 132 PHE B CA 1
ATOM 2457 C C . PHE B 1 132 ? 14.469 -6.699 7.91 1 93 132 PHE B C 1
ATOM 2459 O O . PHE B 1 132 ? 14.633 -7.645 7.141 1 93 132 PHE B O 1
ATOM 2466 N N . GLN B 1 133 ? 13.664 -5.73 7.711 1 94.81 133 GLN B N 1
ATOM 2467 C CA . GLN B 1 133 ? 12.844 -5.699 6.508 1 94.81 133 GLN B CA 1
ATOM 2468 C C . GLN B 1 133 ? 13.711 -5.586 5.254 1 94.81 133 GLN B C 1
ATOM 2470 O O . GLN B 1 133 ? 13.555 -6.367 4.312 1 94.81 133 GLN B O 1
ATOM 2475 N N . MET B 1 134 ? 14.648 -4.656 5.297 1 95.38 134 MET B N 1
ATOM 2476 C CA . MET B 1 134 ? 15.508 -4.457 4.133 1 95.38 134 MET B CA 1
ATOM 2477 C C . MET B 1 134 ? 16.391 -5.672 3.895 1 95.38 134 MET B C 1
ATOM 2479 O O . MET B 1 134 ? 16.594 -6.086 2.752 1 95.38 134 MET B O 1
ATOM 2483 N N . GLY B 1 135 ? 16.906 -6.141 4.945 1 96.38 135 GLY B N 1
ATOM 2484 C CA . GLY B 1 135 ? 17.703 -7.352 4.82 1 96.38 135 GLY B CA 1
ATOM 2485 C C . GLY B 1 135 ? 16.922 -8.523 4.262 1 96.38 135 GLY B C 1
ATOM 2486 O O . GLY B 1 135 ? 17.391 -9.227 3.369 1 96.38 135 GLY B O 1
ATOM 2487 N N . ALA B 1 136 ? 15.797 -8.75 4.82 1 97.81 136 ALA B N 1
ATOM 2488 C CA . ALA B 1 136 ? 14.945 -9.859 4.391 1 97.81 136 ALA B CA 1
ATOM 2489 C C . ALA B 1 136 ? 14.57 -9.719 2.922 1 97.81 136 ALA B C 1
ATOM 2491 O O . ALA B 1 136 ? 14.633 -10.688 2.162 1 97.81 136 ALA B O 1
ATOM 2492 N N . LEU B 1 137 ? 14.156 -8.562 2.555 1 98.06 137 LEU B N 1
ATOM 2493 C CA . LEU B 1 137 ? 13.758 -8.328 1.173 1 98.06 137 LEU B CA 1
ATOM 2494 C C . LEU B 1 137 ? 14.93 -8.539 0.221 1 98.06 137 LEU B C 1
ATOM 2496 O O . LEU B 1 137 ? 14.773 -9.156 -0.835 1 98.06 137 LEU B O 1
ATOM 2500 N N . GLY B 1 138 ? 16.094 -7.996 0.566 1 97.31 138 GLY B N 1
ATOM 2501 C CA . GLY B 1 138 ? 17.281 -8.227 -0.251 1 97.31 138 GLY B CA 1
ATOM 2502 C C . GLY B 1 138 ? 17.594 -9.703 -0.437 1 97.31 138 GLY B C 1
ATOM 2503 O O . GLY B 1 138 ? 17.797 -10.156 -1.562 1 97.31 138 GLY B O 1
ATOM 2504 N N . VAL B 1 139 ? 17.609 -10.422 0.638 1 97.25 139 VAL B N 1
ATOM 2505 C CA . VAL B 1 139 ? 17.906 -11.852 0.615 1 97.25 139 VAL B CA 1
ATOM 2506 C C . VAL B 1 139 ? 16.859 -12.586 -0.223 1 97.25 139 VAL B C 1
ATOM 2508 O O . VAL B 1 139 ? 17.203 -13.484 -0.995 1 97.25 139 VAL B O 1
ATOM 2511 N N . LEU B 1 140 ? 15.656 -12.227 -0.099 1 97.56 140 LEU B N 1
ATOM 2512 C CA . LEU B 1 140 ? 14.57 -12.891 -0.821 1 97.56 140 LEU B CA 1
ATOM 2513 C C . LEU B 1 140 ? 14.648 -12.578 -2.312 1 97.56 140 LEU B C 1
ATOM 2515 O O . LEU B 1 140 ? 14.266 -13.406 -3.143 1 97.56 140 LEU B O 1
ATOM 2519 N N . LEU B 1 141 ? 15.07 -11.383 -2.643 1 97.44 141 LEU B N 1
ATOM 2520 C CA . LEU B 1 141 ? 15.203 -11.031 -4.051 1 97.44 141 LEU B CA 1
ATOM 2521 C C . LEU B 1 141 ? 16.281 -11.883 -4.723 1 97.44 141 LEU B C 1
ATOM 2523 O O . LEU B 1 141 ? 16.141 -12.234 -5.898 1 97.44 141 LEU B O 1
ATOM 2527 N N . ALA B 1 142 ? 17.312 -12.148 -4.023 1 95.94 142 ALA B N 1
ATOM 2528 C CA . ALA B 1 142 ? 18.281 -13.102 -4.543 1 95.94 142 ALA B CA 1
ATOM 2529 C C . ALA B 1 142 ? 17.688 -14.508 -4.609 1 95.94 142 ALA B C 1
ATOM 2531 O O . ALA B 1 142 ? 17.75 -15.172 -5.648 1 95.94 142 ALA B O 1
ATOM 2532 N N . GLY B 1 143 ? 17.047 -14.914 -3.459 1 95.38 143 GLY B N 1
ATOM 2533 C CA . GLY B 1 143 ? 16.406 -16.219 -3.367 1 95.38 143 GLY B CA 1
ATOM 2534 C C . GLY B 1 143 ? 17.375 -17.375 -3.549 1 95.38 143 GLY B C 1
ATOM 2535 O O . GLY B 1 143 ? 18.594 -17.172 -3.516 1 95.38 143 GLY B O 1
ATOM 2536 N N . ASP B 1 144 ? 16.828 -18.5 -3.766 1 94.69 144 ASP B N 1
ATOM 2537 C CA . ASP B 1 144 ? 17.656 -19.688 -3.932 1 94.69 144 ASP B CA 1
ATOM 2538 C C . ASP B 1 144 ? 18.328 -19.703 -5.301 1 94.69 144 ASP B C 1
ATOM 2540 O O . ASP B 1 144 ? 19.438 -20.234 -5.449 1 94.69 144 ASP B O 1
ATOM 2544 N N . THR B 1 145 ? 17.672 -19.125 -6.262 1 93.5 145 THR B N 1
ATOM 2545 C CA . THR B 1 145 ? 18.25 -19.047 -7.602 1 93.5 145 THR B CA 1
ATOM 2546 C C . THR B 1 145 ? 19.5 -18.172 -7.598 1 93.5 145 THR B C 1
ATOM 2548 O O . THR B 1 145 ? 20.5 -18.516 -8.234 1 93.5 145 THR B O 1
ATOM 2551 N N . GLY B 1 146 ? 19.391 -17.062 -6.93 1 93.19 146 GLY B N 1
ATOM 2552 C CA . GLY B 1 146 ? 20.578 -16.203 -6.801 1 93.19 146 GLY B CA 1
ATOM 2553 C C . GLY B 1 146 ? 21.688 -16.859 -6.012 1 93.19 146 GLY B C 1
ATOM 2554 O O . GLY B 1 146 ? 22.859 -16.703 -6.352 1 93.19 146 GLY B O 1
ATOM 2555 N N . ALA B 1 147 ? 21.312 -17.531 -4.969 1 93.5 147 ALA B N 1
ATOM 2556 C CA . ALA B 1 147 ? 22.297 -18.234 -4.164 1 93.5 147 ALA B CA 1
ATOM 2557 C C . ALA B 1 147 ? 23.078 -19.234 -5.012 1 93.5 147 ALA B C 1
ATOM 2559 O O . ALA B 1 147 ? 24.312 -19.344 -4.895 1 93.5 147 ALA B O 1
ATOM 2560 N N . ARG B 1 148 ? 22.391 -19.984 -5.797 1 93.75 148 ARG B N 1
ATOM 2561 C CA . ARG B 1 148 ? 23.047 -20.969 -6.66 1 93.75 148 ARG B CA 1
ATOM 2562 C C . ARG B 1 148 ? 23.969 -20.281 -7.66 1 93.75 148 ARG B C 1
ATOM 2564 O O . ARG B 1 148 ? 25.062 -20.766 -7.938 1 93.75 148 ARG B O 1
ATOM 2571 N N . ALA B 1 149 ? 23.484 -19.219 -8.18 1 93.06 149 ALA B N 1
ATOM 2572 C CA . ALA B 1 149 ? 24.297 -18.484 -9.148 1 93.06 149 ALA B CA 1
ATOM 2573 C C . ALA B 1 149 ? 25.594 -17.984 -8.516 1 93.06 149 ALA B C 1
ATOM 2575 O O . ALA B 1 149 ? 26.625 -17.922 -9.18 1 93.06 149 ALA B O 1
ATOM 2576 N N . LEU B 1 150 ? 25.578 -17.641 -7.32 1 93.5 150 LEU B N 1
ATOM 2577 C CA . LEU B 1 150 ? 26.734 -17.109 -6.609 1 93.5 150 LEU B CA 1
ATOM 2578 C C . LEU B 1 150 ? 27.578 -18.234 -6.031 1 93.5 150 LEU B C 1
ATOM 2580 O O . LEU B 1 150 ? 28.578 -17.984 -5.348 1 93.5 150 LEU B O 1
ATOM 2584 N N . GLY B 1 151 ? 27.141 -19.516 -6.234 1 92.19 151 GLY B N 1
ATOM 2585 C CA . GLY B 1 151 ? 27.875 -20.656 -5.711 1 92.19 151 GLY B CA 1
ATOM 2586 C C . GLY B 1 151 ? 27.547 -20.953 -4.262 1 92.19 151 GLY B C 1
ATOM 2587 O O . GLY B 1 151 ? 28.281 -21.688 -3.592 1 92.19 151 GLY B O 1
ATOM 2588 N N . LEU B 1 152 ? 26.5 -20.359 -3.793 1 92.38 152 LEU B N 1
ATOM 2589 C CA . LEU B 1 152 ? 26.078 -20.547 -2.412 1 92.38 152 LEU B CA 1
ATOM 2590 C C . LEU B 1 152 ? 24.781 -21.344 -2.354 1 92.38 152 LEU B C 1
ATOM 2592 O O . LEU B 1 152 ? 23.891 -21.047 -1.557 1 92.38 152 LEU B O 1
ATOM 2596 N N . GLY B 1 153 ? 24.656 -22.281 -3.223 1 88.44 153 GLY B N 1
ATOM 2597 C CA . GLY B 1 153 ? 23.438 -23.047 -3.389 1 88.44 153 GLY B CA 1
ATOM 2598 C C . GLY B 1 153 ? 23.031 -23.797 -2.135 1 88.44 153 GLY B C 1
ATOM 2599 O O . GLY B 1 153 ? 21.875 -24.172 -1.979 1 88.44 153 GLY B O 1
ATOM 2600 N N . PHE B 1 154 ? 23.969 -23.938 -1.262 1 90.94 154 PHE B N 1
ATOM 2601 C CA . PHE B 1 154 ? 23.688 -24.672 -0.04 1 90.94 154 PHE B CA 1
ATOM 2602 C C . PHE B 1 154 ? 22.891 -23.812 0.941 1 90.94 154 PHE B C 1
ATOM 2604 O O . PHE B 1 154 ? 22.281 -24.344 1.874 1 90.94 154 PHE B O 1
ATOM 2611 N N . LEU B 1 155 ? 22.906 -22.547 0.791 1 90.31 155 LEU B N 1
ATOM 2612 C CA . LEU B 1 155 ? 22.203 -21.641 1.693 1 90.31 155 LEU B CA 1
ATOM 2613 C C . LEU B 1 155 ? 20.734 -21.484 1.281 1 90.31 155 LEU B C 1
ATOM 2615 O O . LEU B 1 155 ? 20.438 -21.125 0.141 1 90.31 155 LEU B O 1
ATOM 2619 N N . PRO B 1 156 ? 19.859 -21.844 2.203 1 94.81 156 PRO B N 1
ATOM 2620 C CA . PRO B 1 156 ? 18.438 -21.641 1.89 1 94.81 156 PRO B CA 1
ATOM 2621 C C . PRO B 1 156 ? 18 -20.188 2.039 1 94.81 156 PRO B C 1
ATOM 2623 O O . PRO B 1 156 ? 17.281 -19.844 2.99 1 94.81 156 PRO B O 1
ATOM 2626 N N . LEU B 1 157 ? 18.359 -19.375 1.074 1 94.88 157 LEU B N 1
ATOM 2627 C CA . LEU B 1 157 ? 18.141 -17.938 1.155 1 94.88 157 LEU B CA 1
ATOM 2628 C C . LEU B 1 157 ? 16.641 -17.625 1.197 1 94.88 157 LEU B C 1
ATOM 2630 O O . LEU B 1 157 ? 16.234 -16.656 1.845 1 94.88 157 LEU B O 1
ATOM 2634 N N . SER B 1 158 ? 15.852 -18.391 0.503 1 95.75 158 SER B N 1
ATOM 2635 C CA . SER B 1 158 ? 14.414 -18.156 0.536 1 95.75 158 SER B CA 1
ATOM 2636 C C . SER B 1 158 ? 13.852 -18.359 1.938 1 95.75 158 SER B C 1
ATOM 2638 O O . SER B 1 158 ? 13.047 -17.562 2.412 1 95.75 158 SER B O 1
ATOM 2640 N N . LEU B 1 159 ? 14.305 -19.406 2.568 1 95.75 159 LEU B N 1
ATOM 2641 C CA . LEU B 1 159 ? 13.852 -19.672 3.928 1 95.75 159 LEU B CA 1
ATOM 2642 C C . LEU B 1 159 ? 14.344 -18.594 4.891 1 95.75 159 LEU B C 1
ATOM 2644 O O . LEU B 1 159 ? 13.586 -18.109 5.734 1 95.75 159 LEU B O 1
ATOM 2648 N N . LEU B 1 160 ? 15.609 -18.266 4.781 1 95.88 160 LEU B N 1
ATOM 2649 C CA . LEU B 1 160 ? 16.188 -17.25 5.645 1 95.88 160 LEU B CA 1
ATOM 2650 C C . LEU B 1 160 ? 15.5 -15.906 5.438 1 95.88 160 LEU B C 1
ATOM 2652 O O . LEU B 1 160 ? 15.242 -15.18 6.402 1 95.88 160 LEU B O 1
ATOM 2656 N N . GLY B 1 161 ? 15.336 -15.586 4.195 1 97.38 161 GLY B N 1
ATOM 2657 C CA . GLY B 1 161 ? 14.633 -14.352 3.879 1 97.38 161 GLY B CA 1
ATOM 2658 C C . GLY B 1 161 ? 13.227 -14.305 4.449 1 97.38 161 GLY B C 1
ATOM 2659 O O . GLY B 1 161 ? 12.805 -13.273 4.969 1 97.38 161 GLY B O 1
ATOM 2660 N N . GLU B 1 162 ? 12.508 -15.367 4.375 1 97.88 162 GLU B N 1
ATOM 2661 C CA . GLU B 1 162 ? 11.141 -15.398 4.898 1 97.88 162 GLU B CA 1
ATOM 2662 C C . GLU B 1 162 ? 11.133 -15.305 6.422 1 97.88 162 GLU B C 1
ATOM 2664 O O . GLU B 1 162 ? 10.25 -14.672 7 1 97.88 162 GLU B O 1
ATOM 2669 N N . LEU B 1 163 ? 12.07 -15.969 7.047 1 97.44 163 LEU B N 1
ATOM 2670 C CA . LEU B 1 163 ? 12.195 -15.836 8.492 1 97.44 163 LEU B CA 1
ATOM 2671 C C . LEU B 1 163 ? 12.453 -14.383 8.883 1 97.44 163 LEU B C 1
ATOM 2673 O O . LEU B 1 163 ? 11.875 -13.883 9.859 1 97.44 163 LEU B O 1
ATOM 2677 N N . GLY B 1 164 ? 13.367 -13.789 8.156 1 97.62 164 GLY B N 1
ATOM 2678 C CA . GLY B 1 164 ? 13.602 -12.367 8.375 1 97.62 164 GLY B CA 1
ATOM 2679 C C . GLY B 1 164 ? 12.367 -11.516 8.172 1 97.62 164 GLY B C 1
ATOM 2680 O O . GLY B 1 164 ? 12.141 -10.555 8.906 1 97.62 164 GLY B O 1
ATOM 2681 N N . LEU B 1 165 ? 11.609 -11.867 7.172 1 97.56 165 LEU B N 1
ATOM 2682 C CA . LEU B 1 165 ? 10.383 -11.133 6.895 1 97.56 165 LEU B CA 1
ATOM 2683 C C . LEU B 1 165 ? 9.391 -11.281 8.047 1 97.56 165 LEU B C 1
ATOM 2685 O O . LEU B 1 165 ? 8.695 -10.32 8.398 1 97.56 165 LEU B O 1
ATOM 2689 N N . TRP B 1 166 ? 9.266 -12.453 8.617 1 98 166 TRP B N 1
ATOM 2690 C CA . TRP B 1 166 ? 8.406 -12.672 9.773 1 98 166 TRP B CA 1
ATOM 2691 C C . TRP B 1 166 ? 8.867 -11.836 10.961 1 98 166 TRP B C 1
ATOM 2693 O O . TRP B 1 166 ? 8.047 -11.234 11.664 1 98 166 TRP B O 1
ATOM 2703 N N . ALA B 1 167 ? 10.141 -11.844 11.164 1 97.38 167 ALA B N 1
ATOM 2704 C CA . ALA B 1 167 ? 10.68 -11.008 12.234 1 97.38 167 ALA B CA 1
ATOM 2705 C C . ALA B 1 167 ? 10.336 -9.539 12.008 1 97.38 167 ALA B C 1
ATOM 2707 O O . ALA B 1 167 ? 9.914 -8.844 12.938 1 97.38 167 ALA B O 1
ATOM 2708 N N . ALA B 1 168 ? 10.562 -9.117 10.797 1 96.5 168 ALA B N 1
ATOM 2709 C CA . ALA B 1 168 ? 10.234 -7.738 10.445 1 96.5 168 ALA B CA 1
ATOM 2710 C C . ALA B 1 168 ? 8.75 -7.461 10.656 1 96.5 168 ALA B C 1
ATOM 2712 O O . ALA B 1 168 ? 8.375 -6.379 11.125 1 96.5 168 ALA B O 1
ATOM 2713 N N . ALA B 1 169 ? 7.922 -8.406 10.305 1 97.12 169 ALA B N 1
ATOM 2714 C CA . ALA B 1 169 ? 6.477 -8.227 10.43 1 97.12 169 ALA B CA 1
ATOM 2715 C C . ALA B 1 169 ? 6.074 -8.086 11.898 1 97.12 169 ALA B C 1
ATOM 2717 O O . ALA B 1 169 ? 5.211 -7.27 12.234 1 97.12 169 ALA B O 1
ATOM 2718 N N . VAL B 1 170 ? 6.66 -8.875 12.734 1 96 170 VAL B N 1
ATOM 2719 C CA . VAL B 1 170 ? 6.367 -8.789 14.164 1 96 170 VAL B CA 1
ATOM 2720 C C . VAL B 1 170 ? 6.758 -7.41 14.688 1 96 170 VAL B C 1
ATOM 2722 O O . VAL B 1 170 ? 5.973 -6.762 15.383 1 96 170 VAL B O 1
ATOM 2725 N N . LEU B 1 171 ? 7.957 -6.977 14.352 1 93.38 171 LEU B N 1
ATOM 2726 C CA . LEU B 1 171 ? 8.422 -5.66 14.773 1 93.38 171 LEU B CA 1
ATOM 2727 C C . LEU B 1 171 ? 7.535 -4.559 14.195 1 93.38 171 LEU B C 1
ATOM 2729 O O . LEU B 1 171 ? 7.262 -3.562 14.867 1 93.38 171 LEU B O 1
ATOM 2733 N N . THR B 1 172 ? 7.152 -4.742 12.945 1 91.44 172 THR B N 1
ATOM 2734 C CA . THR B 1 172 ? 6.281 -3.795 12.258 1 91.44 172 THR B CA 1
ATOM 2735 C C . THR B 1 172 ? 4.934 -3.68 12.977 1 91.44 172 THR B C 1
ATOM 2737 O O . THR B 1 172 ? 4.395 -2.582 13.117 1 91.44 172 THR B O 1
ATOM 2740 N N . MET B 1 173 ? 4.426 -4.754 13.406 1 94 173 MET B N 1
ATOM 2741 C CA . MET B 1 173 ? 3.15 -4.746 14.117 1 94 173 MET B CA 1
ATOM 2742 C C . MET B 1 173 ? 3.273 -4.023 15.453 1 94 173 MET B C 1
ATOM 2744 O O . MET B 1 173 ? 2.371 -3.283 15.852 1 94 173 MET B O 1
ATOM 2748 N N . ILE B 1 174 ? 4.328 -4.223 16.109 1 91.56 174 ILE B N 1
ATOM 2749 C CA . ILE B 1 174 ? 4.547 -3.588 17.391 1 91.56 174 ILE B CA 1
ATOM 2750 C C . ILE B 1 174 ? 4.656 -2.076 17.219 1 91.56 174 ILE B C 1
ATOM 2752 O O . ILE B 1 174 ? 3.982 -1.312 17.922 1 91.56 174 ILE B O 1
ATOM 2756 N N . THR B 1 175 ? 5.445 -1.654 16.281 1 88.69 175 THR B N 1
ATOM 2757 C CA . THR B 1 175 ? 5.621 -0.223 16.062 1 88.69 175 THR B CA 1
ATOM 2758 C C . THR B 1 175 ? 4.355 0.391 15.461 1 88.69 175 THR B C 1
ATOM 2760 O O . THR B 1 175 ? 4.023 1.541 15.75 1 88.69 175 THR B O 1
ATOM 2763 N N . GLY B 1 176 ? 3.697 -0.336 14.594 1 88.38 176 GLY B N 1
ATOM 2764 C CA . GLY B 1 176 ? 2.436 0.13 14.039 1 88.38 176 GLY B CA 1
ATOM 2765 C C . GLY B 1 176 ? 1.372 0.365 15.094 1 88.38 176 GLY B C 1
ATOM 2766 O O . GLY B 1 176 ? 0.583 1.306 14.984 1 88.38 176 GLY B O 1
ATOM 2767 N N . TRP B 1 177 ? 1.421 -0.477 16.078 1 89.5 177 TRP B N 1
ATOM 2768 C CA . TRP B 1 177 ? 0.484 -0.332 17.188 1 89.5 177 TRP B CA 1
ATOM 2769 C C . TRP B 1 177 ? 0.727 0.973 17.938 1 89.5 177 TRP B C 1
ATOM 2771 O O . TRP B 1 177 ? -0.22 1.681 18.281 1 89.5 177 TRP B O 1
ATOM 2781 N N . ASP B 1 178 ? 1.897 1.309 18.219 1 87.06 178 ASP B N 1
ATOM 2782 C CA . ASP B 1 178 ? 2.242 2.555 18.891 1 87.06 178 ASP B CA 1
ATOM 2783 C C . ASP B 1 178 ? 1.752 3.766 18.109 1 87.06 178 ASP B C 1
ATOM 2785 O O . ASP B 1 178 ? 1.207 4.711 18.688 1 87.06 178 ASP B O 1
ATOM 2789 N N . TYR B 1 179 ? 1.967 3.705 16.812 1 85.56 179 TYR B N 1
ATOM 2790 C CA . TYR B 1 179 ? 1.543 4.805 15.961 1 85.56 179 TYR B CA 1
ATOM 2791 C C . TYR B 1 179 ? 0.023 4.918 15.93 1 85.56 179 TYR B C 1
ATOM 2793 O O . TYR B 1 179 ? -0.524 6.023 15.914 1 85.56 179 TYR B O 1
ATOM 2801 N N . MET B 1 180 ? -0.607 3.809 15.906 1 90.44 180 MET B N 1
ATOM 2802 C CA . MET B 1 180 ? -2.066 3.785 15.875 1 90.44 180 MET B CA 1
ATOM 2803 C C . MET B 1 180 ? -2.648 4.387 17.156 1 90.44 180 MET B C 1
ATOM 2805 O O . MET B 1 180 ? -3.582 5.188 17.094 1 90.44 180 MET B O 1
ATOM 2809 N N . ILE B 1 181 ? -2.096 4.043 18.297 1 89.75 181 ILE B N 1
ATOM 2810 C CA . ILE B 1 181 ? -2.57 4.559 19.578 1 89.75 181 ILE B CA 1
ATOM 2811 C C . ILE B 1 181 ? -2.363 6.07 19.625 1 89.75 181 ILE B C 1
ATOM 2813 O O . ILE B 1 181 ? -3.24 6.805 20.094 1 89.75 181 ILE B O 1
ATOM 2817 N N . SER B 1 182 ? -1.227 6.426 19.156 1 85.75 182 SER B N 1
ATOM 2818 C CA . SER B 1 182 ? -0.953 7.855 19.125 1 85.75 182 SER B CA 1
ATOM 2819 C C . SER B 1 182 ? -1.979 8.594 18.281 1 85.75 182 SER B C 1
ATOM 2821 O O . SER B 1 182 ? -2.49 9.641 18.688 1 85.75 182 SER B O 1
ATOM 2823 N N . GLY B 1 183 ? -2.264 8.117 17.094 1 86.88 183 GLY B N 1
ATOM 2824 C CA . GLY B 1 183 ? -3.266 8.719 16.219 1 86.88 183 GLY B CA 1
ATOM 2825 C C . GLY B 1 183 ? -4.652 8.75 16.844 1 86.88 183 GLY B C 1
ATOM 2826 O O . GLY B 1 183 ? -5.348 9.758 16.766 1 86.88 183 GLY B O 1
ATOM 2827 N N . LEU B 1 184 ? -4.984 7.637 17.484 1 88.19 184 LEU B N 1
ATOM 2828 C CA . LEU B 1 184 ? -6.309 7.527 18.094 1 88.19 184 LEU B CA 1
ATOM 2829 C C . LEU B 1 184 ? -6.445 8.484 19.281 1 88.19 184 LEU B C 1
ATOM 2831 O O . LEU B 1 184 ? -7.523 9.039 19.516 1 88.19 184 LEU B O 1
ATOM 2835 N N . ARG B 1 185 ? -5.402 8.625 19.969 1 89.56 185 ARG B N 1
ATOM 2836 C CA . ARG B 1 185 ? -5.418 9.562 21.094 1 89.56 185 ARG B CA 1
ATOM 2837 C C . ARG B 1 185 ? -5.668 10.984 20.609 1 89.56 185 ARG B C 1
ATOM 2839 O O . ARG B 1 185 ? -6.461 11.719 21.219 1 89.56 185 ARG B O 1
ATOM 2846 N N . HIS B 1 186 ? -5.055 11.359 19.609 1 89.06 186 HIS B N 1
ATOM 2847 C CA . HIS B 1 186 ? -5.219 12.703 19.078 1 89.06 186 HIS B CA 1
ATOM 2848 C C . HIS B 1 186 ? -6.613 12.898 18.484 1 89.06 186 HIS B C 1
ATOM 2850 O O . HIS B 1 186 ? -7.227 13.953 18.656 1 89.06 186 HIS B O 1
ATOM 2856 N N . ALA B 1 187 ? -7.086 11.922 17.75 1 87.31 187 ALA B N 1
ATOM 2857 C CA . ALA B 1 187 ? -8.43 11.992 17.188 1 87.31 187 ALA B CA 1
ATOM 2858 C C . ALA B 1 187 ? -9.484 12.047 18.281 1 87.31 187 ALA B C 1
ATOM 2860 O O . ALA B 1 187 ? -10.461 12.797 18.172 1 87.31 187 ALA B O 1
ATOM 2861 N N . GLY B 1 188 ? -9.258 11.258 19.266 1 86.88 188 GLY B N 1
ATOM 2862 C CA . GLY B 1 188 ? -10.164 11.258 20.391 1 86.88 188 GLY B CA 1
ATOM 2863 C C . GLY B 1 188 ? -10.211 12.594 21.125 1 86.88 188 GLY B C 1
ATOM 2864 O O . GLY B 1 188 ? -11.281 13.047 21.531 1 86.88 188 GLY B O 1
ATOM 2865 N N . ALA B 1 189 ? -9.07 13.133 21.281 1 86 189 ALA B N 1
ATOM 2866 C CA . ALA B 1 189 ? -8.977 14.438 21.922 1 86 189 ALA B CA 1
ATOM 2867 C C . ALA B 1 189 ? -9.727 15.5 21.125 1 86 189 ALA B C 1
ATOM 2869 O O . ALA B 1 189 ? -10.391 16.375 21.703 1 86 189 ALA B O 1
ATOM 2870 N N . GLN B 1 190 ? -9.648 15.422 19.844 1 84.75 190 GLN B N 1
ATOM 2871 C CA . GLN B 1 190 ? -10.344 16.375 18.984 1 84.75 190 GLN B CA 1
ATOM 2872 C C . GLN B 1 190 ? -11.859 16.188 19.078 1 84.75 190 GLN B C 1
ATOM 2874 O O . GLN B 1 190 ? -12.609 17.172 19.109 1 84.75 190 GLN B O 1
ATOM 2879 N N . ASP B 1 191 ? -12.266 14.992 19.078 1 84.62 191 ASP B N 1
ATOM 2880 C CA . ASP B 1 191 ? -13.695 14.719 19.156 1 84.62 191 ASP B CA 1
ATOM 2881 C C . ASP B 1 191 ? -14.266 15.141 20.516 1 84.62 191 ASP B C 1
ATOM 2883 O O . ASP B 1 191 ? -15.383 15.648 20.594 1 84.62 191 ASP B O 1
ATOM 2887 N N . ALA B 1 192 ? -13.484 14.906 21.547 1 84.19 192 ALA B N 1
ATOM 2888 C CA . ALA B 1 192 ? -13.883 15.328 22.875 1 84.19 192 ALA B CA 1
ATOM 2889 C C . ALA B 1 192 ? -13.992 16.844 22.969 1 84.19 192 ALA B C 1
ATOM 2891 O O . ALA B 1 192 ? -14.914 17.375 23.594 1 84.19 192 ALA B O 1
ATOM 2892 N N . GLN B 1 193 ? -13.07 17.484 22.359 1 82.31 193 GLN B N 1
ATOM 2893 C CA . GLN B 1 193 ? -13.078 18.938 22.344 1 82.31 193 GLN B CA 1
ATOM 2894 C C . GLN B 1 193 ? -14.281 19.469 21.578 1 82.31 193 GLN B C 1
ATOM 2896 O O . GLN B 1 193 ? -14.914 20.453 22 1 82.31 193 GLN B O 1
ATOM 2901 N N . ALA B 1 194 ? -14.57 18.859 20.484 1 81.5 194 ALA B N 1
ATOM 2902 C CA . ALA B 1 194 ? -15.727 19.266 19.688 1 81.5 194 ALA B CA 1
ATOM 2903 C C . ALA B 1 194 ? -17.031 19.031 20.453 1 81.5 194 ALA B C 1
ATOM 2905 O O . ALA B 1 194 ? -17.938 19.875 20.391 1 81.5 194 ALA B O 1
ATOM 2906 N N . ALA B 1 195 ? -17.062 17.984 21.156 1 81.94 195 ALA B N 1
ATOM 2907 C CA . ALA B 1 195 ? -18.266 17.688 21.953 1 81.94 195 ALA B CA 1
ATOM 2908 C C . ALA B 1 195 ? -18.422 18.656 23.109 1 81.94 195 ALA B C 1
ATOM 2910 O O . ALA B 1 195 ? -19.531 19.078 23.438 1 81.94 195 ALA B O 1
ATOM 2911 N N . ALA B 1 196 ? -17.328 19.047 23.672 1 85.81 196 ALA B N 1
ATOM 2912 C CA . ALA B 1 196 ? -17.344 19.984 24.797 1 85.81 196 ALA B CA 1
ATOM 2913 C C . ALA B 1 196 ? -17.781 21.375 24.328 1 85.81 196 ALA B C 1
ATOM 2915 O O . ALA B 1 196 ? -18.531 22.062 25.031 1 85.81 196 ALA B O 1
ATOM 2916 N N . THR B 1 197 ? -17.328 21.641 23.188 1 83.12 197 THR B N 1
ATOM 2917 C CA . THR B 1 197 ? -17.703 22.953 22.641 1 83.12 197 THR B CA 1
ATOM 2918 C C . THR B 1 197 ? -19.188 23 22.312 1 83.12 197 THR B C 1
ATOM 2920 O O . THR B 1 197 ? -19.844 24.016 22.531 1 83.12 197 THR B O 1
ATOM 2923 N N . LEU B 1 198 ? -19.75 21.938 21.781 1 76.19 198 LEU B N 1
ATOM 2924 C CA . LEU B 1 198 ? -21.172 21.875 21.438 1 76.19 198 LEU B CA 1
ATOM 2925 C C . LEU B 1 198 ? -22.031 21.875 22.688 1 76.19 198 LEU B C 1
ATOM 2927 O O . LEU B 1 198 ? -23.109 22.484 22.703 1 76.19 198 LEU B O 1
ATOM 2931 N N . ARG B 1 199 ? -21.703 21.219 23.766 1 82.88 199 ARG B N 1
ATOM 2932 C CA . ARG B 1 199 ? -22.453 21.188 25.016 1 82.88 199 ARG B CA 1
ATOM 2933 C C . ARG B 1 199 ? -22.438 22.547 25.703 1 82.88 199 ARG B C 1
ATOM 2935 O O . ARG B 1 199 ? -23.406 22.922 26.359 1 82.88 199 ARG B O 1
ATOM 2942 N N . GLY B 1 200 ? -21.25 23.094 25.547 1 74.69 200 GLY B N 1
ATOM 2943 C CA . GLY B 1 200 ? -21.172 24.406 26.156 1 74.69 200 GLY B CA 1
ATOM 2944 C C . GLY B 1 200 ? -22.031 25.438 25.469 1 74.69 200 GLY B C 1
ATOM 2945 O O . GLY B 1 200 ? -22.391 26.453 26.062 1 74.69 200 GLY B O 1
ATOM 2946 N N . ARG B 1 201 ? -22.422 25.297 24.266 1 80.88 201 ARG B N 1
ATOM 2947 C CA . ARG B 1 201 ? -23.25 26.234 23.516 1 80.88 201 ARG B CA 1
ATOM 2948 C C . ARG B 1 201 ? -24.734 25.938 23.703 1 80.88 201 ARG B C 1
ATOM 2950 O O . ARG B 1 201 ? -25.594 26.734 23.328 1 80.88 201 ARG B O 1
ATOM 2957 N N . SER B 1 202 ? -25.062 24.812 24.094 1 63.34 202 SER B N 1
ATOM 2958 C CA . SER B 1 202 ? -26.453 24.562 24.406 1 63.34 202 SER B CA 1
ATOM 2959 C C . SER B 1 202 ? -26.797 25 25.828 1 63.34 202 SER B C 1
ATOM 2961 O O . SER B 1 202 ? -27.891 25.484 26.094 1 63.34 202 SER B O 1
#